Protein AF-0000000084989554 (afdb_homodimer)

Radius of gyration: 25.88 Å; Cα contacts (8 Å, |Δi|>4): 1536; chains: 2; bounding box: 47×82×56 Å

InterPro domains:
  IPR004838 Aminotransferases, class-I, pyridoxal-phosphate-binding site [PS00105] (189-202)
  IPR004839 Aminotransferase, class I/classII, large domain [PF00155] (19-317)
  IPR015421 Pyridoxal phosphate-dependent transferase, major domain [G3DSA:3.40.640.10] (8-332)
  IPR015424 Pyridoxal phosphate-dependent transferase [SSF53383] (3-330)
  IPR051926 Alanine Aminotransferase [PTHR43488] (17-331)

Secondary structure (DSSP, 8-state):
--HHHHHHHHHHH--SEE-SS----SPPPTHHHHGGGG--------TT--HHHHHHHHHHHTS-GGGEEEESSHHHHHHHHHHHTTTT-EEEEES--HHHHHHHHHHT--EEEEE--GGGTTPPP--S-EEEEEESS-TTT-----HHHHHHHHHHEEEEEEE-TTTTSBSS----GGGT-SSEEEEEEHHHHTT-GGG--EEEE--HHHHHHHHHHHHHHTSSS-HHHHHHHHTTGGGHHHHHHHHHHHHHHHHHHHHHH--SB-PPP-BTTEE--B-TT-HHHHHHHHHHTTEE-EEGGGGT-TTBEEEE--S-HHHHHHHHHHHHTSS--/--HHHHHHHHHHH--SEE-SS----SPPPTHHHHGGGG--------TT--HHHHHHHHHHHTS-GGGEEEESSHHHHHHHHHHHTTTT-EEEEES--HHHHHHHHHHT--EEEEE--GGGTTPPP--S-EEEEEESS-TTT-----HHHHHHHHHHEEEEEEE-TTTTSBSS----GGGT-SSEEEEEEHHHHTT-GGG--EEEE--HHHHHHHHHHHHHHTSSS-HHHHHHHHTTGGGHHHHHHHHHHHHHHHHHHHHHH--SB-PPP-BTTEE--B-TT-HHHHHHHHHHTTEE-EEGGGGT-TTBEEEE--S-HHHHHHHHHHHHTSS--

Nearest PDB structures (foldseek):
  1o4s-assembly1_A  TM=8.813E-01  e=7.293E-28  Thermotoga maritima
  3hdo-assembly1_B  TM=8.246E-01  e=2.021E-20  Geobacter metallireducens GS-15
  3ffh-assembly1_B  TM=7.839E-01  e=1.421E-20  Listeria innocua
  1uu1-assembly1_A  TM=7.927E-01  e=1.994E-19  Thermotoga maritima
  3get-assembly1_B  TM=7.590E-01  e=1.749E-18  Campylobacter jejuni subsp. jejuni NCTC 11168 = ATCC 700819

Foldseek 3Di:
DDPVVQVVVCVVLVFPAEQADQFAQPAFDPLLCVLVVPDDDFDDDALQADQLLLVLVCVVLVHDSLLKGKFQALLLVLLLLCVVCQVFEEEEEPLAQLSNVVSCVVSVRHHHYFYADQVVLSQGQDDAEGEYEYEPVGPFALDAHDPVSLVRCLVRYPAYEYEYQFVLQFQDDHDDNVVPDLRYKYKYGCCPLRSPVVQRIIMIRHPNVSSVSSSVSSCVPVSHRRRSSSVSVSVCSVCSNVSSVVNNVQLLVLLVLCVVQAPFAGRRRGGRFKTKGFDDVWQVQLQVQLSVLRHHWAASVSSVDGGIIMGGSRDHSVVSNVSSNSSCPRRPD/DDPVVQVVVCVVLVFPAEQADLFAQPAFDPLLCVLVVPDDDFDDDALQADQLLLVLVCVVLVHDSLLKRKFQALLLVLLLLCVVCQVFEEEEEPLAQLSNVVSCVVSVRHHHYFYADQVVLSQGQDDAEGEYEYEPVGPFALDADDPVSLVRNLVRYPAYEYEDQFVLQFQDDHDDNVVPDLRYKYKYGCCPLRSPVVQRIIMIRHPNVSSVSSSVSSCVPVSHRRRSSSVSVSVCSVCSNVSSVVNNVQLLVLLVLCVVQAPFAGRRRGGRFKTKGFDDVWQVQLQVQLSVLRHHWAGSVSSVDGGIIMGGSRDHNVVSNVSSNSSCPGRPD

Sequence (666 aa):
MELVDILSEIRRVNPPHRLDVGEPDVKPPPQVFEYLKGLEYAPYGPSEGEPELRERVAELFKVDKNEVVVVSGGRHGLAALMWIFRKRGLITPKPYYSGYIEIASNFEIPLSFIETSRETGWIPSFSERGVYLVNYPNNPTGAVLPRHKVRELVDVAEFIISDEVYRDIVFEPFTSPLEFTSNVAVVYSFSKIFSVPGFRVGVVIAPRDIARAVVKFNRATINSAPPILQKAVAQLVPQIPKLGSLLSEIYRRRAELAERVLKLDFARPRGAFYLFPRVKCGSIEFFRGALKVGVSVLPGESFGDQGHVRIALVEPEDRLADAFDKLNGVCPTMELVDILSEIRRVNPPHRLDVGEPDVKPPPQVFEYLKGLEYAPYGPSEGEPELRERVAELFKVDKNEVVVVSGGRHGLAALMWIFRKRGLITPKPYYSGYIEIASNFEIPLSFIETSRETGWIPSFSERGVYLVNYPNNPTGAVLPRHKVRELVDVAEFIISDEVYRDIVFEPFTSPLEFTSNVAVVYSFSKIFSVPGFRVGVVIAPRDIARAVVKFNRATINSAPPILQKAVAQLVPQIPKLGSLLSEIYRRRAELAERVLKLDFARPRGAFYLFPRVKCGSIEFFRGALKVGVSVLPGESFGDQGHVRIALVEPEDRLADAFDKLNGVCPT

Solvent-accessible surface area (backbone atoms only — not comparable to full-atom values): 32832 Å² total; per-residue (Å²): 134,54,65,69,58,53,53,49,51,46,64,73,64,57,45,87,36,67,20,51,54,93,52,65,60,62,78,33,60,69,68,49,42,56,56,46,54,72,53,76,74,30,59,74,46,48,33,47,33,52,65,66,35,28,44,50,50,14,60,74,69,72,50,56,43,75,18,34,26,36,24,34,14,38,53,25,33,48,34,38,52,51,58,75,46,38,90,74,42,37,37,29,52,39,58,31,51,46,61,58,53,45,25,23,62,74,71,70,37,63,75,46,75,42,74,43,40,65,92,59,52,54,55,68,82,71,82,64,74,39,35,34,45,44,52,43,24,17,52,43,44,0,30,55,57,50,59,71,56,37,50,43,40,61,72,39,36,72,30,34,40,37,39,32,52,28,57,55,26,39,69,50,85,76,60,60,60,64,82,77,39,70,60,32,33,38,26,29,32,44,28,62,78,44,26,28,45,12,56,25,43,15,32,32,40,25,45,54,71,58,25,52,52,41,28,50,45,27,51,20,29,44,35,28,37,37,31,66,52,44,57,22,48,35,75,47,54,86,47,44,69,62,47,22,54,53,48,15,50,56,38,45,50,45,50,52,47,40,69,71,59,32,76,61,54,53,50,79,51,34,14,37,51,30,36,39,27,50,41,92,68,27,13,64,56,40,32,55,45,26,42,75,67,31,30,38,46,32,37,14,58,56,26,74,34,53,47,19,32,30,39,28,65,36,58,58,65,70,58,43,51,54,49,29,52,48,45,52,64,38,68,66,131,135,55,64,68,57,53,53,50,52,48,62,74,66,58,45,87,36,69,19,50,54,92,53,65,60,62,77,34,61,69,67,49,43,58,57,47,54,72,54,75,74,29,59,72,46,49,32,47,34,52,64,66,36,28,45,49,50,14,61,75,69,71,49,59,43,74,19,33,26,36,25,34,14,38,52,26,34,50,36,37,51,50,57,75,45,37,90,75,41,37,37,28,52,38,58,30,52,47,63,58,54,44,26,24,61,73,69,70,35,63,73,45,77,41,75,41,38,66,89,61,53,53,54,66,81,71,83,65,73,40,34,35,46,45,51,43,25,16,53,43,43,0,30,53,54,51,59,71,55,38,50,44,40,61,72,39,35,73,29,36,40,38,39,31,53,27,56,54,25,40,70,49,84,78,60,62,62,64,80,79,39,69,60,32,33,39,24,30,31,44,28,63,76,43,24,28,46,12,57,24,44,15,33,32,39,24,45,54,71,58,24,52,52,42,29,50,44,26,51,20,29,44,34,30,36,36,32,66,54,44,56,23,50,35,74,47,52,86,46,43,70,63,47,22,54,52,47,14,50,53,36,46,51,47,52,51,47,40,70,71,59,32,76,61,54,52,50,82,50,33,14,37,50,30,35,38,27,50,40,89,70,27,13,64,55,41,33,54,44,25,43,75,64,30,29,38,44,33,37,14,57,54,24,75,34,53,46,19,32,31,39,28,66,37,56,58,65,70,57,41,52,53,48,30,55,49,45,51,64,38,67,67,132

Structure (mmCIF, N/CA/C/O backbone):
data_AF-0000000084989554-model_v1
#
loop_
_entity.id
_entity.type
_entity.pdbx_description
1 polymer Aminotransferase
#
loop_
_atom_site.group_PDB
_atom_site.id
_atom_site.type_symbol
_atom_site.label_atom_id
_atom_site.label_alt_id
_atom_site.label_comp_id
_atom_site.label_asym_id
_atom_site.label_entity_id
_atom_site.label_seq_id
_atom_site.pdbx_PDB_ins_code
_atom_site.Cartn_x
_atom_site.Cartn_y
_atom_site.Cartn_z
_atom_site.occupancy
_atom_site.B_iso_or_equiv
_atom_site.auth_seq_id
_atom_site.auth_comp_id
_atom_site.auth_asym_id
_atom_site.auth_atom_id
_atom_site.pdbx_PDB_model_num
ATOM 1 N N . MET A 1 1 ? -18.906 -13.852 -13.875 1 77.19 1 MET A N 1
ATOM 2 C CA . MET A 1 1 ? -18.906 -13.523 -12.453 1 77.19 1 MET A CA 1
ATOM 3 C C . MET A 1 1 ? -17.609 -12.82 -12.055 1 77.19 1 MET A C 1
ATOM 5 O O . MET A 1 1 ? -16.516 -13.273 -12.414 1 77.19 1 MET A O 1
ATOM 9 N N . GLU A 1 2 ? -17.734 -11.727 -11.43 1 84.25 2 GLU A N 1
ATOM 10 C CA . GLU A 1 2 ? -16.562 -10.961 -11.023 1 84.25 2 GLU A CA 1
ATOM 11 C C . GLU A 1 2 ? -15.891 -11.57 -9.797 1 84.25 2 GLU A C 1
ATOM 13 O O . GLU A 1 2 ? -16.562 -12.219 -8.984 1 84.25 2 GLU A O 1
ATOM 18 N N . LEU A 1 3 ? -14.617 -11.438 -9.789 1 87.56 3 LEU A N 1
ATOM 19 C CA . LEU A 1 3 ? -13.836 -11.984 -8.688 1 87.56 3 LEU A CA 1
ATOM 20 C C . LEU A 1 3 ? -14.406 -11.547 -7.344 1 87.56 3 LEU A C 1
ATOM 22 O O . LEU A 1 3 ? -14.477 -12.336 -6.402 1 87.56 3 LEU A O 1
ATOM 26 N N . VAL A 1 4 ? -14.875 -10.391 -7.238 1 84.25 4 VAL A N 1
ATOM 27 C CA . VAL A 1 4 ? -15.398 -9.852 -5.988 1 84.25 4 VAL A CA 1
ATOM 28 C C . VAL A 1 4 ? -16.641 -10.633 -5.566 1 84.25 4 VAL A C 1
ATOM 30 O O . VAL A 1 4 ? -16.844 -10.898 -4.379 1 84.25 4 VAL A O 1
ATOM 33 N N . ASP A 1 5 ? -17.516 -11.031 -6.512 1 88.94 5 ASP A N 1
ATOM 34 C CA . ASP A 1 5 ? -18.703 -11.836 -6.238 1 88.94 5 ASP A CA 1
ATOM 35 C C . ASP A 1 5 ? -18.312 -13.242 -5.77 1 88.94 5 ASP A C 1
ATOM 37 O O . ASP A 1 5 ? -18.953 -13.789 -4.863 1 88.94 5 ASP A O 1
ATOM 41 N N . ILE A 1 6 ? -17.297 -13.742 -6.426 1 93.38 6 ILE A N 1
ATOM 42 C CA . ILE A 1 6 ? -16.812 -15.07 -6.078 1 93.38 6 ILE A CA 1
ATOM 43 C C . ILE A 1 6 ? -16.312 -15.078 -4.641 1 93.38 6 ILE A C 1
ATOM 45 O O . ILE A 1 6 ? -16.688 -15.945 -3.846 1 93.38 6 ILE A O 1
ATOM 49 N N . LEU A 1 7 ? -15.484 -14.141 -4.305 1 91.69 7 LEU A N 1
ATOM 50 C CA . LEU A 1 7 ? -14.914 -14.055 -2.965 1 91.69 7 LEU A CA 1
ATOM 51 C C . LEU A 1 7 ? -16 -13.828 -1.922 1 91.69 7 LEU A C 1
ATOM 53 O O . LEU A 1 7 ? -15.93 -14.367 -0.813 1 91.69 7 LEU A O 1
ATOM 57 N N . SER A 1 8 ? -17.031 -13.039 -2.254 1 89.94 8 SER A N 1
ATOM 58 C CA . SER A 1 8 ? -18.156 -12.82 -1.355 1 89.94 8 SER A CA 1
ATOM 59 C C . SER A 1 8 ? -18.906 -14.117 -1.074 1 89.94 8 SER A C 1
ATOM 61 O O . SER A 1 8 ? -19.312 -14.375 0.063 1 89.94 8 SER A O 1
ATOM 63 N N . GLU A 1 9 ? -19.125 -14.867 -2.1 1 93.88 9 GLU A N 1
ATOM 64 C CA . GLU A 1 9 ? -19.797 -16.156 -1.942 1 93.88 9 GLU A CA 1
ATOM 65 C C . GLU A 1 9 ? -19 -17.078 -1.031 1 93.88 9 GLU A C 1
ATOM 67 O O . GLU A 1 9 ? -19.562 -17.75 -0.169 1 93.88 9 GLU A O 1
ATOM 72 N N . ILE A 1 10 ? -17.719 -17.109 -1.2 1 96.25 10 ILE A N 1
ATOM 73 C CA . ILE A 1 10 ? -16.844 -17.969 -0.386 1 96.25 10 ILE A CA 1
ATOM 74 C C . ILE A 1 10 ? -16.938 -17.531 1.077 1 96.25 10 ILE A C 1
ATOM 76 O O . ILE A 1 10 ? -17.047 -18.375 1.972 1 96.25 10 ILE A O 1
ATOM 80 N N . ARG A 1 11 ? -16.859 -16.25 1.297 1 89.88 11 ARG A N 1
ATOM 81 C CA . ARG A 1 11 ? -16.922 -15.711 2.654 1 89.88 11 ARG A CA 1
ATOM 82 C C . ARG A 1 11 ? -18.234 -16.094 3.328 1 89.88 11 ARG A C 1
ATOM 84 O O . ARG A 1 11 ? -18.266 -16.406 4.52 1 89.88 11 ARG A O 1
ATOM 91 N N . ARG A 1 12 ? -19.375 -16.094 2.602 1 90.25 12 ARG A N 1
ATOM 92 C CA . ARG A 1 12 ? -20.688 -16.438 3.119 1 90.25 12 ARG A CA 1
ATOM 93 C C . ARG A 1 12 ? -20.766 -17.906 3.523 1 90.25 12 ARG A C 1
ATOM 95 O O . ARG A 1 12 ? -21.297 -18.234 4.582 1 90.25 12 ARG A O 1
ATOM 102 N N . VAL A 1 13 ? -20.125 -18.719 2.754 1 95.19 13 VAL A N 1
ATOM 103 C CA . VAL A 1 13 ? -20.188 -20.156 2.992 1 95.19 13 VAL A CA 1
ATOM 104 C C . VAL A 1 13 ? -19.156 -20.547 4.047 1 95.19 13 VAL A C 1
ATOM 106 O O . VAL A 1 13 ? -19.422 -21.438 4.863 1 95.19 13 VAL A O 1
ATOM 109 N N . ASN A 1 14 ? -18.031 -19.906 4.051 1 94.19 14 ASN A N 1
ATOM 110 C CA . ASN A 1 14 ? -16.938 -20.141 4.98 1 94.19 14 ASN A CA 1
ATOM 111 C C . ASN A 1 14 ? -16.594 -21.625 5.059 1 94.19 14 ASN A C 1
ATOM 113 O O . ASN A 1 14 ? -16.688 -22.234 6.125 1 94.19 14 ASN A O 1
ATOM 117 N N . PRO A 1 15 ? -16.203 -22.234 3.947 1 97.81 15 PRO A N 1
ATOM 118 C CA . PRO A 1 15 ? -15.914 -23.672 3.926 1 97.81 15 PRO A CA 1
ATOM 119 C C . PRO A 1 15 ? -14.688 -24.031 4.762 1 97.81 15 PRO A C 1
ATOM 121 O O . PRO A 1 15 ? -13.812 -23.188 4.977 1 97.81 15 PRO A O 1
ATOM 124 N N . PRO A 1 16 ? -14.625 -25.25 5.266 1 97.88 16 PRO A N 1
ATOM 125 C CA . PRO A 1 16 ? -13.516 -25.703 6.105 1 97.88 16 PRO A CA 1
ATOM 126 C C . PRO A 1 16 ? -12.172 -25.688 5.371 1 97.88 16 PRO A C 1
ATOM 128 O O . PRO A 1 16 ? -11.125 -25.5 5.996 1 97.88 16 PRO A O 1
ATOM 131 N N . HIS A 1 17 ? -12.195 -25.953 4.008 1 98.44 17 HIS A N 1
ATOM 132 C CA . HIS A 1 17 ? -10.977 -25.906 3.209 1 98.44 17 HIS A CA 1
ATOM 133 C C . HIS A 1 17 ? -10.938 -24.656 2.336 1 98.44 17 HIS A C 1
ATOM 135 O O . HIS A 1 17 ? -11.758 -24.516 1.425 1 98.44 17 HIS A O 1
ATOM 141 N N . ARG A 1 18 ? -9.945 -23.797 2.643 1 98.12 18 ARG A N 1
ATOM 142 C CA . ARG A 1 18 ? -9.758 -22.578 1.861 1 98.12 18 ARG A CA 1
ATOM 143 C C . ARG A 1 18 ? -8.57 -22.703 0.92 1 98.12 18 ARG A C 1
ATOM 145 O O . ARG A 1 18 ? -7.434 -22.422 1.305 1 98.12 18 ARG A O 1
ATOM 152 N N . LEU A 1 19 ? -8.867 -23.141 -0.239 1 98.56 19 LEU A N 1
ATOM 153 C CA . LEU A 1 19 ? -7.832 -23.281 -1.252 1 98.56 19 LEU A CA 1
ATOM 154 C C . LEU A 1 19 ? -7.992 -22.25 -2.359 1 98.56 19 LEU A C 1
ATOM 156 O O . LEU A 1 19 ? -7.527 -22.453 -3.4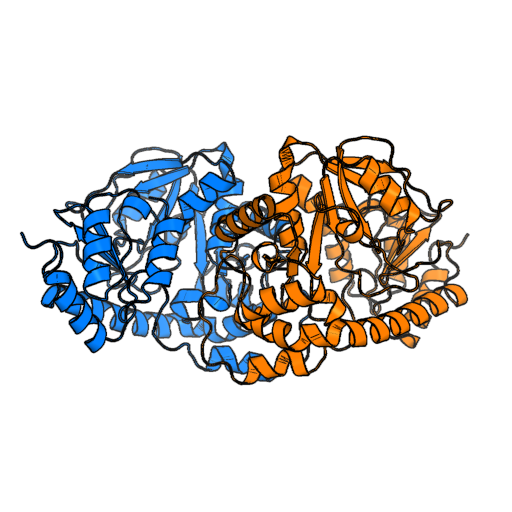82 1 98.56 19 LEU A O 1
ATOM 160 N N . ASP A 1 20 ? -8.781 -21.156 -2.057 1 97.19 20 ASP A N 1
ATOM 161 C CA . ASP A 1 20 ? -9.094 -20.125 -3.041 1 97.19 20 ASP A CA 1
ATOM 162 C C . ASP A 1 20 ? -8.062 -19 -3.012 1 97.19 20 ASP A C 1
ATOM 164 O O . ASP A 1 20 ? -7.879 -18.281 -4 1 97.19 20 ASP A O 1
ATOM 168 N N . VAL A 1 21 ? -7.309 -18.719 -1.842 1 93.75 21 VAL A N 1
ATOM 169 C CA . VAL A 1 21 ? -6.406 -17.578 -1.684 1 93.75 21 VAL A CA 1
ATOM 170 C C . VAL A 1 21 ? -4.965 -18.078 -1.607 1 93.75 21 VAL A C 1
ATOM 172 O O . VAL A 1 21 ? -4.676 -19.062 -0.924 1 93.75 21 VAL A O 1
ATOM 175 N N . GLY A 1 22 ? -4.156 -17.375 -2.42 1 95.25 22 GLY A N 1
ATOM 176 C CA . GLY A 1 22 ? -2.736 -17.688 -2.361 1 95.25 22 GLY A CA 1
ATOM 177 C C . GLY A 1 22 ? -2.055 -17.125 -1.131 1 95.25 22 GLY A C 1
ATOM 178 O O . GLY A 1 22 ? -1.096 -16.359 -1.244 1 95.25 22 GLY A O 1
ATOM 179 N N . GLU A 1 23 ? -2.447 -17.562 0.04 1 96.06 23 GLU A N 1
ATOM 180 C CA . GLU A 1 23 ? -1.852 -17.188 1.32 1 96.06 23 GLU A CA 1
ATOM 181 C C . GLU A 1 23 ? -1.14 -18.375 1.963 1 96.06 23 GLU A C 1
ATOM 183 O O . GLU A 1 23 ? -1.764 -19.406 2.244 1 96.06 23 GLU A O 1
ATOM 188 N N . PRO A 1 24 ? 0.119 -18.234 2.123 1 97.12 24 PRO A N 1
ATOM 189 C CA . PRO A 1 24 ? 0.863 -19.359 2.691 1 97.12 24 PRO A CA 1
ATOM 190 C C . PRO A 1 24 ? 0.354 -19.766 4.07 1 97.12 24 PRO A C 1
ATOM 192 O O . PRO A 1 24 ? -0.043 -18.906 4.863 1 97.12 24 PRO A O 1
ATOM 195 N N . ASP A 1 25 ? 0.4 -21.062 4.316 1 97.06 25 ASP A N 1
ATOM 196 C CA . ASP A 1 25 ? 0.023 -21.594 5.621 1 97.06 25 ASP A CA 1
ATOM 197 C C . ASP A 1 25 ? 1.256 -21.875 6.48 1 97.06 25 ASP A C 1
ATOM 199 O O . ASP A 1 25 ? 1.145 -22.062 7.691 1 97.06 25 ASP A O 1
ATOM 203 N N . VAL A 1 26 ? 2.449 -21.984 5.777 1 97.44 26 VAL A N 1
ATOM 204 C CA . VAL A 1 26 ? 3.688 -22.234 6.512 1 97.44 26 VAL A CA 1
ATOM 205 C C . VAL A 1 26 ? 3.955 -21.078 7.473 1 97.44 26 VAL A C 1
ATOM 207 O O . VAL A 1 26 ? 3.85 -19.906 7.098 1 97.44 26 VAL A O 1
ATOM 210 N N . LYS A 1 27 ? 4.301 -21.438 8.703 1 96.06 27 LYS A N 1
ATOM 211 C CA . LYS A 1 27 ? 4.512 -20.406 9.727 1 96.06 27 LYS A CA 1
ATOM 212 C C . LYS A 1 27 ? 5.668 -19.484 9.352 1 96.06 27 LYS A C 1
ATOM 214 O O . LYS A 1 27 ? 6.707 -19.953 8.867 1 96.06 27 LYS A O 1
ATOM 219 N N . PRO A 1 28 ? 5.465 -18.172 9.523 1 97.75 28 PRO A N 1
ATOM 220 C CA . PRO A 1 28 ? 6.594 -17.266 9.312 1 97.75 28 PRO A CA 1
ATOM 221 C C . PRO A 1 28 ? 7.762 -17.547 10.25 1 97.75 28 PRO A C 1
ATOM 223 O O . PRO A 1 28 ? 7.559 -18.031 11.367 1 97.75 28 PRO A O 1
ATOM 226 N N . PRO A 1 29 ? 8.992 -17.297 9.766 1 96.81 29 PRO A N 1
ATOM 227 C CA . PRO A 1 29 ? 10.094 -17.312 10.734 1 96.81 29 PRO A CA 1
ATOM 228 C C . PRO A 1 29 ? 9.859 -16.375 11.914 1 96.81 29 PRO A C 1
ATOM 230 O O . PRO A 1 29 ? 9.555 -15.203 11.719 1 96.81 29 PRO A O 1
ATOM 233 N N . PRO A 1 30 ? 9.953 -16.938 13.117 1 94.88 30 PRO A N 1
ATOM 234 C CA . PRO A 1 30 ? 9.625 -16.109 14.281 1 94.88 30 PRO A CA 1
ATOM 235 C C . PRO A 1 30 ? 10.469 -14.836 14.359 1 94.88 30 PRO A C 1
ATOM 237 O O . PRO A 1 30 ? 10.008 -13.82 14.891 1 94.88 30 PRO A O 1
ATOM 240 N N . GLN A 1 31 ? 11.688 -14.859 13.758 1 94.69 31 GLN A N 1
ATOM 241 C CA . GLN A 1 31 ? 12.625 -13.742 13.805 1 94.69 31 GLN A CA 1
ATOM 242 C C . GLN A 1 31 ? 12.023 -12.484 13.172 1 94.69 31 GLN A C 1
ATOM 244 O O . GLN A 1 31 ? 12.398 -11.367 13.531 1 94.69 31 GLN A O 1
ATOM 249 N N . VAL A 1 32 ? 11.07 -12.734 12.25 1 95.56 32 VAL A N 1
ATOM 250 C CA . VAL A 1 32 ? 10.523 -11.586 11.531 1 95.56 32 VAL A CA 1
ATOM 251 C C . VAL A 1 32 ? 9.711 -10.711 12.484 1 95.56 32 VAL A C 1
ATOM 253 O O . VAL A 1 32 ? 9.578 -9.508 12.273 1 95.56 32 VAL A O 1
ATOM 256 N N . PHE A 1 33 ? 9.195 -11.258 13.602 1 96.69 33 PHE A N 1
ATOM 257 C CA . PHE A 1 33 ? 8.367 -10.531 14.555 1 96.69 33 PHE A CA 1
ATOM 258 C C . PHE A 1 33 ? 9.203 -10 15.711 1 96.69 33 PHE A C 1
ATOM 260 O O . PHE A 1 33 ? 8.758 -9.125 16.453 1 96.69 33 PHE A O 1
ATOM 267 N N . GLU A 1 34 ? 10.461 -10.523 15.898 1 94.88 34 GLU A N 1
ATOM 268 C CA . GLU A 1 34 ? 11.32 -10.148 17.016 1 94.88 34 GLU A CA 1
ATOM 269 C C . GLU A 1 34 ? 11.625 -8.656 17 1 94.88 34 GLU A C 1
ATOM 271 O O . GLU A 1 34 ? 11.602 -8 18.047 1 94.88 34 GLU A O 1
ATOM 276 N N . TYR A 1 35 ? 11.789 -8.102 15.789 1 92 35 TYR A N 1
ATOM 277 C CA . TYR A 1 35 ? 12.086 -6.684 15.656 1 92 35 TYR A CA 1
ATOM 278 C C . TYR A 1 35 ? 10.922 -5.832 16.172 1 92 35 TYR A C 1
ATOM 280 O O . TYR A 1 35 ? 11.133 -4.762 16.734 1 92 35 TYR A O 1
ATOM 288 N N . LEU A 1 36 ? 9.766 -6.277 16.016 1 96.19 36 LEU A N 1
ATOM 289 C CA . LEU A 1 36 ? 8.57 -5.5 16.312 1 96.19 36 LEU A CA 1
ATOM 290 C C . LEU A 1 36 ? 8.359 -5.387 17.812 1 96.19 36 LEU A C 1
ATOM 292 O O . LEU A 1 36 ? 7.621 -4.512 18.281 1 96.19 36 LEU A O 1
ATOM 296 N N . LYS A 1 37 ? 8.945 -6.273 18.641 1 95.19 37 LYS A N 1
ATOM 297 C CA . LYS A 1 37 ? 8.719 -6.352 20.078 1 95.19 37 LYS A CA 1
ATOM 298 C C . LYS A 1 37 ? 9.375 -5.184 20.812 1 95.19 37 LYS A C 1
ATOM 300 O O . LYS A 1 37 ? 8.953 -4.809 21.906 1 95.19 37 LYS A O 1
ATOM 305 N N . GLY A 1 38 ? 10.367 -4.555 20.172 1 93 38 GLY A N 1
ATOM 306 C CA . GLY A 1 38 ? 11.102 -3.508 20.859 1 93 38 GLY A CA 1
ATOM 307 C C . GLY A 1 38 ? 10.82 -2.121 20.312 1 93 38 GLY A C 1
ATOM 308 O O . GLY A 1 38 ? 11.523 -1.164 20.641 1 93 38 GLY A O 1
ATOM 309 N N . LEU A 1 39 ? 9.742 -2.018 19.547 1 95.62 39 LEU A N 1
ATOM 310 C CA . LEU A 1 39 ? 9.477 -0.739 18.906 1 95.62 39 LEU A CA 1
ATOM 311 C C . LEU A 1 39 ? 8.953 0.284 19.906 1 95.62 39 LEU A C 1
ATOM 313 O O . LEU A 1 39 ? 8.156 -0.054 20.797 1 95.62 39 LEU A O 1
ATOM 317 N N . GLU A 1 40 ? 9.453 1.54 19.797 1 95.69 40 GLU A N 1
ATOM 318 C CA . GLU A 1 40 ? 8.945 2.656 20.578 1 95.69 40 GLU A CA 1
ATOM 319 C C . GLU A 1 40 ? 8.578 3.842 19.703 1 95.69 40 GLU A C 1
ATOM 321 O O . GLU A 1 40 ? 7.992 4.82 20.172 1 95.69 40 GLU A O 1
ATOM 326 N N . TYR A 1 41 ? 8.953 3.777 18.469 1 96.44 41 TYR A N 1
ATOM 327 C CA . TYR A 1 41 ? 8.703 4.828 17.484 1 96.44 41 TYR A CA 1
ATOM 328 C C . TYR A 1 41 ? 8.359 4.23 16.125 1 96.44 41 TYR A C 1
ATOM 330 O O . TYR A 1 41 ? 8.688 3.072 15.844 1 96.44 41 TYR A O 1
ATOM 338 N N . ALA A 1 42 ? 7.68 4.926 15.32 1 97.31 42 ALA A N 1
ATOM 339 C CA . ALA A 1 42 ? 7.324 4.535 13.961 1 97.31 42 ALA A CA 1
ATOM 340 C C . ALA A 1 42 ? 7.383 5.73 13.016 1 97.31 42 ALA A C 1
ATOM 342 O O . ALA A 1 42 ? 6.355 6.156 12.477 1 97.31 42 ALA A O 1
ATOM 343 N N . PRO A 1 43 ? 8.57 6.281 12.805 1 96.69 43 PRO A N 1
ATOM 344 C CA . PRO A 1 43 ? 8.727 7.473 11.969 1 96.69 43 PRO A CA 1
ATOM 345 C C . PRO A 1 43 ? 8.492 7.188 10.484 1 96.69 43 PRO A C 1
ATOM 347 O O . PRO A 1 43 ? 8.406 6.023 10.078 1 96.69 43 PRO A O 1
ATOM 350 N N . TYR A 1 44 ? 8.398 8.227 9.68 1 95.62 44 TYR A N 1
ATOM 351 C CA . TYR A 1 44 ? 8.406 8.094 8.227 1 95.62 44 TYR A CA 1
ATOM 352 C C . TYR A 1 44 ? 9.688 7.422 7.754 1 95.62 44 TYR A C 1
ATOM 354 O O . TYR A 1 44 ? 10.703 7.43 8.461 1 95.62 44 TYR A O 1
ATOM 362 N N . GLY A 1 45 ? 9.609 6.773 6.656 1 95.5 45 GLY A N 1
ATOM 363 C CA . GLY A 1 45 ? 10.773 6.281 5.93 1 95.5 45 GLY A CA 1
ATOM 364 C C . GLY A 1 45 ? 10.922 6.906 4.555 1 95.5 45 GLY A C 1
ATOM 365 O O . GLY A 1 45 ? 10.016 7.602 4.082 1 95.5 45 GLY A O 1
ATOM 366 N N . PRO A 1 46 ? 12.07 6.734 3.992 1 96.12 46 PRO A N 1
ATOM 367 C CA . PRO A 1 46 ? 12.273 7.262 2.641 1 96.12 46 PRO A CA 1
ATOM 368 C C . PRO A 1 46 ? 11.375 6.594 1.604 1 96.12 46 PRO A C 1
ATOM 370 O O . PRO A 1 46 ? 11.039 5.414 1.744 1 96.12 46 PRO A O 1
ATOM 373 N N . SER A 1 47 ? 11.023 7.352 0.559 1 97.31 47 SER A N 1
ATOM 374 C CA . SER A 1 47 ? 10.109 6.859 -0.471 1 97.31 47 SER A CA 1
ATOM 375 C C . SER A 1 47 ? 10.75 5.73 -1.276 1 97.31 47 SER A C 1
ATOM 377 O O . SER A 1 47 ? 10.047 4.898 -1.853 1 97.31 47 SER A O 1
ATOM 379 N N . GLU A 1 48 ? 12.117 5.699 -1.347 1 98.06 48 GLU A N 1
ATOM 380 C CA . GLU A 1 48 ? 12.797 4.625 -2.064 1 98.06 48 GLU A CA 1
ATOM 381 C C . GLU A 1 48 ? 12.883 3.361 -1.216 1 98.06 48 GLU A C 1
ATOM 383 O O . GLU A 1 48 ? 13.172 2.279 -1.731 1 98.06 48 GLU A O 1
ATOM 388 N N . GLY A 1 49 ? 12.641 3.482 0.103 1 98.5 49 GLY A N 1
ATOM 389 C CA . GLY A 1 49 ? 12.727 2.355 1.02 1 98.5 49 GLY A CA 1
ATOM 390 C C . GLY A 1 49 ? 13.859 2.492 2.025 1 98.5 49 GLY A C 1
ATOM 391 O O . GLY A 1 49 ? 14.781 3.283 1.826 1 98.5 49 GLY A O 1
ATOM 392 N N . GLU A 1 50 ? 13.773 1.754 3.109 1 98.5 50 GLU A N 1
ATOM 393 C CA . GLU A 1 50 ? 14.805 1.736 4.137 1 98.5 50 GLU A CA 1
ATOM 394 C C . GLU A 1 50 ? 16.141 1.274 3.564 1 98.5 50 GLU A C 1
ATOM 396 O O . GLU A 1 50 ? 16.203 0.265 2.861 1 98.5 50 GLU A O 1
ATOM 401 N N . PRO A 1 51 ? 17.234 2.01 3.879 1 98 51 PRO A N 1
ATOM 402 C CA . PRO A 1 51 ? 18.547 1.703 3.287 1 98 51 PRO A CA 1
ATOM 403 C C . PRO A 1 51 ? 18.984 0.268 3.555 1 98 51 PRO A C 1
ATOM 405 O O . PRO A 1 51 ? 19.516 -0.399 2.656 1 98 51 PRO A O 1
ATOM 408 N N . GLU A 1 52 ? 18.75 -0.223 4.754 1 98.31 52 GLU A N 1
ATOM 409 C CA . GLU A 1 52 ? 19.188 -1.568 5.105 1 98.31 52 GLU A CA 1
ATOM 410 C C . GLU A 1 52 ? 18.531 -2.617 4.219 1 98.31 52 GLU A C 1
ATOM 412 O O . GLU A 1 52 ? 19.203 -3.525 3.717 1 98.31 52 GLU A O 1
ATOM 417 N N . LEU A 1 53 ? 17.234 -2.486 4.012 1 98.75 53 LEU A N 1
ATOM 418 C CA . LEU A 1 53 ? 16.547 -3.445 3.162 1 98.75 53 LEU A CA 1
ATOM 419 C C . LEU A 1 53 ? 17.016 -3.346 1.718 1 98.75 53 LEU A C 1
ATOM 421 O O . LEU A 1 53 ? 17.266 -4.363 1.07 1 98.75 53 LEU A O 1
ATOM 425 N N . ARG A 1 54 ? 17.141 -2.139 1.172 1 98.88 54 ARG A N 1
ATOM 426 C CA . ARG A 1 54 ? 17.609 -1.937 -0.197 1 98.88 54 ARG A CA 1
ATOM 427 C C . ARG A 1 54 ? 18.984 -2.555 -0.402 1 98.88 54 ARG A C 1
ATOM 429 O O . ARG A 1 54 ? 19.25 -3.184 -1.431 1 98.88 54 ARG A O 1
ATOM 436 N N . GLU A 1 55 ? 19.859 -2.383 0.618 1 98.81 55 GLU A N 1
ATOM 437 C CA . GLU A 1 55 ? 21.203 -2.918 0.53 1 98.81 55 GLU A CA 1
ATOM 438 C C . GLU A 1 55 ? 21.203 -4.445 0.536 1 98.81 55 GLU A C 1
ATOM 440 O O . GLU A 1 55 ? 21.891 -5.078 -0.265 1 98.81 55 GLU A O 1
ATOM 445 N N . ARG A 1 56 ? 20.453 -5.047 1.458 1 98.75 56 ARG A N 1
ATOM 446 C CA . ARG A 1 56 ? 20.375 -6.504 1.552 1 98.75 56 ARG A CA 1
ATOM 447 C C . ARG A 1 56 ? 19.812 -7.109 0.27 1 98.75 56 ARG A C 1
ATOM 449 O O . ARG A 1 56 ? 20.312 -8.133 -0.205 1 98.75 56 ARG A O 1
ATOM 456 N N . VAL A 1 57 ? 18.797 -6.457 -0.298 1 98.88 57 VAL A N 1
ATOM 457 C CA . VAL A 1 57 ? 18.188 -6.938 -1.539 1 98.88 57 VAL A CA 1
ATOM 458 C C . VAL A 1 57 ? 19.188 -6.773 -2.688 1 98.88 57 VAL A C 1
ATOM 460 O O . VAL A 1 57 ? 19.328 -7.668 -3.523 1 98.88 57 VAL A O 1
ATOM 463 N N . ALA A 1 58 ? 1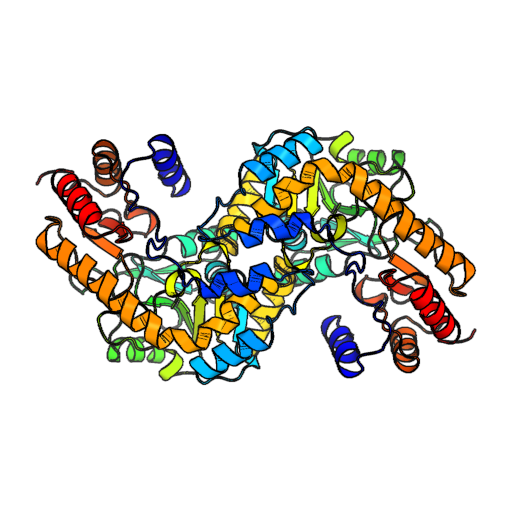9.828 -5.602 -2.721 1 98.81 58 ALA A N 1
ATOM 464 C CA . ALA A 1 58 ? 20.828 -5.352 -3.75 1 98.81 58 ALA A CA 1
ATOM 465 C C . ALA A 1 58 ? 21.906 -6.434 -3.738 1 98.81 58 ALA A C 1
ATOM 467 O O . ALA A 1 58 ? 22.328 -6.91 -4.793 1 98.81 58 ALA A O 1
ATOM 468 N N . GLU A 1 59 ? 22.359 -6.797 -2.557 1 98.62 59 GLU A N 1
ATOM 469 C CA . GLU A 1 59 ? 23.344 -7.852 -2.416 1 98.62 59 GLU A CA 1
ATOM 470 C C . GLU A 1 59 ? 22.812 -9.188 -2.914 1 98.62 59 GLU A C 1
ATOM 472 O O . GLU A 1 59 ? 23.484 -9.891 -3.676 1 98.62 59 GLU A O 1
ATOM 477 N N . LEU A 1 60 ? 21.641 -9.5 -2.525 1 98.19 60 LEU A N 1
ATOM 478 C CA . LEU A 1 60 ? 21.047 -10.781 -2.883 1 98.19 60 LEU A CA 1
ATOM 479 C C . LEU A 1 60 ? 20.891 -10.906 -4.395 1 98.19 60 LEU A C 1
ATOM 481 O O . LEU A 1 60 ? 21.125 -11.969 -4.961 1 98.19 60 LEU A O 1
ATOM 485 N N . PHE A 1 61 ? 20.5 -9.805 -5.074 1 98.25 61 PHE A N 1
ATOM 486 C CA . PHE A 1 61 ? 20.203 -9.844 -6.5 1 98.25 61 PHE A CA 1
ATOM 487 C C . PHE A 1 61 ? 21.391 -9.391 -7.324 1 98.25 61 PHE A C 1
ATOM 489 O O . PHE A 1 61 ? 21.328 -9.352 -8.555 1 98.25 61 PHE A O 1
ATOM 496 N N . LYS A 1 62 ? 22.5 -9.023 -6.637 1 97.81 62 LYS A N 1
ATOM 497 C CA . LYS A 1 62 ? 23.75 -8.586 -7.273 1 97.81 62 LYS A CA 1
ATOM 498 C C . LYS A 1 62 ? 23.5 -7.391 -8.188 1 97.81 62 LYS A C 1
ATOM 500 O O . LYS A 1 62 ? 23.906 -7.398 -9.352 1 97.81 62 LYS A O 1
ATOM 505 N N . VAL A 1 63 ? 22.797 -6.391 -7.664 1 98.5 63 VAL A N 1
ATOM 506 C CA . VAL A 1 63 ? 22.531 -5.141 -8.367 1 98.5 63 VAL A CA 1
ATOM 507 C C . VAL A 1 63 ? 22.938 -3.957 -7.496 1 98.5 63 VAL A C 1
ATOM 509 O O . VAL A 1 63 ? 23.375 -4.141 -6.352 1 98.5 63 VAL A O 1
ATOM 512 N N . ASP A 1 64 ? 22.906 -2.744 -8.102 1 98.38 64 ASP A N 1
ATOM 513 C CA . ASP A 1 64 ? 23.156 -1.522 -7.344 1 98.38 64 ASP A CA 1
ATOM 514 C C . ASP A 1 64 ? 21.969 -1.168 -6.449 1 98.38 64 ASP A C 1
ATOM 516 O O . ASP A 1 64 ? 20.812 -1.293 -6.859 1 98.38 64 ASP A O 1
ATOM 520 N N . LYS A 1 65 ? 22.297 -0.761 -5.277 1 98.19 65 LYS A N 1
ATOM 521 C CA . LYS A 1 65 ? 21.281 -0.376 -4.316 1 98.19 65 LYS A CA 1
ATOM 522 C C . LYS A 1 65 ? 20.312 0.638 -4.922 1 98.19 65 LYS A C 1
ATOM 524 O O . LYS A 1 65 ? 19.125 0.641 -4.602 1 98.19 65 LYS A O 1
ATOM 529 N N . ASN A 1 66 ? 20.734 1.577 -5.824 1 98.19 66 ASN A N 1
ATOM 530 C CA . ASN A 1 66 ? 19.906 2.609 -6.445 1 98.19 66 ASN A CA 1
ATOM 531 C C . ASN A 1 66 ? 18.953 2.018 -7.48 1 98.19 66 ASN A C 1
ATOM 533 O O . ASN A 1 66 ? 18.062 2.709 -7.973 1 98.19 66 ASN A O 1
ATOM 537 N N . GLU A 1 67 ? 19.062 0.679 -7.773 1 98.88 67 GLU A N 1
ATOM 538 C CA . GLU A 1 67 ? 18.156 -0.041 -8.664 1 98.88 67 GLU A CA 1
ATOM 539 C C . GLU A 1 67 ? 17.062 -0.752 -7.879 1 98.88 67 GLU A C 1
ATOM 541 O O . GLU A 1 67 ? 16.188 -1.395 -8.469 1 98.88 67 GLU A O 1
ATOM 546 N N . VAL A 1 68 ? 17.156 -0.624 -6.543 1 98.94 68 VAL A N 1
ATOM 547 C CA . VAL A 1 68 ? 16.203 -1.304 -5.664 1 98.94 68 VAL A CA 1
ATOM 548 C C . VAL A 1 68 ? 15.281 -0.281 -5.02 1 98.94 68 VAL A C 1
ATOM 550 O O . VAL A 1 68 ? 15.734 0.654 -4.359 1 98.94 68 VAL A O 1
ATOM 553 N N . VAL A 1 69 ? 13.938 -0.424 -5.227 1 98.94 69 VAL A N 1
ATOM 554 C CA . VAL A 1 69 ? 12.922 0.416 -4.602 1 98.94 69 VAL A CA 1
ATOM 555 C C . VAL A 1 69 ? 11.953 -0.452 -3.805 1 98.94 69 VAL A C 1
ATOM 557 O O . VAL A 1 69 ? 11.453 -1.458 -4.312 1 98.94 69 VAL A O 1
ATOM 560 N N . VAL A 1 70 ? 11.766 -0.087 -2.535 1 98.94 70 VAL A N 1
ATOM 561 C CA . VAL A 1 70 ? 10.812 -0.818 -1.707 1 98.94 70 VAL A CA 1
ATOM 562 C C . VAL A 1 70 ? 9.398 -0.307 -1.974 1 98.94 70 VAL A C 1
ATOM 564 O O . VAL A 1 70 ? 9.18 0.901 -2.076 1 98.94 70 VAL A O 1
ATOM 567 N N . VAL A 1 71 ? 8.445 -1.174 -2.156 1 98.88 71 VAL A N 1
ATOM 568 C CA . VAL A 1 71 ? 7.047 -0.878 -2.447 1 98.88 71 VAL A CA 1
ATOM 569 C C . VAL A 1 71 ? 6.148 -1.585 -1.435 1 98.88 71 VAL A C 1
ATOM 571 O O . VAL A 1 71 ? 6.621 -2.396 -0.636 1 98.88 71 VAL A O 1
ATOM 574 N N . SER A 1 72 ? 4.883 -1.255 -1.381 1 98.62 72 SER A N 1
ATOM 575 C CA . SER A 1 72 ? 3.924 -1.822 -0.44 1 98.62 72 SER A CA 1
ATOM 576 C C . SER A 1 72 ? 3.359 -3.143 -0.956 1 98.62 72 SER A C 1
ATOM 578 O O . SER A 1 72 ? 2.162 -3.244 -1.236 1 98.62 72 SER A O 1
ATOM 580 N N . GLY A 1 73 ? 4.188 -4.113 -1 1 98.31 73 GLY A N 1
ATOM 581 C CA . GLY A 1 73 ? 3.852 -5.406 -1.572 1 98.31 73 GLY A CA 1
ATOM 582 C C . GLY A 1 73 ? 4.086 -5.477 -3.07 1 98.31 73 GLY A C 1
ATOM 583 O O . GLY A 1 73 ? 4.242 -4.445 -3.727 1 98.31 73 GLY A O 1
ATOM 584 N N . GLY A 1 74 ? 4.09 -6.691 -3.58 1 98.44 74 GLY A N 1
ATOM 585 C CA . GLY A 1 74 ? 4.309 -6.879 -5.004 1 98.44 74 GLY A CA 1
ATOM 586 C C . GLY A 1 74 ? 3.258 -6.199 -5.863 1 98.44 74 GLY A C 1
ATOM 587 O O . GLY A 1 74 ? 3.559 -5.715 -6.957 1 98.44 74 GLY A O 1
ATOM 588 N N . ARG A 1 75 ? 2.021 -6.215 -5.418 1 98 75 ARG A N 1
ATOM 589 C CA . ARG A 1 75 ? 0.912 -5.602 -6.141 1 98 75 ARG A CA 1
ATOM 590 C C . ARG A 1 75 ? 1.187 -4.129 -6.418 1 98 75 ARG A C 1
ATOM 592 O O . ARG A 1 75 ? 0.927 -3.639 -7.52 1 98 75 ARG A O 1
ATOM 599 N N . HIS A 1 76 ? 1.719 -3.436 -5.422 1 98.88 76 HIS A N 1
ATOM 600 C CA . HIS A 1 76 ? 2.023 -2.02 -5.574 1 98.88 76 HIS A CA 1
ATOM 601 C C . HIS A 1 76 ? 3.113 -1.802 -6.621 1 98.88 76 HIS A C 1
ATOM 603 O O . HIS A 1 76 ? 3.045 -0.856 -7.41 1 98.88 76 HIS A O 1
ATOM 609 N N . GLY A 1 77 ? 4.137 -2.619 -6.617 1 98.94 77 GLY A N 1
ATOM 610 C CA . GLY A 1 77 ? 5.164 -2.57 -7.645 1 98.94 77 GLY A CA 1
ATOM 611 C C . GLY A 1 77 ? 4.625 -2.791 -9.047 1 98.94 77 GLY A C 1
ATOM 612 O O . GLY A 1 77 ? 5.023 -2.1 -9.984 1 98.94 77 GLY A O 1
ATOM 613 N N . LEU A 1 78 ? 3.75 -3.77 -9.156 1 98.94 78 LEU A N 1
ATOM 614 C CA . LEU A 1 78 ? 3.107 -4.039 -10.438 1 98.94 78 LEU A CA 1
ATOM 615 C C . LEU A 1 78 ? 2.295 -2.838 -10.898 1 98.94 78 LEU A C 1
ATOM 617 O O . LEU A 1 78 ? 2.354 -2.459 -12.07 1 98.94 78 LEU A O 1
ATOM 621 N N . ALA A 1 79 ? 1.492 -2.281 -9.992 1 98.94 79 ALA A N 1
ATOM 622 C CA . ALA A 1 79 ? 0.707 -1.098 -10.328 1 98.94 79 ALA A CA 1
ATOM 623 C C . ALA A 1 79 ? 1.604 0.029 -10.836 1 98.94 79 ALA A C 1
ATOM 625 O O . ALA A 1 79 ? 1.296 0.673 -11.836 1 98.94 79 ALA A O 1
ATOM 626 N N . ALA A 1 80 ? 2.744 0.284 -10.125 1 98.94 80 ALA A N 1
ATOM 627 C CA . ALA A 1 80 ? 3.686 1.326 -10.523 1 98.94 80 ALA A CA 1
ATOM 628 C C . ALA A 1 80 ? 4.223 1.07 -11.93 1 98.94 80 ALA A C 1
ATOM 630 O O . ALA A 1 80 ? 4.207 1.963 -12.781 1 98.94 80 ALA A O 1
ATOM 631 N N . LEU A 1 81 ? 4.672 -0.128 -12.164 1 98.94 81 LEU A N 1
ATOM 632 C CA . LEU A 1 81 ? 5.312 -0.449 -13.438 1 98.94 81 LEU A CA 1
ATOM 633 C C . LEU A 1 81 ? 4.301 -0.433 -14.578 1 98.94 81 LEU A C 1
ATOM 635 O O . LEU A 1 81 ? 4.602 0.044 -15.672 1 98.94 81 LEU A O 1
ATOM 639 N N . MET A 1 82 ? 3.104 -1.035 -14.336 1 98.94 82 MET A N 1
ATOM 640 C CA . MET A 1 82 ? 2.078 -0.984 -15.375 1 98.94 82 MET A CA 1
ATOM 641 C C . MET A 1 82 ? 1.696 0.458 -15.695 1 98.94 82 MET A C 1
ATOM 643 O O . MET A 1 82 ? 1.459 0.801 -16.859 1 98.94 82 MET A O 1
ATOM 647 N N . TRP A 1 83 ? 1.625 1.3 -14.695 1 98.81 83 TRP A N 1
ATOM 648 C CA . TRP A 1 83 ? 1.354 2.717 -14.914 1 98.81 83 TRP A CA 1
ATOM 649 C C . TRP A 1 83 ? 2.469 3.367 -15.727 1 98.81 83 TRP A C 1
ATOM 651 O O . TRP A 1 83 ? 2.201 4.105 -16.672 1 98.81 83 TRP A O 1
ATOM 661 N N . ILE A 1 84 ? 3.723 3.146 -15.375 1 98.62 84 ILE A N 1
ATOM 662 C CA . ILE A 1 84 ? 4.883 3.74 -16.031 1 98.62 84 ILE A CA 1
ATOM 663 C C . ILE A 1 84 ? 4.891 3.365 -17.516 1 98.62 84 ILE A C 1
ATOM 665 O O . ILE A 1 84 ? 5.207 4.191 -18.359 1 98.62 84 ILE A O 1
ATOM 669 N N . PHE A 1 85 ? 4.461 2.154 -17.844 1 98.5 85 PHE A N 1
ATOM 670 C CA . PHE A 1 85 ? 4.547 1.663 -19.219 1 98.5 85 PHE A CA 1
ATOM 671 C C . PHE A 1 85 ? 3.182 1.701 -19.891 1 98.5 85 PHE A C 1
ATOM 673 O O . PHE A 1 85 ? 2.992 1.112 -20.953 1 98.5 85 PHE A O 1
ATOM 680 N N . ARG A 1 86 ? 2.184 2.361 -19.312 1 97.5 86 ARG A N 1
ATOM 681 C CA . ARG A 1 86 ? 0.777 2.295 -19.688 1 97.5 86 ARG A CA 1
ATOM 682 C C . ARG A 1 86 ? 0.584 2.713 -21.141 1 97.5 86 ARG A C 1
ATOM 684 O O . ARG A 1 86 ? -0.354 2.262 -21.812 1 97.5 86 ARG A O 1
ATOM 691 N N . LYS A 1 87 ? 1.39 3.582 -21.781 1 96.06 87 LYS A N 1
ATOM 692 C CA . LYS A 1 87 ? 1.201 4.117 -23.141 1 96.06 87 LYS A CA 1
ATOM 693 C C . LYS A 1 87 ? 1.815 3.193 -24.188 1 96.06 87 LYS A C 1
ATOM 695 O O . LYS A 1 87 ? 1.603 3.379 -25.375 1 96.06 87 LYS A O 1
ATOM 700 N N . ARG A 1 88 ? 2.656 2.203 -23.781 1 93.62 88 ARG A N 1
ATOM 701 C CA . ARG A 1 88 ? 3.334 1.299 -24.703 1 93.62 88 ARG A CA 1
ATOM 702 C C . ARG A 1 88 ? 2.477 0.073 -25 1 93.62 88 ARG A C 1
ATOM 704 O O . ARG A 1 88 ? 2.689 -0.615 -26 1 93.62 88 ARG A O 1
ATOM 711 N N . GLY A 1 89 ? 1.382 -0.173 -24.172 1 88.31 89 GLY A N 1
ATOM 712 C CA . GLY A 1 89 ? 0.663 -1.433 -24.297 1 88.31 89 GLY A CA 1
ATOM 713 C C . GLY A 1 89 ? 1.416 -2.604 -23.688 1 88.31 89 GLY A C 1
ATOM 714 O O . GLY A 1 89 ? 2.615 -2.762 -23.922 1 88.31 89 GLY A O 1
ATOM 715 N N . LEU A 1 90 ? 0.857 -3.432 -22.875 1 97.88 90 LEU A N 1
ATOM 716 C CA . LEU A 1 90 ? 1.482 -4.539 -22.156 1 97.88 90 LEU A CA 1
ATOM 717 C C . LEU A 1 90 ? 0.995 -5.879 -22.703 1 97.88 90 LEU A C 1
ATOM 719 O O . LEU A 1 90 ? -0.192 -6.043 -23 1 97.88 90 LEU A O 1
ATOM 723 N N . ILE A 1 91 ? 1.869 -6.77 -22.938 1 98.5 91 ILE A N 1
ATOM 724 C CA . ILE A 1 91 ? 1.582 -8.125 -23.391 1 98.5 91 ILE A CA 1
ATOM 725 C C . ILE A 1 91 ? 1.781 -9.109 -22.25 1 98.5 91 ILE A C 1
ATOM 727 O O . ILE A 1 91 ? 2.826 -9.109 -21.594 1 98.5 91 ILE A O 1
ATOM 731 N N . THR A 1 92 ? 0.832 -9.922 -21.922 1 98.44 92 THR A N 1
ATOM 732 C CA . THR A 1 92 ? 0.917 -10.891 -20.828 1 98.44 92 THR A CA 1
ATOM 733 C C . THR A 1 92 ? 0.355 -12.242 -21.266 1 98.44 92 THR A C 1
ATOM 735 O O . THR A 1 92 ? -0.632 -12.297 -22 1 98.44 92 THR A O 1
ATOM 738 N N . PRO A 1 93 ? 0.876 -13.312 -20.891 1 97.81 93 PRO A N 1
ATOM 739 C CA . PRO A 1 93 ? 0.321 -14.633 -21.203 1 97.81 93 PRO A CA 1
ATOM 740 C C . PRO A 1 93 ? -0.985 -14.914 -20.469 1 97.81 93 PRO A C 1
ATOM 742 O O . PRO A 1 93 ? -1.229 -14.344 -19.391 1 97.81 93 PRO A O 1
ATOM 745 N N . LYS A 1 94 ? -1.786 -15.773 -21.031 1 97.19 94 LYS A N 1
ATOM 746 C CA . LYS A 1 94 ? -2.945 -16.406 -20.391 1 97.19 94 LYS A CA 1
ATOM 747 C C . LYS A 1 94 ? -2.67 -17.859 -20.062 1 97.19 94 LYS A C 1
ATOM 749 O O . LYS A 1 94 ? -2.08 -18.594 -20.875 1 97.19 94 LYS A O 1
ATOM 754 N N . PRO A 1 95 ? -3.094 -18.266 -18.984 1 97.56 95 PRO A N 1
ATOM 755 C CA . PRO A 1 95 ? -3.781 -17.578 -17.906 1 97.56 95 PRO A CA 1
ATOM 756 C C . PRO A 1 95 ? -2.875 -16.594 -17.172 1 97.56 95 PRO A C 1
ATOM 758 O O . PRO A 1 95 ? -1.649 -16.672 -17.266 1 97.56 95 PRO A O 1
ATOM 761 N N . TYR A 1 96 ? -3.363 -15.594 -16.656 1 97.75 96 TYR A N 1
ATOM 762 C CA . TYR A 1 96 ? -2.658 -14.508 -15.984 1 97.75 96 TYR A CA 1
ATOM 763 C C . TYR A 1 96 ? -3.1 -14.375 -14.531 1 97.75 96 TYR A C 1
ATOM 765 O O . TYR A 1 96 ? -4.086 -14.984 -14.117 1 97.75 96 TYR A O 1
ATOM 773 N N . TYR A 1 97 ? -2.342 -13.75 -13.758 1 97.75 97 TYR A N 1
ATOM 774 C CA . TYR A 1 97 ? -2.73 -13.344 -12.406 1 97.75 97 TYR A CA 1
ATOM 775 C C . TYR A 1 97 ? -3.857 -12.32 -12.453 1 97.75 97 TYR A C 1
ATOM 777 O O . TYR A 1 97 ? -3.746 -11.297 -13.133 1 97.75 97 TYR A O 1
ATOM 785 N N . SER A 1 98 ? -4.922 -12.547 -11.719 1 96.62 98 SER A N 1
ATOM 786 C CA . SER A 1 98 ? -6.133 -11.734 -11.781 1 96.62 98 SER A CA 1
ATOM 787 C C . SER A 1 98 ? -5.859 -10.297 -11.359 1 96.62 98 SER A C 1
ATOM 789 O O . SER A 1 98 ? -6.57 -9.375 -11.781 1 96.62 98 SER A O 1
ATOM 791 N N . GLY A 1 99 ? -4.82 -10.109 -10.508 1 97 99 GLY A N 1
ATOM 792 C CA . GLY A 1 99 ? -4.469 -8.766 -10.07 1 97 99 GLY A CA 1
ATOM 793 C C . GLY A 1 99 ? -4.105 -7.844 -11.219 1 97 99 GLY A C 1
ATOM 794 O O . GLY A 1 99 ? -4.305 -6.629 -11.133 1 97 99 GLY A O 1
ATOM 795 N N . TYR A 1 100 ? -3.525 -8.367 -12.383 1 98.38 100 TYR A N 1
ATOM 796 C CA . TYR A 1 100 ? -3.199 -7.551 -13.547 1 98.38 100 TYR A CA 1
ATOM 797 C C . TYR A 1 100 ? -4.445 -6.871 -14.109 1 98.38 100 TYR A C 1
ATOM 799 O O . TYR A 1 100 ? -4.395 -5.703 -14.5 1 98.38 100 TYR A O 1
ATOM 807 N N . ILE A 1 101 ? -5.555 -7.645 -14.078 1 96.94 101 ILE A N 1
ATOM 808 C CA . ILE A 1 101 ? -6.801 -7.137 -14.641 1 96.94 101 ILE A CA 1
ATOM 809 C C . ILE A 1 101 ? -7.379 -6.062 -13.719 1 96.94 101 ILE A C 1
ATOM 811 O O . ILE A 1 101 ? -7.922 -5.059 -14.195 1 96.94 101 ILE A O 1
ATOM 815 N N . GLU A 1 102 ? -7.258 -6.32 -12.453 1 96.44 102 GLU A N 1
ATOM 816 C CA . GLU A 1 102 ? -7.719 -5.316 -11.492 1 96.44 102 GLU A CA 1
ATOM 817 C C . GLU A 1 102 ? -6.973 -3.996 -11.68 1 96.44 102 GLU A C 1
ATOM 819 O O . GLU A 1 102 ? -7.59 -2.928 -11.688 1 96.44 102 GLU A O 1
ATOM 824 N N . ILE A 1 103 ? -5.621 -4.059 -11.805 1 98.5 103 ILE A N 1
ATOM 825 C CA . ILE A 1 103 ? -4.797 -2.873 -12 1 98.5 103 ILE A CA 1
ATOM 826 C C . ILE A 1 103 ? -5.152 -2.209 -13.328 1 98.5 103 ILE A C 1
ATOM 828 O O . ILE A 1 103 ? -5.402 -1.002 -13.375 1 98.5 103 ILE A O 1
ATOM 832 N N . ALA A 1 104 ? -5.203 -3.02 -14.414 1 98.25 104 ALA A N 1
ATOM 833 C CA . ALA A 1 104 ? -5.473 -2.516 -15.758 1 98.25 104 ALA A CA 1
ATOM 834 C C . ALA A 1 104 ? -6.836 -1.831 -15.82 1 98.25 104 ALA A C 1
ATOM 836 O O . ALA A 1 104 ? -6.977 -0.767 -16.438 1 98.25 104 ALA A O 1
ATOM 837 N N . SER A 1 105 ? -7.828 -2.504 -15.203 1 97.12 105 SER A N 1
ATOM 838 C CA . SER A 1 105 ? -9.18 -1.962 -15.211 1 97.12 105 SER A CA 1
ATOM 839 C C . SER A 1 105 ? -9.25 -0.636 -14.461 1 97.12 105 SER A C 1
ATOM 841 O O . SER A 1 105 ? -9.844 0.329 -14.953 1 97.12 105 SER A O 1
ATOM 843 N N . ASN A 1 106 ? -8.617 -0.575 -13.32 1 98.12 106 ASN A N 1
ATOM 844 C CA . ASN A 1 106 ? -8.664 0.642 -12.523 1 98.12 106 ASN A CA 1
ATOM 845 C C . ASN A 1 106 ? -7.977 1.807 -13.227 1 98.12 106 ASN A C 1
ATOM 847 O O . ASN A 1 106 ? -8.477 2.932 -13.211 1 98.12 106 ASN A O 1
ATOM 851 N N . PHE A 1 107 ? -6.805 1.587 -13.844 1 98.25 107 PHE A N 1
ATOM 852 C CA . PHE A 1 107 ? -5.988 2.646 -14.422 1 98.25 107 PHE A CA 1
ATOM 853 C C . PHE A 1 107 ? -6.215 2.746 -15.93 1 98.25 107 PHE A C 1
ATOM 855 O O . PHE A 1 107 ? -5.523 3.496 -16.625 1 98.25 107 PHE A O 1
ATOM 862 N N . GLU A 1 108 ? -7.211 1.925 -16.438 1 97.25 108 GLU A N 1
ATOM 863 C CA . GLU A 1 108 ? -7.602 1.966 -17.844 1 97.25 108 GLU A CA 1
ATOM 864 C C . GLU A 1 108 ? -6.41 1.677 -18.75 1 97.25 108 GLU A C 1
ATOM 866 O O . GLU A 1 108 ? -6.172 2.4 -19.719 1 97.25 108 GLU A O 1
ATOM 871 N N . ILE A 1 109 ? -5.617 0.699 -18.391 1 98.06 109 ILE A N 1
ATOM 872 C CA . ILE A 1 109 ? -4.441 0.282 -19.141 1 98.06 109 ILE A CA 1
ATOM 873 C C . ILE A 1 109 ? -4.805 -0.873 -20.078 1 98.06 109 ILE A C 1
ATOM 875 O O . ILE A 1 109 ? -5.324 -1.897 -19.625 1 98.06 109 ILE A O 1
ATOM 879 N N . PRO A 1 110 ? -4.578 -0.794 -21.375 1 96.5 110 PRO A N 1
ATOM 880 C CA . PRO A 1 110 ? -4.859 -1.905 -22.281 1 96.5 110 PRO A CA 1
ATOM 881 C C . PRO A 1 110 ? -3.871 -3.061 -22.125 1 96.5 110 PRO A C 1
ATOM 883 O O . PRO A 1 110 ? -2.676 -2.832 -21.922 1 96.5 110 PRO A O 1
ATOM 886 N N . LEU A 1 111 ? -4.352 -4.254 -22.141 1 97.38 111 LEU A N 1
ATOM 887 C CA . LEU A 1 111 ? -3.541 -5.465 -22.094 1 97.38 111 LEU A CA 1
ATOM 888 C C . LEU A 1 111 ? -3.771 -6.324 -23.328 1 97.38 111 LEU A C 1
ATOM 890 O O . LEU A 1 111 ? -4.906 -6.461 -23.797 1 97.38 111 LEU A O 1
ATOM 894 N N . SER A 1 112 ? -2.756 -6.805 -23.953 1 97.56 112 SER A N 1
ATOM 895 C CA . SER A 1 112 ? -2.787 -7.844 -24.969 1 97.56 112 SER A CA 1
ATOM 896 C C . SER A 1 112 ? -2.338 -9.188 -24.406 1 97.56 112 SER A C 1
ATOM 898 O O . SER A 1 112 ? -1.587 -9.242 -23.438 1 97.56 112 SER A O 1
ATOM 900 N N . PHE A 1 113 ? -2.848 -10.258 -25 1 97.25 113 PHE A N 1
ATOM 901 C CA . PHE A 1 113 ? -2.631 -11.57 -24.391 1 97.25 113 PHE A CA 1
ATOM 902 C C . PHE A 1 113 ? -1.991 -12.531 -25.391 1 97.25 113 PHE A C 1
ATOM 904 O O . PHE A 1 113 ? -2.271 -12.469 -26.594 1 97.25 113 PHE A O 1
ATOM 911 N N . ILE A 1 114 ? -1.155 -13.375 -24.875 1 96.81 114 ILE A N 1
ATOM 912 C CA . ILE A 1 114 ? -0.63 -14.547 -25.562 1 96.81 114 ILE A CA 1
ATOM 913 C C . ILE A 1 114 ? -1.249 -15.812 -24.984 1 96.81 114 ILE A C 1
ATOM 915 O O . ILE A 1 114 ? -1.173 -16.047 -23.781 1 96.81 114 ILE A O 1
ATOM 919 N N . GLU A 1 115 ? -1.793 -16.516 -25.797 1 96.12 115 GLU A N 1
ATOM 920 C CA . GLU A 1 115 ? -2.459 -17.734 -25.344 1 96.12 115 GLU A CA 1
ATOM 921 C C . GLU A 1 115 ? -1.451 -18.844 -25.062 1 96.12 115 GLU A C 1
ATOM 923 O O . GLU A 1 115 ? -0.48 -19 -25.812 1 96.12 115 GLU A O 1
ATOM 928 N N . THR A 1 116 ? -1.691 -19.562 -24.047 1 96.62 116 THR A N 1
ATOM 929 C CA . THR A 1 116 ? -0.997 -20.812 -23.75 1 96.62 116 THR A CA 1
ATOM 930 C C . THR A 1 116 ? -1.992 -21.938 -23.531 1 96.62 116 THR A C 1
ATOM 932 O O . THR A 1 116 ? -3.203 -21.75 -23.656 1 96.62 116 THR A O 1
ATOM 935 N N . SER A 1 117 ? -1.471 -23.125 -23.312 1 94.56 117 SER A N 1
ATOM 936 C CA . SER A 1 117 ? -2.34 -24.266 -23.109 1 94.56 117 SER A CA 1
ATOM 937 C C . SER A 1 117 ? -1.717 -25.266 -22.141 1 94.56 117 SER A C 1
ATOM 939 O O . SER A 1 117 ? -0.505 -25.25 -21.906 1 94.56 117 SER A O 1
ATOM 941 N N . ARG A 1 118 ? -2.553 -25.984 -21.641 1 92.94 118 ARG A N 1
ATOM 942 C CA . ARG A 1 118 ? -2.115 -27.062 -20.766 1 92.94 118 ARG A CA 1
ATOM 943 C C . ARG A 1 118 ? -1.182 -28.016 -21.516 1 92.94 118 ARG A C 1
ATOM 945 O O . ARG A 1 118 ? -0.199 -28.5 -20.938 1 92.94 118 ARG A O 1
ATOM 952 N N . GLU A 1 119 ? -1.516 -28.234 -22.719 1 91.88 119 GLU A N 1
ATOM 953 C CA . GLU A 1 119 ? -0.773 -29.203 -23.531 1 91.88 119 GLU A CA 1
ATOM 954 C C . GLU A 1 119 ? 0.676 -28.766 -23.719 1 91.88 119 GLU A C 1
ATOM 956 O O . GLU A 1 119 ? 1.57 -29.594 -23.859 1 91.88 119 GLU A O 1
ATOM 961 N N . THR A 1 120 ? 0.95 -27.594 -23.594 1 91.31 120 THR A N 1
ATOM 962 C CA . THR A 1 120 ? 2.305 -27.078 -23.734 1 91.31 120 THR A CA 1
ATOM 963 C C . THR A 1 120 ? 2.914 -26.766 -22.375 1 91.31 120 THR A C 1
ATOM 965 O O . THR A 1 120 ? 3.939 -26.094 -22.281 1 91.31 120 THR A O 1
ATOM 968 N N . GLY A 1 121 ? 2.172 -27.172 -21.328 1 94.38 121 GLY A N 1
ATOM 969 C CA . GLY A 1 121 ? 2.633 -26.859 -19.984 1 94.38 121 GLY A CA 1
ATOM 970 C C . GLY A 1 121 ? 2.496 -25.391 -19.625 1 94.38 121 GLY A C 1
ATOM 971 O O . GLY A 1 121 ? 3.258 -24.875 -18.797 1 94.38 121 GLY A O 1
ATOM 972 N N . TRP A 1 122 ? 1.735 -24.672 -20.359 1 97 122 TRP A N 1
ATOM 973 C CA . TRP A 1 122 ? 1.428 -23.266 -20.156 1 97 122 TRP A CA 1
ATOM 974 C C . TRP A 1 122 ? 2.625 -22.391 -20.531 1 97 122 TRP A C 1
ATOM 976 O O . TRP A 1 122 ? 2.779 -21.281 -20 1 97 122 TRP A O 1
ATOM 986 N N . ILE A 1 123 ? 3.559 -22.922 -21.391 1 96.94 123 ILE A N 1
ATOM 987 C CA . ILE A 1 123 ? 4.73 -22.188 -21.844 1 96.94 123 ILE A CA 1
ATOM 988 C C . ILE A 1 123 ? 4.379 -21.391 -23.109 1 96.94 123 ILE A C 1
ATOM 990 O O . ILE A 1 123 ? 3.984 -21.969 -24.125 1 96.94 123 ILE A O 1
ATOM 994 N N . PRO A 1 124 ? 4.562 -20.109 -23.031 1 96.81 124 PRO A N 1
ATOM 995 C CA . PRO A 1 124 ? 4.191 -19.297 -24.188 1 96.81 124 PRO A CA 1
ATOM 996 C C . PRO A 1 124 ? 5.262 -19.281 -25.281 1 96.81 124 PRO A C 1
ATOM 998 O O . PRO A 1 124 ? 6.41 -19.656 -25.016 1 96.81 124 PRO A O 1
ATOM 1001 N N . SER A 1 125 ? 4.816 -19.047 -26.531 1 95.06 125 SER A N 1
ATOM 1002 C CA . SER A 1 125 ? 5.719 -18.625 -27.594 1 95.06 125 SER A CA 1
ATOM 1003 C C . SER A 1 125 ? 5.789 -17.094 -27.688 1 95.06 125 SER A C 1
ATOM 1005 O O . SER A 1 125 ? 4.77 -16.438 -27.891 1 95.06 125 SER A O 1
ATOM 1007 N N . PHE A 1 126 ? 6.965 -16.641 -27.438 1 95.88 126 PHE A N 1
ATOM 1008 C CA . PHE A 1 126 ? 7.164 -15.195 -27.516 1 95.88 126 PHE A CA 1
ATOM 1009 C C . PHE A 1 126 ? 7.574 -14.773 -28.922 1 95.88 126 PHE A C 1
ATOM 1011 O O . PHE A 1 126 ? 8.672 -15.102 -29.375 1 95.88 126 PHE A O 1
ATOM 1018 N N . SER A 1 127 ? 6.66 -14.094 -29.734 1 93 127 SER A N 1
ATOM 1019 C CA . SER A 1 127 ? 6.973 -13.797 -31.125 1 93 127 SER A CA 1
ATOM 1020 C C . SER A 1 127 ? 6.828 -12.305 -31.422 1 93 127 SER A C 1
ATOM 1022 O O . SER A 1 127 ? 7.363 -11.812 -32.406 1 93 127 SER A O 1
ATOM 1024 N N . GLU A 1 128 ? 6.258 -11.586 -30.594 1 93.5 128 GLU A N 1
ATOM 1025 C CA . GLU A 1 128 ? 5.984 -10.18 -30.859 1 93.5 128 GLU A CA 1
ATOM 1026 C C . GLU A 1 128 ? 6.898 -9.273 -30.047 1 93.5 128 GLU A C 1
ATOM 1028 O O . GLU A 1 128 ? 7.164 -9.547 -28.875 1 93.5 128 GLU A O 1
ATOM 1033 N N . ARG A 1 129 ? 7.34 -8.258 -30.734 1 95.69 129 ARG A N 1
ATOM 1034 C CA . ARG A 1 129 ? 8.109 -7.246 -30.016 1 95.69 129 ARG A CA 1
ATOM 1035 C C . ARG A 1 129 ? 7.203 -6.355 -29.172 1 95.69 129 ARG A C 1
ATOM 1037 O O . ARG A 1 129 ? 6.133 -5.949 -29.641 1 95.69 129 ARG A O 1
ATOM 1044 N N . GLY A 1 130 ? 7.52 -6.102 -27.906 1 97.06 130 GLY A N 1
ATOM 1045 C CA . GLY A 1 130 ? 6.734 -5.238 -27.031 1 97.06 130 GLY A CA 1
ATOM 1046 C C . GLY A 1 130 ? 7.164 -5.301 -25.578 1 97.06 130 GLY A C 1
ATOM 1047 O O . GLY A 1 130 ? 8.242 -5.816 -25.266 1 97.06 130 GLY A O 1
ATOM 1048 N N . VAL A 1 131 ? 6.477 -4.602 -24.688 1 98.62 131 VAL A N 1
ATOM 1049 C CA . VAL A 1 131 ? 6.68 -4.664 -23.25 1 98.62 131 VAL A CA 1
ATOM 1050 C C . VAL A 1 131 ? 5.91 -5.852 -22.672 1 98.62 131 VAL A C 1
ATOM 1052 O O . VAL A 1 131 ? 4.691 -5.938 -22.812 1 98.62 131 VAL A O 1
ATOM 1055 N N . TYR A 1 132 ? 6.594 -6.777 -22.094 1 98.81 132 TYR A N 1
ATOM 1056 C CA . TYR A 1 132 ? 5.996 -8 -21.562 1 98.81 132 TYR A CA 1
ATOM 1057 C C . TYR A 1 132 ? 5.809 -7.918 -20.062 1 98.81 132 TYR A C 1
ATOM 1059 O O . TYR A 1 132 ? 6.684 -7.414 -19.344 1 98.81 132 TYR A O 1
ATOM 1067 N N . LEU A 1 133 ? 4.707 -8.219 -19.562 1 98.88 133 LEU A N 1
ATOM 1068 C CA . LEU A 1 133 ? 4.379 -8.492 -18.172 1 98.88 133 LEU A CA 1
ATOM 1069 C C . LEU A 1 133 ? 4.207 -9.984 -17.938 1 98.88 133 LEU A C 1
ATOM 1071 O O . LEU A 1 133 ? 3.209 -10.57 -18.344 1 98.88 133 LEU A O 1
ATOM 1075 N N . VAL A 1 134 ? 5.145 -10.609 -17.266 1 98.81 134 VAL A N 1
ATOM 1076 C CA . VAL A 1 134 ? 5.125 -12.062 -17.109 1 98.81 134 VAL A CA 1
ATOM 1077 C C . VAL A 1 134 ? 5.238 -12.43 -15.633 1 98.81 134 VAL A C 1
ATOM 1079 O O . VAL A 1 134 ? 5.762 -11.656 -14.828 1 98.81 134 VAL A O 1
ATOM 1082 N N . ASN A 1 135 ? 4.715 -13.492 -15.297 1 98.75 135 ASN A N 1
ATOM 1083 C CA . ASN A 1 135 ? 4.742 -14.031 -13.938 1 98.75 135 ASN A CA 1
ATOM 1084 C C . ASN A 1 135 ? 5.199 -15.492 -13.93 1 98.75 135 ASN A C 1
ATOM 1086 O O . ASN A 1 135 ? 4.449 -16.375 -14.336 1 98.75 135 ASN A O 1
ATOM 1090 N N . TYR A 1 136 ? 6.398 -15.773 -13.484 1 98.62 136 TYR A N 1
ATOM 1091 C CA . TYR A 1 136 ? 6.938 -17.125 -13.312 1 98.62 136 TYR A CA 1
ATOM 1092 C C . TYR A 1 136 ? 7.762 -17.219 -12.031 1 98.62 136 TYR A C 1
ATOM 1094 O O . TYR A 1 136 ? 8.609 -16.359 -11.766 1 98.62 136 TYR A O 1
ATOM 1102 N N . PRO A 1 137 ? 7.668 -18.203 -11.25 1 98.62 137 PRO A N 1
ATOM 1103 C CA . PRO A 1 137 ? 6.625 -19.219 -11.359 1 98.62 137 PRO A CA 1
ATOM 1104 C C . PRO A 1 137 ? 5.223 -18.625 -11.453 1 98.62 137 PRO A C 1
ATOM 1106 O O . PRO A 1 137 ? 4.941 -17.594 -10.82 1 98.62 137 PRO A O 1
ATOM 1109 N N . ASN A 1 138 ? 4.391 -19.297 -12.219 1 98.56 138 ASN A N 1
ATOM 1110 C CA . ASN A 1 138 ? 3.172 -18.656 -12.711 1 98.56 138 ASN A CA 1
ATOM 1111 C C . ASN A 1 138 ? 1.989 -18.922 -11.781 1 98.56 138 ASN A C 1
ATOM 1113 O O . ASN A 1 138 ? 1.797 -20.047 -11.32 1 98.56 138 ASN A O 1
ATOM 1117 N N . ASN A 1 139 ? 1.312 -18.016 -11.32 1 98.56 139 ASN A N 1
ATOM 1118 C CA . ASN A 1 139 ? -0.066 -18.047 -10.844 1 98.56 139 ASN A CA 1
ATOM 1119 C C . ASN A 1 139 ? -1.058 -17.812 -11.977 1 98.56 139 ASN A C 1
ATOM 1121 O O . ASN A 1 139 ? -1.124 -16.719 -12.539 1 98.56 139 ASN A O 1
ATOM 1125 N N . PRO A 1 140 ? -1.744 -18.828 -12.383 1 98.38 140 PRO A N 1
ATOM 1126 C CA . PRO A 1 140 ? -2.287 -19.891 -11.531 1 98.38 140 PRO A CA 1
ATOM 1127 C C . PRO A 1 140 ? -1.716 -21.266 -11.867 1 98.38 140 PRO A C 1
ATOM 1129 O O . PRO A 1 140 ? -2.119 -22.266 -11.266 1 98.38 140 PRO A O 1
ATOM 1132 N N . THR A 1 141 ? -0.725 -21.422 -12.789 1 98.44 141 THR A N 1
ATOM 1133 C CA . THR A 1 141 ? -0.472 -22.719 -13.406 1 98.44 141 THR A CA 1
ATOM 1134 C C . THR A 1 141 ? 0.689 -23.422 -12.711 1 98.44 141 THR A C 1
ATOM 1136 O O . THR A 1 141 ? 0.881 -24.625 -12.891 1 98.44 141 THR A O 1
ATOM 1139 N N . GLY A 1 142 ? 1.484 -22.609 -12.062 1 98.31 142 GLY A N 1
ATOM 1140 C CA . GLY A 1 142 ? 2.689 -23.188 -11.492 1 98.31 142 GLY A CA 1
ATOM 1141 C C . GLY A 1 142 ? 3.801 -23.391 -12.508 1 98.31 142 GLY A C 1
ATOM 1142 O O . GLY A 1 142 ? 4.863 -23.922 -12.18 1 98.31 142 GLY A O 1
ATOM 1143 N N . ALA A 1 143 ? 3.633 -22.938 -13.68 1 98.12 143 ALA A N 1
ATOM 1144 C CA . ALA A 1 143 ? 4.645 -23.078 -14.719 1 98.12 143 ALA A CA 1
ATOM 1145 C C . ALA A 1 143 ? 5.887 -22.25 -14.391 1 98.12 143 ALA A C 1
ATOM 1147 O O . ALA A 1 143 ? 5.793 -21.203 -13.758 1 98.12 143 ALA A O 1
ATOM 1148 N N . VAL A 1 144 ? 7.043 -22.766 -14.711 1 98.19 144 VAL A N 1
ATOM 1149 C CA . VAL A 1 144 ? 8.336 -22.078 -14.672 1 98.19 144 VAL A CA 1
ATOM 1150 C C . VAL A 1 144 ? 8.945 -22.047 -16.078 1 98.19 144 VAL A C 1
ATOM 1152 O O . VAL A 1 144 ? 8.977 -23.062 -16.766 1 98.19 144 VAL A O 1
ATOM 1155 N N . LEU A 1 145 ? 9.312 -20.922 -16.531 1 97.69 145 LEU A N 1
ATOM 1156 C CA . LEU A 1 145 ? 9.906 -20.812 -17.859 1 97.69 145 LEU A CA 1
ATOM 1157 C C . LEU A 1 145 ? 11.281 -21.484 -17.906 1 97.69 145 LEU A C 1
ATOM 1159 O O . LEU A 1 145 ? 12.141 -21.188 -17.078 1 97.69 145 LEU A O 1
ATOM 1163 N N . PRO A 1 146 ? 11.484 -22.391 -18.766 1 97 146 PRO A N 1
ATOM 1164 C CA . PRO A 1 146 ? 12.859 -22.875 -18.969 1 97 146 PRO A CA 1
ATOM 1165 C C . PRO A 1 146 ? 13.805 -21.781 -19.453 1 97 146 PRO A C 1
ATOM 1167 O O . PRO A 1 146 ? 13.367 -20.797 -20.062 1 97 146 PRO A O 1
ATOM 1170 N N . ARG A 1 147 ? 15 -21.922 -19.234 1 97.31 147 ARG A N 1
ATOM 1171 C CA . ARG A 1 147 ? 16.016 -20.906 -19.5 1 97.31 147 ARG A CA 1
ATOM 1172 C C . ARG A 1 147 ? 15.977 -20.453 -20.953 1 97.31 147 ARG A C 1
ATOM 1174 O O . ARG A 1 147 ? 16.094 -19.25 -21.234 1 97.31 147 ARG A O 1
ATOM 1181 N N . HIS A 1 148 ? 15.852 -21.484 -21.906 1 97.56 148 HIS A N 1
ATOM 1182 C CA . HIS A 1 148 ? 15.844 -21.109 -23.312 1 97.56 148 HIS A CA 1
ATOM 1183 C C . HIS A 1 148 ? 14.633 -20.25 -23.656 1 97.56 148 HIS A C 1
ATOM 1185 O O . HIS A 1 148 ? 14.695 -19.422 -24.562 1 97.56 148 HIS A O 1
ATOM 1191 N N . LYS A 1 149 ? 13.477 -20.406 -23 1 97.75 149 LYS A N 1
ATOM 1192 C CA . LYS A 1 149 ? 12.289 -19.594 -23.219 1 97.75 149 LYS A CA 1
ATOM 1193 C C . LYS A 1 149 ? 12.445 -18.203 -22.609 1 97.75 149 LYS A C 1
ATOM 1195 O O . LYS A 1 149 ? 11.906 -17.219 -23.125 1 97.75 149 LYS A O 1
ATOM 1200 N N . VAL A 1 150 ? 13.195 -18.125 -21.453 1 98.5 150 VAL A N 1
ATOM 1201 C CA . VAL A 1 150 ? 13.539 -16.812 -20.906 1 98.5 150 VAL A CA 1
ATOM 1202 C C . VAL A 1 150 ? 14.383 -16.031 -21.922 1 98.5 150 VAL A C 1
ATOM 1204 O O . VAL A 1 150 ? 14.156 -14.844 -22.141 1 98.5 150 VAL A O 1
ATOM 1207 N N . ARG A 1 151 ? 15.328 -16.75 -22.578 1 97.94 151 ARG A N 1
ATOM 1208 C CA . ARG A 1 151 ? 16.141 -16.109 -23.625 1 97.94 151 ARG A CA 1
ATOM 1209 C C . ARG A 1 151 ? 15.266 -15.656 -24.781 1 97.94 151 ARG A C 1
ATOM 1211 O O . ARG A 1 151 ? 15.453 -14.555 -25.297 1 97.94 151 ARG A O 1
ATOM 1218 N N . GLU A 1 152 ? 14.352 -16.484 -25.188 1 98.25 152 GLU A N 1
ATOM 1219 C CA . GLU A 1 152 ? 13.414 -16.125 -26.25 1 98.25 152 GLU A CA 1
ATOM 1220 C C . GLU A 1 152 ? 12.656 -14.852 -25.891 1 98.25 152 GLU A C 1
ATOM 1222 O O . GLU A 1 152 ? 12.523 -13.945 -26.719 1 98.25 152 GLU A O 1
ATOM 1227 N N . LEU A 1 153 ? 12.164 -14.773 -24.688 1 98.5 153 LEU A N 1
ATOM 1228 C CA . LEU A 1 153 ? 11.461 -13.594 -24.188 1 98.5 153 LEU A CA 1
ATOM 1229 C C . LEU A 1 153 ? 12.352 -12.359 -24.25 1 98.5 153 LEU A C 1
ATOM 1231 O O . LEU A 1 153 ? 11.945 -11.32 -24.766 1 98.5 153 LEU A O 1
ATOM 1235 N N . VAL A 1 154 ? 13.594 -12.477 -23.734 1 98.44 154 VAL A N 1
ATOM 1236 C CA . VAL A 1 154 ? 14.539 -11.367 -23.672 1 98.44 154 VAL A CA 1
ATOM 1237 C C . VAL A 1 154 ? 14.859 -10.875 -25.078 1 98.44 154 VAL A C 1
ATOM 1239 O O . VAL A 1 154 ? 15.008 -9.672 -25.312 1 98.44 154 VAL A O 1
ATOM 1242 N N . ASP A 1 155 ? 14.891 -11.82 -26.062 1 97.75 155 ASP A N 1
ATOM 1243 C CA . ASP A 1 155 ? 15.297 -11.5 -27.422 1 97.75 155 ASP A CA 1
ATOM 1244 C C . ASP A 1 155 ? 14.227 -10.664 -28.125 1 97.75 155 ASP A C 1
ATOM 1246 O O . ASP A 1 155 ? 14.547 -9.844 -28.984 1 97.75 155 ASP A O 1
ATOM 1250 N N . VAL A 1 156 ? 13.016 -10.781 -27.766 1 97.5 156 VAL A N 1
ATOM 1251 C CA . VAL A 1 156 ? 11.961 -10.117 -28.531 1 97.5 156 VAL A CA 1
ATOM 1252 C C . VAL A 1 156 ? 11.43 -8.914 -27.75 1 97.5 156 VAL A C 1
ATOM 1254 O O . VAL A 1 156 ? 10.812 -8.016 -28.312 1 97.5 156 VAL A O 1
ATOM 1257 N N . ALA A 1 157 ? 11.609 -8.852 -26.484 1 98.19 157 ALA A N 1
ATOM 1258 C CA . ALA A 1 157 ? 10.984 -7.852 -25.625 1 98.19 157 ALA A CA 1
ATOM 1259 C C . ALA A 1 157 ? 11.688 -6.504 -25.75 1 98.19 157 ALA A C 1
ATOM 1261 O O . ALA A 1 157 ? 12.914 -6.441 -25.844 1 98.19 157 ALA A O 1
ATOM 1262 N N . GLU A 1 158 ? 10.922 -5.434 -25.844 1 98 158 GLU A N 1
ATOM 1263 C CA . GLU A 1 158 ? 11.469 -4.094 -25.656 1 98 158 GLU A CA 1
ATOM 1264 C C . GLU A 1 158 ? 11.82 -3.84 -24.188 1 98 158 GLU A C 1
ATOM 1266 O O . GLU A 1 158 ? 12.812 -3.176 -23.891 1 98 158 GLU A O 1
ATOM 1271 N N . PHE A 1 159 ? 11.07 -4.309 -23.297 1 98.75 159 PHE A N 1
ATOM 1272 C CA . PHE A 1 159 ? 11.219 -4.258 -21.844 1 98.75 159 PHE A CA 1
ATOM 1273 C C . PHE A 1 159 ? 10.43 -5.375 -21.188 1 98.75 159 PHE A C 1
ATOM 1275 O O . PHE A 1 159 ? 9.414 -5.832 -21.719 1 98.75 159 PHE A O 1
ATOM 1282 N N . ILE A 1 160 ? 10.82 -5.895 -20.125 1 98.88 160 ILE A N 1
ATOM 1283 C CA . ILE A 1 160 ? 10.141 -6.98 -19.422 1 98.88 160 ILE A CA 1
ATOM 1284 C C . ILE A 1 160 ? 9.805 -6.551 -18 1 98.88 160 ILE A C 1
ATOM 1286 O O . ILE A 1 160 ? 10.68 -6.066 -17.266 1 98.88 160 ILE A O 1
ATOM 1290 N N . ILE A 1 161 ? 8.664 -6.551 -17.625 1 98.94 161 ILE A N 1
ATOM 1291 C CA . ILE A 1 161 ? 8.234 -6.57 -16.219 1 98.94 161 ILE A CA 1
ATOM 1292 C C . ILE A 1 161 ? 8.094 -8.016 -15.75 1 98.94 161 ILE A C 1
ATOM 1294 O O . ILE A 1 161 ? 7.176 -8.727 -16.172 1 98.94 161 ILE A O 1
ATOM 1298 N N . SER A 1 162 ? 8.906 -8.445 -14.953 1 98.94 162 SER A N 1
ATOM 1299 C CA . SER A 1 162 ? 8.938 -9.82 -14.469 1 98.94 162 SER A CA 1
ATOM 1300 C C . SER A 1 162 ? 8.422 -9.914 -13.039 1 98.94 162 SER A C 1
ATOM 1302 O O . SER A 1 162 ? 9.125 -9.555 -12.094 1 98.94 162 SER A O 1
ATOM 1304 N N . ASP A 1 163 ? 7.207 -10.336 -12.891 1 98.88 163 ASP A N 1
ATOM 1305 C CA . ASP A 1 163 ? 6.605 -10.617 -11.594 1 98.88 163 ASP A CA 1
ATOM 1306 C C . ASP A 1 163 ? 7.141 -11.93 -11.016 1 98.88 163 ASP A C 1
ATOM 1308 O O . ASP A 1 163 ? 6.719 -13.008 -11.422 1 98.88 163 ASP A O 1
ATOM 1312 N N . GLU A 1 164 ? 8.031 -11.789 -9.992 1 98.88 164 GLU A N 1
ATOM 1313 C CA . GLU A 1 164 ? 8.75 -12.961 -9.5 1 98.88 164 GLU A CA 1
ATOM 1314 C C . GLU A 1 164 ? 8.461 -13.203 -8.023 1 98.88 164 GLU A C 1
ATOM 1316 O O . GLU A 1 164 ? 9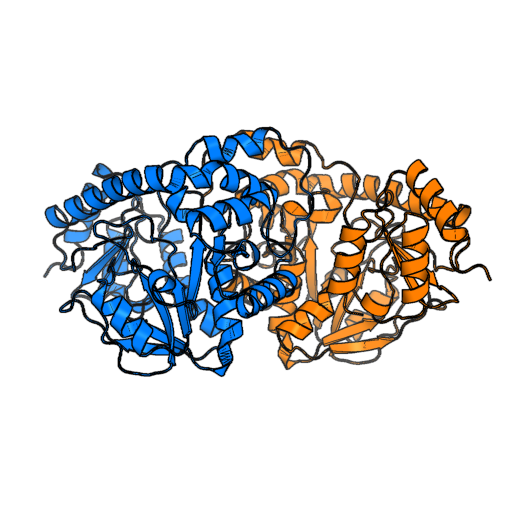.359 -13.57 -7.262 1 98.88 164 GLU A O 1
ATOM 1321 N N . VAL A 1 165 ? 7.234 -12.977 -7.617 1 98.44 165 VAL A N 1
ATOM 1322 C CA . VAL A 1 165 ? 6.848 -13.086 -6.215 1 98.44 165 VAL A CA 1
ATOM 1323 C C . VAL A 1 165 ? 7.027 -14.531 -5.742 1 98.44 165 VAL A C 1
ATOM 1325 O O . VAL A 1 165 ? 7.258 -14.773 -4.559 1 98.44 165 VAL A O 1
ATOM 1328 N N . TYR A 1 166 ? 7.023 -15.523 -6.672 1 98.56 166 TYR A N 1
ATOM 1329 C CA . TYR A 1 166 ? 7.129 -16.938 -6.316 1 98.56 166 TYR A CA 1
ATOM 1330 C C . TYR A 1 166 ? 8.508 -17.484 -6.672 1 98.56 166 TYR A C 1
ATOM 1332 O O . TYR A 1 166 ? 8.719 -18.703 -6.656 1 98.56 166 TYR A O 1
ATOM 1340 N N . ARG A 1 167 ? 9.477 -16.625 -6.949 1 98.44 167 ARG A N 1
ATOM 1341 C CA . ARG A 1 167 ? 10.75 -17.062 -7.531 1 98.44 167 ARG A CA 1
ATOM 1342 C C . ARG A 1 167 ? 11.484 -18 -6.59 1 98.44 167 ARG A C 1
ATOM 1344 O O . ARG A 1 167 ? 12.336 -18.781 -7.023 1 98.44 167 ARG A O 1
ATOM 1351 N N . ASP A 1 168 ? 11.18 -17.922 -5.285 1 98.38 168 ASP A N 1
ATOM 1352 C CA . ASP A 1 168 ? 11.93 -18.703 -4.305 1 98.38 168 ASP A CA 1
ATOM 1353 C C . ASP A 1 168 ? 11.227 -20.031 -3.994 1 98.38 168 ASP A C 1
ATOM 1355 O O . ASP A 1 168 ? 11.711 -20.828 -3.188 1 98.38 168 ASP A O 1
ATOM 1359 N N . ILE A 1 169 ? 10.07 -20.266 -4.566 1 98.56 169 ILE A N 1
ATOM 1360 C CA . ILE A 1 169 ? 9.344 -21.516 -4.473 1 98.56 169 ILE A CA 1
ATOM 1361 C C . ILE A 1 169 ? 9.359 -22.234 -5.824 1 98.56 169 ILE A C 1
ATOM 1363 O O . ILE A 1 169 ? 8.469 -22.031 -6.652 1 98.56 169 ILE A O 1
ATOM 1367 N N . VAL A 1 170 ? 10.359 -23.047 -6.031 1 98.44 170 VAL A N 1
ATOM 1368 C CA . VAL A 1 170 ? 10.562 -23.672 -7.336 1 98.44 170 VAL A CA 1
ATOM 1369 C C . VAL A 1 170 ? 10.977 -25.125 -7.16 1 98.44 170 VAL A C 1
ATOM 1371 O O . VAL A 1 170 ? 11.703 -25.453 -6.215 1 98.44 170 VAL A O 1
ATOM 1374 N N . PHE A 1 171 ? 10.516 -25.922 -8.109 1 97.5 171 PHE A N 1
ATOM 1375 C CA . PHE A 1 171 ? 10.836 -27.344 -8.094 1 97.5 171 PHE A CA 1
ATOM 1376 C C . PHE A 1 171 ? 11.883 -27.672 -9.156 1 97.5 171 PHE A C 1
ATOM 1378 O O . PHE A 1 171 ? 12.422 -28.781 -9.18 1 97.5 171 PHE A O 1
ATOM 1385 N N . GLU A 1 172 ? 12.062 -26.781 -9.992 1 96.25 172 GLU A N 1
ATOM 1386 C CA . GLU A 1 172 ? 13.102 -26.797 -11.016 1 96.25 172 GLU A CA 1
ATOM 1387 C C . GLU A 1 172 ? 13.852 -25.469 -11.062 1 96.25 172 GLU A C 1
ATOM 1389 O O . GLU A 1 172 ? 13.43 -24.5 -10.438 1 96.25 172 GLU A O 1
ATOM 1394 N N . PRO A 1 173 ? 14.898 -25.438 -11.828 1 95.12 173 PRO A N 1
ATOM 1395 C CA . PRO A 1 173 ? 15.672 -24.203 -11.852 1 95.12 173 PRO A CA 1
ATOM 1396 C C . PRO A 1 173 ? 14.883 -23.031 -12.43 1 95.12 173 PRO A C 1
ATOM 1398 O O . PRO A 1 173 ? 14.18 -23.188 -13.438 1 95.12 173 PRO A O 1
ATOM 1401 N N . PHE A 1 174 ? 14.961 -21.969 -11.727 1 97.25 174 PHE A N 1
ATOM 1402 C CA . PHE A 1 174 ? 14.352 -20.719 -12.148 1 97.25 174 PHE A CA 1
ATOM 1403 C C . PHE A 1 174 ? 15.406 -19.766 -12.68 1 97.25 174 PHE A C 1
ATOM 1405 O O . PHE A 1 174 ? 16.469 -19.609 -12.086 1 97.25 174 PHE A O 1
ATOM 1412 N N . THR A 1 175 ? 15.109 -19.219 -13.891 1 98.38 175 THR A N 1
ATOM 1413 C CA . THR A 1 175 ? 15.961 -18.188 -14.492 1 98.38 175 THR A CA 1
ATOM 1414 C C . THR A 1 175 ? 15.211 -16.875 -14.625 1 98.38 175 THR A C 1
ATOM 1416 O O . THR A 1 175 ? 14.156 -16.812 -15.273 1 98.38 175 THR A O 1
ATOM 1419 N N . SER A 1 176 ? 15.758 -15.82 -13.938 1 98.69 176 SER A N 1
ATOM 1420 C CA . SER A 1 176 ? 15.18 -14.492 -14.094 1 98.69 176 SER A CA 1
ATOM 1421 C C . SER A 1 176 ? 15.68 -13.82 -15.367 1 98.69 176 SER A C 1
ATOM 1423 O O . SER A 1 176 ? 16.844 -13.938 -15.727 1 98.69 176 SER A O 1
ATOM 1425 N N . PRO A 1 177 ? 14.758 -13.109 -16.109 1 98.81 177 PRO A N 1
ATOM 1426 C CA . PRO A 1 177 ? 15.242 -12.32 -17.25 1 98.81 177 PRO A CA 1
ATOM 1427 C C . PRO A 1 177 ? 16.375 -11.367 -16.859 1 98.81 177 PRO A C 1
ATOM 1429 O O . PRO A 1 177 ? 17.188 -10.992 -17.703 1 98.81 177 PRO A O 1
ATOM 1432 N N . LEU A 1 178 ? 16.469 -11.047 -15.594 1 98.69 178 LEU A N 1
ATOM 1433 C CA . LEU A 1 178 ? 17.484 -10.141 -15.094 1 98.69 178 LEU A CA 1
ATOM 1434 C C . LEU A 1 178 ? 18.891 -10.711 -15.336 1 98.69 178 LEU A C 1
ATOM 1436 O O . LEU A 1 178 ? 19.859 -9.969 -15.422 1 98.69 178 LEU A O 1
ATOM 1440 N N . GLU A 1 179 ? 19.031 -12.031 -15.469 1 98 179 GLU A N 1
ATOM 1441 C CA . GLU A 1 179 ? 20.312 -12.68 -15.719 1 98 179 GLU A CA 1
ATOM 1442 C C . GLU A 1 179 ? 20.812 -12.391 -17.141 1 98 179 GLU A C 1
ATOM 1444 O O . GLU A 1 179 ? 22 -12.547 -17.438 1 98 179 GLU A O 1
ATOM 1449 N N . PHE A 1 180 ? 19.938 -11.93 -18.016 1 98.25 180 PHE A N 1
ATOM 1450 C CA . PHE A 1 180 ? 20.297 -11.828 -19.422 1 98.25 180 PHE A CA 1
ATOM 1451 C C . PHE A 1 180 ? 20.328 -10.367 -19.875 1 98.25 180 PHE A C 1
ATOM 1453 O O . PHE A 1 180 ? 20.953 -10.031 -20.875 1 98.25 180 PHE A O 1
ATOM 1460 N N . THR A 1 181 ? 19.547 -9.555 -19.234 1 98 181 THR A N 1
ATOM 1461 C CA . THR A 1 181 ? 19.422 -8.188 -19.719 1 98 181 THR A CA 1
ATOM 1462 C C . THR A 1 181 ? 19.156 -7.23 -18.562 1 98 181 THR A C 1
ATOM 1464 O O . THR A 1 181 ? 18.609 -7.637 -17.531 1 98 181 THR A O 1
ATOM 1467 N N . SER A 1 182 ? 19.516 -5.926 -18.672 1 96.75 182 SER A N 1
ATOM 1468 C CA . SER A 1 182 ? 19.172 -4.883 -17.703 1 96.75 182 SER A CA 1
ATOM 1469 C C . SER A 1 182 ? 17.844 -4.219 -18.062 1 96.75 182 SER A C 1
ATOM 1471 O O . SER A 1 182 ? 17.281 -3.471 -17.25 1 96.75 182 SER A O 1
ATOM 1473 N N . ASN A 1 183 ? 17.25 -4.578 -19.266 1 98.25 183 ASN A N 1
ATOM 1474 C CA . ASN A 1 183 ? 15.961 -4.023 -19.688 1 98.25 183 ASN A CA 1
ATOM 1475 C C . ASN A 1 183 ? 14.797 -4.801 -19.078 1 98.25 183 ASN A C 1
ATOM 1477 O O . ASN A 1 183 ? 13.891 -5.234 -19.797 1 98.25 183 ASN A O 1
ATOM 1481 N N . VAL A 1 184 ? 14.844 -4.957 -17.812 1 98.88 184 VAL A N 1
ATOM 1482 C CA . VAL A 1 184 ? 13.859 -5.727 -17.062 1 98.88 184 VAL A CA 1
ATOM 1483 C C . VAL A 1 184 ? 13.617 -5.078 -15.711 1 98.88 184 VAL A C 1
ATOM 1485 O O . VAL A 1 184 ? 14.539 -4.535 -15.102 1 98.88 184 VAL A O 1
ATOM 1488 N N . ALA A 1 185 ? 12.477 -4.992 -15.258 1 98.94 185 ALA A N 1
ATOM 1489 C CA . ALA A 1 185 ? 12.094 -4.711 -13.875 1 98.94 185 ALA A CA 1
ATOM 1490 C C . ALA A 1 185 ? 11.562 -5.965 -13.188 1 98.94 185 ALA A C 1
ATOM 1492 O O . ALA A 1 185 ? 10.617 -6.594 -13.672 1 98.94 185 ALA A O 1
ATOM 1493 N N . VAL A 1 186 ? 12.109 -6.34 -12.141 1 98.94 186 VAL A N 1
ATOM 1494 C CA . VAL A 1 186 ? 11.688 -7.492 -11.352 1 98.94 186 VAL A CA 1
ATOM 1495 C C . VAL A 1 186 ? 10.82 -7.035 -10.188 1 98.94 186 VAL A C 1
ATOM 1497 O O . VAL A 1 186 ? 11.18 -6.105 -9.461 1 98.94 186 VAL A O 1
ATOM 1500 N N . VAL A 1 187 ? 9.703 -7.574 -10.055 1 98.94 187 VAL A N 1
ATOM 1501 C CA . VAL A 1 187 ? 8.852 -7.371 -8.891 1 98.94 187 VAL A CA 1
ATOM 1502 C C . VAL A 1 187 ? 8.992 -8.547 -7.93 1 98.94 187 VAL A C 1
ATOM 1504 O O . VAL A 1 187 ? 8.742 -9.695 -8.305 1 98.94 187 VAL A O 1
ATOM 1507 N N . TYR A 1 188 ? 9.414 -8.258 -6.793 1 98.81 188 TYR A N 1
ATOM 1508 C CA . TYR A 1 188 ? 9.625 -9.234 -5.73 1 98.81 188 TYR A CA 1
ATOM 1509 C C . TYR A 1 188 ? 8.836 -8.859 -4.484 1 98.81 188 TYR A C 1
ATOM 1511 O O . TYR A 1 188 ? 8.438 -7.707 -4.312 1 98.81 188 TYR A O 1
ATOM 1519 N N . SER A 1 189 ? 8.492 -9.812 -3.641 1 98.38 189 SER A N 1
ATOM 1520 C CA . SER A 1 189 ? 7.758 -9.586 -2.402 1 98.38 189 SER A CA 1
ATOM 1521 C C . SER A 1 189 ? 8.18 -10.57 -1.316 1 98.38 189 SER A C 1
ATOM 1523 O O . SER A 1 189 ? 8.578 -11.695 -1.615 1 98.38 189 SER A O 1
ATOM 1525 N N . PHE A 1 190 ? 8.023 -10.172 -0.082 1 98.56 190 PHE A N 1
ATOM 1526 C CA . PHE A 1 190 ? 8.398 -11.008 1.047 1 98.56 190 PHE A CA 1
ATOM 1527 C C . PHE A 1 190 ? 7.188 -11.75 1.601 1 98.56 190 PHE A C 1
ATOM 1529 O O . PHE A 1 190 ? 7.301 -12.5 2.572 1 98.56 190 PHE A O 1
ATOM 1536 N N . SER A 1 191 ? 6.027 -11.531 1.004 1 97.94 191 SER A N 1
ATOM 1537 C CA . SER A 1 191 ? 4.758 -12.109 1.43 1 97.94 191 SER A CA 1
ATOM 1538 C C . SER A 1 191 ? 4.832 -13.633 1.471 1 97.94 191 SER A C 1
ATOM 1540 O O . SER A 1 191 ? 4.301 -14.266 2.387 1 97.94 191 SER A O 1
ATOM 1542 N N . LYS A 1 192 ? 5.445 -14.211 0.4 1 98.38 192 LYS A N 1
ATOM 1543 C CA . LYS A 1 192 ? 5.43 -15.664 0.26 1 98.38 192 LYS A CA 1
ATOM 1544 C C . LYS A 1 192 ? 6.645 -16.297 0.928 1 98.38 192 LYS A C 1
ATOM 1546 O O . LYS A 1 192 ? 6.512 -17.25 1.699 1 98.38 192 LYS A O 1
ATOM 1551 N N . ILE A 1 193 ? 7.816 -15.672 0.731 1 98.31 193 ILE A N 1
ATOM 1552 C CA . ILE A 1 193 ? 9.062 -16.281 1.187 1 98.31 193 ILE A CA 1
ATOM 1553 C C . ILE A 1 193 ? 9.125 -16.25 2.713 1 98.31 193 ILE A C 1
ATOM 1555 O O . ILE A 1 193 ? 9.648 -17.172 3.336 1 98.31 193 ILE A O 1
ATOM 1559 N N . PHE A 1 194 ? 8.539 -15.25 3.324 1 98.44 194 PHE A N 1
ATOM 1560 C CA . PHE A 1 194 ? 8.578 -15.156 4.781 1 98.44 194 PHE A CA 1
ATOM 1561 C C . PHE A 1 194 ? 7.203 -15.438 5.379 1 98.44 194 PHE A C 1
ATOM 1563 O O . PHE A 1 194 ? 7.027 -15.383 6.598 1 98.44 194 PHE A O 1
ATOM 1570 N N . SER A 1 195 ? 6.191 -15.727 4.547 1 98.06 195 SER A N 1
ATOM 1571 C CA . SER A 1 195 ? 4.82 -16 4.969 1 98.06 195 SER A CA 1
ATOM 1572 C C . SER A 1 195 ? 4.254 -14.852 5.793 1 98.06 195 SER A C 1
ATOM 1574 O O . SER A 1 195 ? 3.648 -15.07 6.844 1 98.06 195 SER A O 1
ATOM 1576 N N . VAL A 1 196 ? 4.473 -13.656 5.328 1 98.12 196 VAL A N 1
ATOM 1577 C CA . VAL A 1 196 ? 3.967 -12.469 6.012 1 98.12 196 VAL A CA 1
ATOM 1578 C C . VAL A 1 196 ? 3.273 -11.555 5.008 1 98.12 196 VAL A C 1
ATOM 1580 O O . VAL A 1 196 ? 3.602 -10.367 4.91 1 98.12 196 VAL A O 1
ATOM 1583 N N . PRO A 1 197 ? 2.229 -12.102 4.289 1 98 197 PRO A N 1
ATOM 1584 C CA . PRO A 1 197 ? 1.578 -11.266 3.279 1 98 197 PRO A CA 1
ATOM 1585 C C . PRO A 1 197 ? 0.976 -9.984 3.867 1 98 197 PRO A C 1
ATOM 1587 O O . PRO A 1 197 ? 0.855 -8.977 3.168 1 98 197 PRO A O 1
ATOM 1590 N N . GLY A 1 198 ? 0.667 -9.938 5.133 1 98.06 198 GLY A N 1
ATOM 1591 C CA . GLY A 1 198 ? 0.062 -8.781 5.781 1 98.06 198 GLY A CA 1
ATOM 1592 C C . GLY A 1 198 ? 1.048 -7.664 6.047 1 98.06 198 GLY A C 1
ATOM 1593 O O . GLY A 1 198 ? 0.65 -6.547 6.387 1 98.06 198 GLY A O 1
ATOM 1594 N N . PHE A 1 199 ? 2.391 -7.938 5.91 1 98.5 199 PHE A N 1
ATOM 1595 C CA . PHE A 1 199 ? 3.391 -6.891 6.098 1 98.5 199 PHE A CA 1
ATOM 1596 C C . PHE A 1 199 ? 3.34 -5.883 4.953 1 98.5 199 PHE A C 1
ATOM 1598 O O . PHE A 1 199 ? 3.746 -4.73 5.117 1 98.5 199 PHE A O 1
ATOM 1605 N N . ARG A 1 200 ? 2.873 -6.355 3.793 1 98.31 200 ARG A N 1
ATOM 1606 C CA . ARG A 1 200 ? 2.779 -5.504 2.609 1 98.31 200 ARG A CA 1
ATOM 1607 C C . ARG A 1 200 ? 4.129 -4.879 2.277 1 98.31 200 ARG A C 1
ATOM 1609 O O . ARG A 1 200 ? 4.219 -3.67 2.045 1 98.31 200 ARG A O 1
ATOM 1616 N N . VAL A 1 201 ? 5.152 -5.676 2.209 1 98.81 201 VAL A N 1
ATOM 1617 C CA . VAL A 1 201 ? 6.488 -5.211 1.847 1 98.81 201 VAL A CA 1
ATOM 1618 C C . VAL A 1 201 ? 6.996 -5.992 0.637 1 98.81 201 VAL A C 1
ATOM 1620 O O . VAL A 1 201 ? 7.023 -7.223 0.652 1 98.81 201 VAL A O 1
ATOM 1623 N N . GLY A 1 202 ? 7.305 -5.332 -0.435 1 98.81 202 GLY A N 1
ATOM 1624 C CA . GLY A 1 202 ? 7.93 -5.855 -1.639 1 98.81 202 GLY A CA 1
ATOM 1625 C C . GLY A 1 202 ? 8.992 -4.934 -2.209 1 98.81 202 GLY A C 1
ATOM 1626 O O . GLY A 1 202 ? 9.32 -3.914 -1.604 1 98.81 202 GLY A O 1
ATOM 1627 N N . VAL A 1 203 ? 9.609 -5.336 -3.332 1 98.94 203 VAL A N 1
ATOM 1628 C CA . VAL A 1 203 ? 10.633 -4.504 -3.961 1 98.94 203 VAL A CA 1
ATOM 1629 C C . VAL A 1 203 ? 10.492 -4.578 -5.48 1 98.94 203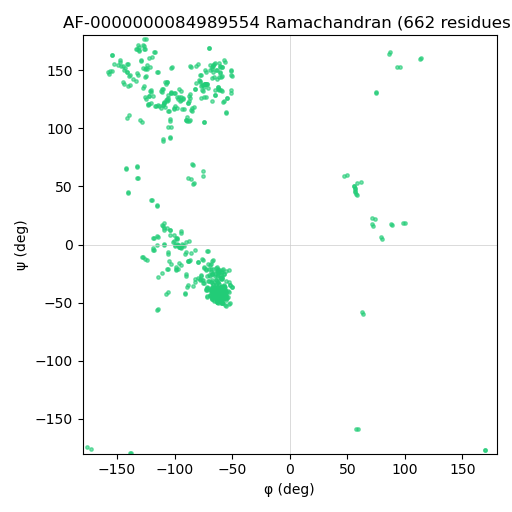 VAL A C 1
ATOM 1631 O O . VAL A 1 203 ? 9.984 -5.566 -6.016 1 98.94 203 VAL A O 1
ATOM 1634 N N . VAL A 1 204 ? 10.836 -3.516 -6.102 1 98.94 204 VAL A N 1
ATOM 1635 C CA . VAL A 1 204 ? 11.078 -3.461 -7.539 1 98.94 204 VAL A CA 1
ATOM 1636 C C . VAL A 1 204 ? 12.57 -3.264 -7.805 1 98.94 204 VAL A C 1
ATOM 1638 O O . VAL A 1 204 ? 13.195 -2.375 -7.223 1 98.94 204 VAL A O 1
ATOM 1641 N N . ILE A 1 205 ? 13.141 -4.172 -8.484 1 98.94 205 ILE A N 1
ATOM 1642 C CA . ILE A 1 205 ? 14.508 -4.043 -8.992 1 98.94 205 ILE A CA 1
ATOM 1643 C C . ILE A 1 205 ? 14.469 -3.662 -10.477 1 98.94 205 ILE A C 1
ATOM 1645 O O . ILE A 1 205 ? 13.953 -4.418 -11.305 1 98.94 205 ILE A O 1
ATOM 1649 N N . ALA A 1 206 ? 14.977 -2.533 -10.867 1 98.94 206 ALA A N 1
ATOM 1650 C CA . ALA A 1 206 ? 14.867 -2.031 -12.234 1 98.94 206 ALA A CA 1
ATOM 1651 C C . ALA A 1 206 ? 16.016 -1.074 -12.562 1 98.94 206 ALA A C 1
ATOM 1653 O O . ALA A 1 206 ? 16.719 -0.606 -11.664 1 98.94 206 ALA A O 1
ATOM 1654 N N . PRO A 1 207 ? 16.234 -0.812 -13.914 1 98.81 207 PRO A N 1
ATOM 1655 C CA . PRO A 1 207 ? 17.172 0.25 -14.266 1 98.81 207 PRO A CA 1
ATOM 1656 C C . PRO A 1 207 ? 16.891 1.562 -13.539 1 98.81 207 PRO A C 1
ATOM 1658 O O . PRO A 1 207 ? 15.734 1.838 -13.188 1 98.81 207 PRO A O 1
ATOM 1661 N N . ARG A 1 208 ? 17.953 2.334 -13.289 1 98.44 208 ARG A N 1
ATOM 1662 C CA . ARG A 1 208 ? 17.906 3.492 -12.406 1 98.44 208 ARG A CA 1
ATOM 1663 C C . ARG A 1 208 ? 16.781 4.445 -12.812 1 98.44 208 ARG A C 1
ATOM 1665 O O . ARG A 1 208 ? 16.109 5.023 -11.961 1 98.44 208 ARG A O 1
ATOM 1672 N N . ASP A 1 209 ? 16.562 4.684 -14.102 1 98.44 209 ASP A N 1
ATOM 1673 C CA . ASP A 1 209 ? 15.539 5.613 -14.555 1 98.44 209 ASP A CA 1
ATOM 1674 C C . ASP A 1 209 ? 14.141 5.102 -14.219 1 98.44 209 ASP A C 1
ATOM 1676 O O . ASP A 1 209 ? 13.273 5.867 -13.797 1 98.44 209 ASP A O 1
ATOM 1680 N N . ILE A 1 210 ? 13.891 3.742 -14.422 1 98.81 210 ILE A N 1
ATOM 1681 C CA . ILE A 1 210 ? 12.609 3.137 -14.078 1 98.81 210 ILE A CA 1
ATOM 1682 C C . ILE A 1 210 ? 12.445 3.107 -12.555 1 98.81 210 ILE A C 1
ATOM 1684 O O . ILE A 1 210 ? 11.359 3.373 -12.039 1 98.81 210 ILE A O 1
ATOM 1688 N N . ALA A 1 211 ? 13.57 2.807 -11.844 1 98.88 211 ALA A N 1
ATOM 1689 C CA . ALA A 1 211 ? 13.547 2.834 -10.383 1 98.88 211 ALA A CA 1
ATOM 1690 C C . ALA A 1 211 ? 13.117 4.207 -9.875 1 98.88 211 ALA A C 1
ATOM 1692 O O . ALA A 1 211 ? 12.281 4.301 -8.969 1 98.88 211 ALA A O 1
ATOM 1693 N N . ARG A 1 212 ? 13.641 5.324 -10.414 1 98.31 212 ARG A N 1
ATOM 1694 C CA . ARG A 1 212 ? 13.273 6.684 -10.023 1 98.31 212 ARG A CA 1
ATOM 1695 C C . ARG A 1 212 ? 11.797 6.945 -10.273 1 98.31 212 ARG A C 1
ATOM 1697 O O . ARG A 1 212 ? 11.133 7.625 -9.484 1 98.31 212 ARG A O 1
ATOM 1704 N N . ALA A 1 213 ? 11.25 6.383 -11.406 1 98.69 213 ALA A N 1
ATOM 1705 C CA . ALA A 1 213 ? 9.828 6.535 -11.711 1 98.69 213 ALA A CA 1
ATOM 1706 C C . ALA A 1 213 ? 8.969 5.785 -10.703 1 98.69 213 ALA A C 1
ATOM 1708 O O . ALA A 1 213 ? 7.879 6.246 -10.344 1 98.69 213 ALA A O 1
ATOM 1709 N N . VAL A 1 214 ? 9.469 4.59 -10.258 1 98.94 214 VAL A N 1
ATOM 1710 C CA . VAL A 1 214 ? 8.758 3.844 -9.227 1 98.94 214 VAL A CA 1
ATOM 1711 C C . VAL A 1 214 ? 8.734 4.645 -7.926 1 98.94 214 VAL A C 1
ATOM 1713 O O . VAL A 1 214 ? 7.711 4.699 -7.242 1 98.94 214 VAL A O 1
ATOM 1716 N N . VAL A 1 215 ? 9.859 5.277 -7.574 1 98.62 215 VAL A N 1
ATOM 1717 C CA . VAL A 1 215 ? 9.93 6.109 -6.379 1 98.62 215 VAL A CA 1
ATOM 1718 C C . VAL A 1 215 ? 8.914 7.242 -6.48 1 98.62 215 VAL A C 1
ATOM 1720 O O . VAL A 1 215 ? 8.234 7.566 -5.5 1 98.62 215 VAL A O 1
ATOM 1723 N N . LYS A 1 216 ? 8.797 7.887 -7.648 1 98.06 216 LYS A N 1
ATOM 1724 C CA . LYS A 1 216 ? 7.812 8.945 -7.863 1 98.06 216 LYS A CA 1
ATOM 1725 C C . LYS A 1 216 ? 6.395 8.43 -7.633 1 98.06 216 LYS A C 1
ATOM 1727 O O . LYS A 1 216 ? 5.566 9.125 -7.047 1 98.06 216 LYS A O 1
ATOM 1732 N N . PHE A 1 217 ? 6.109 7.184 -8.117 1 98.81 217 PHE A N 1
ATOM 1733 C CA . PHE A 1 217 ? 4.816 6.551 -7.887 1 98.81 217 PHE A CA 1
ATOM 1734 C C . PHE A 1 217 ? 4.578 6.328 -6.398 1 98.81 217 PHE A C 1
ATOM 1736 O O . PHE A 1 217 ? 3.477 6.57 -5.898 1 98.81 217 PHE A O 1
ATOM 1743 N N . ASN A 1 218 ? 5.641 5.863 -5.672 1 98.69 218 ASN A N 1
ATOM 1744 C CA . ASN A 1 218 ? 5.559 5.746 -4.219 1 98.69 218 ASN A CA 1
ATOM 1745 C C . ASN A 1 218 ? 5.18 7.074 -3.568 1 98.69 218 ASN A C 1
ATOM 1747 O O . ASN A 1 218 ? 4.219 7.141 -2.803 1 98.69 218 ASN A O 1
ATOM 1751 N N . ARG A 1 219 ? 5.926 8.109 -3.9 1 97.25 219 ARG A N 1
ATOM 1752 C CA . ARG A 1 219 ? 5.715 9.43 -3.316 1 97.25 219 ARG A CA 1
ATOM 1753 C C . ARG A 1 219 ? 4.285 9.914 -3.557 1 97.25 219 ARG A C 1
ATOM 1755 O O . ARG A 1 219 ? 3.68 10.531 -2.682 1 97.25 219 ARG A O 1
ATOM 1762 N N . ALA A 1 220 ? 3.744 9.594 -4.699 1 98.12 220 ALA A N 1
ATOM 1763 C CA . ALA A 1 220 ? 2.414 10.055 -5.086 1 98.12 220 ALA A CA 1
ATOM 1764 C C . ALA A 1 220 ? 1.327 9.25 -4.379 1 98.12 220 ALA A C 1
ATOM 1766 O O . ALA A 1 220 ? 0.237 9.766 -4.117 1 98.12 220 ALA A O 1
ATOM 1767 N N . THR A 1 221 ? 1.619 8.008 -4.012 1 98.69 221 THR A N 1
ATOM 1768 C CA . THR A 1 221 ? 0.531 7.141 -3.566 1 98.69 221 THR A CA 1
ATOM 1769 C C . THR A 1 221 ? 0.693 6.785 -2.092 1 98.69 221 THR A C 1
ATOM 1771 O O . THR A 1 221 ? -0.107 7.207 -1.255 1 98.69 221 THR A O 1
ATOM 1774 N N . ILE A 1 222 ? 1.82 6.23 -1.716 1 98.12 222 ILE A N 1
ATOM 1775 C CA . ILE A 1 222 ? 1.918 5.691 -0.365 1 98.12 222 ILE A CA 1
ATOM 1776 C C . ILE A 1 222 ? 3.016 6.422 0.407 1 98.12 222 ILE A C 1
ATOM 1778 O O . ILE A 1 222 ? 3.158 6.238 1.618 1 98.12 222 ILE A O 1
ATOM 1782 N N . ASN A 1 223 ? 3.74 7.297 -0.242 1 96.38 223 ASN A N 1
ATOM 1783 C CA . ASN A 1 223 ? 4.934 7.941 0.297 1 96.38 223 ASN A CA 1
ATOM 1784 C C . ASN A 1 223 ? 6.039 6.926 0.571 1 96.38 223 ASN A C 1
ATOM 1786 O O . ASN A 1 223 ? 7.117 7.004 -0.021 1 96.38 223 ASN A O 1
ATOM 1790 N N . SER A 1 224 ? 5.773 5.988 1.406 1 97.06 224 SER A N 1
ATOM 1791 C CA . SER A 1 224 ? 6.703 4.891 1.66 1 97.06 224 SER A CA 1
ATOM 1792 C C . SER A 1 224 ? 5.969 3.648 2.154 1 97.06 224 SER A C 1
ATOM 1794 O O . SER A 1 224 ? 4.91 3.752 2.775 1 97.06 224 SER A O 1
ATOM 1796 N N . ALA A 1 225 ? 6.535 2.438 1.808 1 98.19 225 ALA A N 1
ATOM 1797 C CA . ALA A 1 225 ? 6.098 1.238 2.52 1 98.19 225 ALA A CA 1
ATOM 1798 C C . ALA A 1 225 ? 6.395 1.349 4.012 1 98.19 225 ALA A C 1
ATOM 1800 O O . ALA A 1 225 ? 7.266 2.121 4.422 1 98.19 225 ALA A O 1
ATOM 1801 N N . PRO A 1 226 ? 5.637 0.674 4.871 1 98.31 226 PRO A N 1
ATOM 1802 C CA . PRO A 1 226 ? 5.84 0.836 6.312 1 98.31 226 PRO A CA 1
ATOM 1803 C C . PRO A 1 226 ? 7.281 0.55 6.738 1 98.31 226 PRO A C 1
ATOM 1805 O O . PRO A 1 226 ? 7.727 -0.598 6.68 1 98.31 226 PRO A O 1
ATOM 1808 N N . PRO A 1 227 ? 8 1.556 7.203 1 98.31 227 PRO A N 1
ATOM 1809 C CA . PRO A 1 227 ? 9.43 1.403 7.484 1 98.31 227 PRO A CA 1
ATOM 1810 C C . PRO A 1 227 ? 9.711 0.351 8.555 1 98.31 227 PRO A C 1
ATOM 1812 O O . PRO A 1 227 ? 10.68 -0.402 8.445 1 98.31 227 PRO A O 1
ATOM 1815 N N . ILE A 1 228 ? 8.859 0.249 9.609 1 98 228 ILE A N 1
ATOM 1816 C CA . ILE A 1 228 ? 9.117 -0.668 10.711 1 98 228 ILE A CA 1
ATOM 1817 C C . ILE A 1 228 ? 9.023 -2.109 10.219 1 98 228 ILE A C 1
ATOM 1819 O O . ILE A 1 228 ? 9.773 -2.979 10.68 1 98 228 ILE A O 1
ATOM 1823 N N . LEU A 1 229 ? 8.125 -2.35 9.25 1 98.62 229 LEU A N 1
ATOM 1824 C CA . LEU A 1 229 ? 7.992 -3.699 8.711 1 98.62 229 LEU A CA 1
ATOM 1825 C C . LEU A 1 229 ? 9.117 -4.004 7.719 1 98.62 229 LEU A C 1
ATOM 1827 O O . LEU A 1 229 ? 9.539 -5.152 7.594 1 98.62 229 LEU A O 1
ATOM 1831 N N . GLN A 1 230 ? 9.648 -2.975 6.992 1 98.69 230 GLN A N 1
ATOM 1832 C CA . GLN A 1 230 ? 10.828 -3.141 6.152 1 98.69 230 GLN A CA 1
ATOM 1833 C C . GLN A 1 230 ? 12.031 -3.602 6.973 1 98.69 230 GLN A C 1
ATOM 1835 O O . GLN A 1 230 ? 12.773 -4.492 6.551 1 98.69 230 GLN A O 1
ATOM 1840 N N . LYS A 1 231 ? 12.211 -2.932 8.109 1 97.62 231 LYS A N 1
ATOM 1841 C CA . LYS A 1 231 ? 13.344 -3.27 8.969 1 97.62 231 LYS A CA 1
ATOM 1842 C C . LYS A 1 231 ? 13.234 -4.699 9.484 1 97.62 231 LYS A C 1
ATOM 1844 O O . LYS A 1 231 ? 14.242 -5.406 9.594 1 97.62 231 LYS A O 1
ATOM 1849 N N . ALA A 1 232 ? 11.992 -5.113 9.836 1 97.56 232 ALA A N 1
ATOM 1850 C CA . ALA A 1 232 ? 11.766 -6.488 10.266 1 97.56 232 ALA A CA 1
ATOM 1851 C C . ALA A 1 232 ? 12.172 -7.48 9.18 1 97.56 232 ALA A C 1
ATOM 1853 O O . ALA A 1 232 ? 12.891 -8.445 9.445 1 97.56 232 ALA A O 1
ATOM 1854 N N . VAL A 1 233 ? 11.812 -7.188 7.934 1 98 233 VAL A N 1
ATOM 1855 C CA . VAL A 1 233 ? 12.07 -8.055 6.789 1 98 233 VAL A CA 1
ATOM 1856 C C . VAL A 1 233 ? 13.562 -8.031 6.457 1 98 233 VAL A C 1
ATOM 1858 O O . VAL A 1 233 ? 14.141 -9.062 6.094 1 98 233 VAL A O 1
ATOM 1861 N N . ALA A 1 234 ? 14.219 -6.922 6.578 1 98.25 234 ALA A N 1
ATOM 1862 C CA . ALA A 1 234 ? 15.617 -6.742 6.195 1 98.25 234 ALA A CA 1
ATOM 1863 C C . ALA A 1 234 ? 16.516 -7.738 6.914 1 98.25 234 ALA A C 1
ATOM 1865 O O . ALA A 1 234 ? 17.453 -8.281 6.32 1 98.25 234 ALA A O 1
ATOM 1866 N N . GLN A 1 235 ? 16.172 -8.008 8.141 1 95.94 235 GLN A N 1
ATOM 1867 C CA . GLN A 1 235 ? 17 -8.875 8.969 1 95.94 235 GLN A CA 1
ATOM 1868 C C . GLN A 1 235 ? 17 -10.305 8.445 1 95.94 235 GLN A C 1
ATOM 1870 O O . GLN A 1 235 ? 17.922 -11.07 8.719 1 95.94 235 GLN A O 1
ATOM 1875 N N . LEU A 1 236 ? 16.047 -10.695 7.68 1 97.69 236 LEU A N 1
ATOM 1876 C CA . LEU A 1 236 ? 15.852 -12.094 7.289 1 97.69 236 LEU A CA 1
ATOM 1877 C C . LEU A 1 236 ? 16.281 -12.312 5.84 1 97.69 236 LEU A C 1
ATOM 1879 O O . LEU A 1 236 ? 16.359 -13.453 5.383 1 97.69 236 LEU A O 1
ATOM 1883 N N . VAL A 1 237 ? 16.594 -11.211 5.109 1 98.38 237 VAL A N 1
ATOM 1884 C CA . VAL A 1 237 ? 16.875 -11.297 3.682 1 98.38 237 VAL A CA 1
ATOM 1885 C C . VAL A 1 237 ? 18.016 -12.281 3.443 1 98.38 237 VAL A C 1
ATOM 1887 O O . VAL A 1 237 ? 17.953 -13.109 2.527 1 98.38 237 VAL A O 1
ATOM 1890 N N . PRO A 1 238 ? 19.078 -12.352 4.344 1 97.56 238 PRO A N 1
ATOM 1891 C CA . PRO A 1 238 ? 20.172 -13.289 4.102 1 97.56 238 PRO A CA 1
ATOM 1892 C C . PRO A 1 238 ? 19.75 -14.75 4.23 1 97.56 238 PRO A C 1
ATOM 1894 O O . PRO A 1 238 ? 20.453 -15.648 3.766 1 97.56 238 PRO A O 1
ATOM 1897 N N . GLN A 1 239 ? 18.609 -15.031 4.793 1 97.56 239 GLN A N 1
ATOM 1898 C CA . GLN A 1 239 ? 18.141 -16.391 5.023 1 97.56 239 GLN A CA 1
ATOM 1899 C C . GLN A 1 239 ? 17.281 -16.891 3.861 1 97.56 239 GLN A C 1
ATOM 1901 O O . GLN A 1 239 ? 16.875 -18.047 3.84 1 97.56 239 GLN A O 1
ATOM 1906 N N . ILE A 1 240 ? 17.078 -16.078 2.883 1 98.38 240 ILE A N 1
ATOM 1907 C CA . ILE A 1 240 ? 16.125 -16.359 1.818 1 98.38 240 ILE A CA 1
ATOM 1908 C C . ILE A 1 240 ? 16.547 -17.625 1.067 1 98.38 240 ILE A C 1
ATOM 1910 O O . ILE A 1 240 ? 15.719 -18.5 0.805 1 98.38 240 ILE A O 1
ATOM 1914 N N . PRO A 1 241 ? 17.859 -17.828 0.762 1 97.69 241 PRO A N 1
ATOM 1915 C CA . PRO A 1 241 ? 18.203 -19.047 0.045 1 97.69 241 PRO A CA 1
ATOM 1916 C C . PRO A 1 241 ? 17.844 -20.312 0.83 1 97.69 241 PRO A C 1
ATOM 1918 O O . PRO A 1 241 ? 17.281 -21.25 0.271 1 97.69 241 PRO A O 1
ATOM 1921 N N . LYS A 1 242 ? 18.109 -20.281 2.105 1 97.56 242 LYS A N 1
ATOM 1922 C CA . LYS A 1 242 ? 17.797 -21.422 2.947 1 97.56 242 LYS A CA 1
ATOM 1923 C C . LYS A 1 242 ? 16.281 -21.625 3.074 1 97.56 242 LYS A C 1
ATOM 1925 O O . LYS A 1 242 ? 15.781 -22.734 2.936 1 97.56 242 LYS A O 1
ATOM 1930 N N . LEU A 1 243 ? 15.594 -20.578 3.328 1 98 243 LEU A N 1
ATOM 1931 C CA . LEU A 1 243 ? 14.148 -20.641 3.479 1 98 243 LEU A CA 1
ATOM 1932 C C . LEU A 1 243 ? 13.484 -21.078 2.174 1 98 243 LEU A C 1
ATOM 1934 O O . LEU A 1 243 ? 12.508 -21.828 2.189 1 98 243 LEU A O 1
ATOM 1938 N N . GLY A 1 244 ? 13.992 -20.547 1.027 1 98.38 244 GLY A N 1
ATOM 1939 C CA . GLY A 1 244 ? 13.484 -20.953 -0.274 1 98.38 244 GLY A CA 1
ATOM 1940 C C . GLY A 1 244 ? 13.57 -22.438 -0.517 1 98.38 244 GLY A C 1
ATOM 1941 O O . GLY A 1 244 ? 12.625 -23.062 -1.001 1 98.38 244 GLY A O 1
ATOM 1942 N N . SER A 1 245 ? 14.703 -23.016 -0.16 1 98 245 SER A N 1
ATOM 1943 C CA . SER A 1 245 ? 14.891 -24.453 -0.33 1 98 245 SER A CA 1
ATOM 1944 C C . SER A 1 245 ? 13.883 -25.234 0.501 1 98 245 SER A C 1
ATOM 1946 O O . SER A 1 245 ? 13.297 -26.203 0.019 1 98 245 SER A O 1
ATOM 1948 N N . LEU A 1 246 ? 13.672 -24.75 1.731 1 97.69 246 LEU A N 1
ATOM 1949 C CA . LEU A 1 246 ? 12.719 -25.406 2.623 1 97.69 246 LEU A CA 1
ATOM 1950 C C . LEU A 1 246 ? 11.297 -25.328 2.068 1 97.69 246 LEU A C 1
ATOM 1952 O O . LEU A 1 246 ? 10.594 -26.328 2.004 1 97.69 246 LEU A O 1
ATOM 1956 N N . LEU A 1 247 ? 10.906 -24.156 1.622 1 98.31 247 LEU A N 1
ATOM 1957 C CA . LEU A 1 247 ? 9.562 -23.953 1.089 1 98.31 247 LEU A CA 1
ATOM 1958 C C . LEU A 1 247 ? 9.359 -24.75 -0.195 1 98.31 247 LEU A C 1
ATOM 1960 O O . LEU A 1 247 ? 8.297 -25.344 -0.408 1 98.31 247 LEU A O 1
ATOM 1964 N N . SER A 1 248 ? 10.391 -24.734 -1.036 1 98.75 248 SER A N 1
ATOM 1965 C CA . SER A 1 248 ? 10.312 -25.5 -2.273 1 98.75 248 SER A CA 1
ATOM 1966 C C . SER A 1 248 ? 10.031 -26.984 -1.992 1 98.75 248 SER A C 1
ATOM 1968 O O . SER A 1 248 ? 9.211 -27.594 -2.67 1 98.75 248 SER A O 1
ATOM 1970 N N . GLU A 1 249 ? 10.68 -27.453 -1.021 1 98.38 249 GLU A N 1
ATOM 1971 C CA . GLU A 1 249 ? 10.477 -28.859 -0.675 1 98.38 249 GLU A CA 1
ATOM 1972 C C . GLU A 1 249 ? 9.062 -29.094 -0.153 1 98.38 249 GLU A C 1
ATOM 1974 O O . GLU A 1 249 ? 8.406 -30.062 -0.548 1 98.38 249 GLU A O 1
ATOM 1979 N N . ILE A 1 250 ? 8.562 -28.25 0.719 1 98.5 250 ILE A N 1
ATOM 1980 C CA . ILE A 1 250 ? 7.223 -28.375 1.291 1 98.5 250 ILE A CA 1
ATOM 1981 C C . ILE A 1 250 ? 6.18 -28.375 0.173 1 98.5 250 ILE A C 1
ATOM 1983 O O . ILE A 1 250 ? 5.344 -29.266 0.099 1 98.5 250 ILE A O 1
ATOM 1987 N N . TYR A 1 251 ? 6.273 -27.391 -0.732 1 98.62 251 TYR A N 1
ATOM 1988 C CA . TYR A 1 251 ? 5.246 -27.234 -1.759 1 98.62 251 TYR A CA 1
ATOM 1989 C C . TYR A 1 251 ? 5.41 -28.297 -2.852 1 98.62 251 TYR A C 1
ATOM 1991 O O . TYR A 1 251 ? 4.43 -28.719 -3.467 1 98.62 251 TYR A O 1
ATOM 1999 N N . ARG A 1 252 ? 6.707 -28.75 -3.107 1 98.5 252 ARG A N 1
ATOM 2000 C CA . ARG A 1 252 ? 6.914 -29.875 -4.012 1 98.5 252 ARG A CA 1
ATOM 2001 C C . ARG A 1 252 ? 6.184 -31.125 -3.516 1 98.5 252 ARG A C 1
ATOM 2003 O O . ARG A 1 252 ? 5.508 -31.797 -4.293 1 98.5 252 ARG A O 1
ATOM 2010 N N . ARG A 1 253 ? 6.273 -31.359 -2.301 1 98.38 253 ARG A N 1
ATOM 2011 C CA . ARG A 1 253 ? 5.602 -32.531 -1.713 1 98.38 253 ARG A CA 1
ATOM 2012 C C . ARG A 1 253 ? 4.086 -32.375 -1.825 1 98.38 253 ARG A C 1
ATOM 2014 O O . ARG A 1 253 ? 3.391 -33.375 -2.072 1 98.38 253 ARG A O 1
ATOM 2021 N N . ARG A 1 254 ? 3.588 -31.203 -1.582 1 98.69 254 ARG A N 1
ATOM 2022 C CA . ARG A 1 254 ? 2.15 -30.984 -1.691 1 98.69 254 ARG A CA 1
ATOM 2023 C C . ARG A 1 254 ? 1.675 -31.172 -3.129 1 98.69 254 ARG A C 1
ATOM 2025 O O . ARG A 1 254 ? 0.594 -31.703 -3.363 1 98.69 254 ARG A O 1
ATOM 2032 N N . ALA A 1 255 ? 2.479 -30.719 -4.082 1 98.56 255 ALA A N 1
ATOM 2033 C CA . ALA A 1 255 ? 2.17 -30.969 -5.488 1 98.56 255 ALA A CA 1
ATOM 2034 C C . ALA A 1 255 ? 2.176 -32.469 -5.801 1 98.56 255 ALA A C 1
ATOM 2036 O O . ALA A 1 255 ? 1.309 -32.938 -6.527 1 98.56 255 ALA A O 1
ATOM 2037 N N . GLU A 1 256 ? 3.127 -33.156 -5.277 1 98.12 256 GLU A N 1
ATOM 2038 C CA . GLU A 1 256 ? 3.203 -34.594 -5.477 1 98.12 256 GLU A CA 1
ATOM 2039 C C . GLU A 1 256 ? 1.997 -35.281 -4.863 1 98.12 256 GLU A C 1
ATOM 2041 O O . GLU A 1 256 ? 1.482 -36.25 -5.434 1 98.12 256 GLU A O 1
ATOM 2046 N N . LEU A 1 257 ? 1.664 -34.812 -3.721 1 98.5 257 LEU A N 1
ATOM 2047 C CA . LEU A 1 257 ? 0.452 -35.344 -3.104 1 98.5 257 LEU A CA 1
ATOM 2048 C C . LEU A 1 257 ? -0.748 -35.188 -4.031 1 98.5 257 LEU A C 1
ATOM 2050 O O . LEU A 1 257 ? -1.564 -36.094 -4.168 1 98.5 257 LEU A O 1
ATOM 2054 N N . ALA A 1 258 ? -0.943 -33.969 -4.629 1 98.44 258 ALA A N 1
ATOM 2055 C CA . ALA A 1 258 ? -2.039 -33.719 -5.562 1 98.44 258 ALA A CA 1
ATOM 2056 C C . ALA A 1 258 ? -2.002 -34.688 -6.727 1 98.44 258 ALA A C 1
ATOM 2058 O O . ALA A 1 258 ? -3.043 -35.219 -7.152 1 98.44 258 ALA A O 1
ATOM 2059 N N . GLU A 1 259 ? -0.823 -35 -7.25 1 97.25 259 GLU A N 1
ATOM 2060 C CA . GLU A 1 259 ? -0.671 -35.969 -8.352 1 97.25 259 GLU A CA 1
ATOM 2061 C C . GLU A 1 259 ? -1.179 -37.344 -7.965 1 97.25 259 GLU A C 1
ATOM 2063 O O . GLU A 1 259 ? -1.668 -38.094 -8.812 1 97.25 259 GLU A O 1
ATOM 2068 N N . ARG A 1 260 ? -1.084 -37.562 -6.742 1 97.38 260 ARG A N 1
ATOM 2069 C CA . ARG A 1 260 ? -1.459 -38.875 -6.277 1 97.38 260 ARG A CA 1
ATOM 2070 C C . ARG A 1 260 ? -2.945 -38.938 -5.941 1 97.38 260 ARG A C 1
ATOM 2072 O O . ARG A 1 260 ? -3.596 -39.969 -6.172 1 97.38 260 ARG A O 1
ATOM 2079 N N . VAL A 1 261 ? -3.486 -37.906 -5.406 1 97.38 261 VAL A N 1
ATOM 2080 C CA . VAL A 1 261 ? -4.793 -37.969 -4.77 1 97.38 261 VAL A CA 1
ATOM 2081 C C . VAL A 1 261 ? -5.848 -37.312 -5.656 1 97.38 261 VAL A C 1
ATOM 2083 O O . VAL A 1 261 ? -6.969 -37.812 -5.777 1 97.38 261 VAL A O 1
ATOM 2086 N N . LEU A 1 262 ? -5.449 -36.219 -6.238 1 97.12 262 LEU A N 1
ATOM 2087 C CA . LEU A 1 262 ? -6.402 -35.438 -7.031 1 97.12 262 LEU A CA 1
ATOM 2088 C C . LEU A 1 262 ? -6.629 -36.094 -8.391 1 97.12 262 LEU A C 1
ATOM 2090 O O . LEU A 1 262 ? -5.672 -36.344 -9.125 1 97.12 262 LEU A O 1
ATOM 2094 N N . LYS A 1 263 ? -7.953 -36.375 -8.773 1 95.25 263 LYS A N 1
ATOM 2095 C CA . LYS A 1 263 ? -8.281 -37.062 -10.008 1 95.25 263 LYS A CA 1
ATOM 2096 C C . LYS A 1 263 ? -8.586 -36.094 -11.141 1 95.25 263 LYS A C 1
ATOM 2098 O O . LYS A 1 263 ? -9.039 -36.5 -12.211 1 95.25 263 LYS A O 1
ATOM 2103 N N . LEU A 1 264 ? -8.297 -34.906 -10.93 1 95.12 264 LEU A N 1
ATOM 2104 C CA . LEU A 1 264 ? -8.461 -33.875 -11.969 1 95.12 264 LEU A CA 1
ATOM 2105 C C . LEU A 1 264 ? -7.227 -33.812 -12.859 1 95.12 264 LEU A C 1
ATOM 2107 O O . LEU A 1 264 ? -6.129 -34.188 -12.43 1 95.12 264 LEU A O 1
ATOM 2111 N N . ASP A 1 265 ? -7.512 -33.375 -14.078 1 94.12 265 ASP A N 1
ATOM 2112 C CA . ASP A 1 265 ? -6.438 -33.25 -15.055 1 94.12 265 ASP A CA 1
ATOM 2113 C C . ASP A 1 265 ? -5.73 -31.906 -14.93 1 94.12 265 ASP A C 1
ATOM 2115 O O . ASP A 1 265 ? -6.352 -30.859 -15.102 1 94.12 265 ASP A O 1
ATOM 2119 N N . PHE A 1 266 ? -4.473 -31.891 -14.578 1 95.31 266 PHE A N 1
ATOM 2120 C CA . PHE A 1 266 ? -3.682 -30.672 -14.477 1 95.31 266 PHE A CA 1
ATOM 2121 C C . PHE A 1 266 ? -2.244 -30.922 -14.922 1 95.31 266 PHE A C 1
ATOM 2123 O O . PHE A 1 266 ? -1.772 -32.062 -14.906 1 95.31 266 PHE A O 1
ATOM 2130 N N . ALA A 1 267 ? -1.6 -29.844 -15.469 1 95.62 267 ALA A N 1
ATOM 2131 C CA . ALA A 1 267 ? -0.16 -29.875 -15.711 1 95.62 267 ALA A CA 1
ATOM 2132 C C . ALA A 1 267 ? 0.618 -29.812 -14.406 1 95.62 267 ALA A C 1
ATOM 2134 O O . ALA A 1 267 ? 0.291 -29 -13.523 1 95.62 267 ALA A O 1
ATOM 2135 N N . ARG A 1 268 ? 1.581 -30.625 -14.273 1 94.75 268 ARG A N 1
ATOM 2136 C CA . ARG A 1 268 ? 2.4 -30.625 -13.07 1 94.75 268 ARG A CA 1
ATOM 2137 C C . ARG A 1 268 ? 3.025 -29.25 -12.836 1 94.75 268 ARG A C 1
ATOM 2139 O O . ARG A 1 268 ? 3.691 -28.719 -13.719 1 94.75 268 ARG A O 1
ATOM 2146 N N . PRO A 1 269 ? 2.785 -28.703 -11.742 1 97.06 269 PRO A N 1
ATOM 2147 C CA . PRO A 1 269 ? 3.451 -27.422 -11.445 1 97.06 269 PRO A CA 1
ATOM 2148 C C . PRO A 1 269 ? 4.957 -27.578 -11.258 1 97.06 269 PRO A C 1
ATOM 2150 O O . PRO A 1 269 ? 5.422 -28.641 -10.812 1 97.06 269 PRO A O 1
ATOM 2153 N N . ARG A 1 270 ? 5.688 -26.547 -11.562 1 98 270 ARG A N 1
ATOM 2154 C CA . ARG A 1 270 ? 7.145 -26.562 -11.445 1 98 270 ARG A CA 1
ATOM 2155 C C . ARG A 1 270 ? 7.621 -25.516 -10.445 1 98 270 ARG A C 1
ATOM 2157 O O . ARG A 1 270 ? 8.82 -25.391 -10.195 1 98 270 ARG A O 1
ATOM 2164 N N . GLY A 1 271 ? 6.723 -24.797 -9.938 1 98.19 271 GLY A N 1
ATOM 2165 C CA . GLY A 1 271 ? 6.949 -23.797 -8.906 1 98.19 271 GLY A CA 1
ATOM 2166 C C . GLY A 1 271 ? 5.664 -23.203 -8.367 1 98.19 271 GLY A C 1
ATOM 2167 O O . GLY A 1 271 ? 4.57 -23.688 -8.656 1 98.19 271 GLY A O 1
ATOM 2168 N N . ALA A 1 272 ? 5.832 -22.203 -7.473 1 98.31 272 ALA A N 1
ATOM 2169 C CA . ALA A 1 272 ? 4.699 -21.609 -6.766 1 98.31 272 ALA A CA 1
ATOM 2170 C C . ALA A 1 272 ? 3.947 -22.656 -5.957 1 98.31 272 ALA A C 1
ATOM 2172 O O . ALA A 1 272 ? 4.551 -23.609 -5.453 1 98.31 272 ALA A O 1
ATOM 2173 N N . PHE A 1 273 ? 2.707 -22.453 -5.598 1 98.69 273 PHE A N 1
ATOM 2174 C CA . PHE A 1 273 ? 1.954 -23.422 -4.805 1 98.69 273 PHE A CA 1
ATOM 2175 C C . PHE A 1 273 ? 0.513 -23.516 -5.289 1 98.69 273 PHE A C 1
ATOM 2177 O O . PHE A 1 273 ? -0.423 -23.469 -4.488 1 98.69 273 PHE A O 1
ATOM 2184 N N . TYR A 1 274 ? 0.437 -23.562 -6.699 1 98.75 274 TYR A N 1
ATOM 2185 C CA . TYR A 1 274 ? -0.879 -23.625 -7.324 1 98.75 274 TYR A CA 1
ATOM 2186 C C . TYR A 1 274 ? -0.996 -24.844 -8.234 1 98.75 274 TYR A C 1
ATOM 2188 O O . TYR A 1 274 ? 0.004 -25.312 -8.773 1 98.75 274 TYR A O 1
ATOM 2196 N N . LEU A 1 275 ? -2.209 -25.359 -8.375 1 98.5 275 LEU A N 1
ATOM 2197 C CA . LEU A 1 275 ? -2.666 -26.234 -9.438 1 98.5 275 LEU A CA 1
ATOM 2198 C C . LEU A 1 275 ? -3.727 -25.562 -10.297 1 98.5 275 LEU A C 1
ATOM 2200 O O . LEU A 1 275 ? -4.477 -24.719 -9.805 1 98.5 275 LEU A O 1
ATOM 2204 N N . PHE A 1 276 ? -3.732 -25.922 -11.523 1 98.5 276 PHE A N 1
ATOM 2205 C CA . PHE A 1 276 ? -4.707 -25.344 -12.453 1 98.5 276 PHE A CA 1
ATOM 2206 C C . PHE A 1 276 ? -5.363 -26.453 -13.281 1 98.5 276 PHE A C 1
ATOM 2208 O O . PHE A 1 276 ? -5.191 -26.5 -14.5 1 98.5 276 PHE A O 1
ATOM 2215 N N . PRO A 1 277 ? -6.125 -27.266 -12.633 1 97.62 277 PRO A N 1
ATOM 2216 C CA . PRO A 1 277 ? -6.727 -28.422 -13.305 1 97.62 277 PRO A CA 1
ATOM 2217 C C . PRO A 1 277 ? -7.867 -28.031 -14.242 1 97.62 277 PRO A C 1
ATOM 2219 O O . PRO A 1 277 ? -8.57 -27.047 -13.984 1 97.62 277 PRO A O 1
ATOM 2222 N N . ARG A 1 278 ? -8.062 -28.766 -15.242 1 96 278 ARG A N 1
ATOM 2223 C CA . ARG A 1 278 ? -9.195 -28.688 -16.156 1 96 278 ARG A CA 1
ATOM 2224 C C . ARG A 1 278 ? -10.453 -29.281 -15.523 1 96 278 ARG A C 1
ATOM 2226 O O . ARG A 1 278 ? -10.391 -30.312 -14.852 1 96 278 ARG A O 1
ATOM 2233 N N . VAL A 1 279 ? -11.445 -28.641 -15.719 1 95.12 279 VAL A N 1
ATOM 2234 C CA . VAL A 1 279 ? -12.719 -29.141 -15.203 1 95.12 279 VAL A CA 1
ATOM 2235 C C . VAL A 1 279 ? -13.742 -29.203 -16.328 1 95.12 279 VAL A C 1
ATOM 2237 O O . VAL A 1 279 ? -13.891 -28.25 -17.094 1 95.12 279 VAL A O 1
ATOM 2240 N N . LYS A 1 280 ? -14.555 -30.266 -16.469 1 91.88 280 LYS A N 1
ATOM 2241 C CA . LYS A 1 280 ? -15.43 -30.547 -17.594 1 91.88 280 LYS A CA 1
ATOM 2242 C C . LYS A 1 280 ? -16.75 -29.797 -17.484 1 91.88 280 LYS A C 1
ATOM 2244 O O . LYS A 1 280 ? -17.375 -29.469 -18.5 1 91.88 280 LYS A O 1
ATOM 2249 N N . CYS A 1 281 ? -17.156 -29.547 -16.328 1 93.19 281 CYS A N 1
ATOM 2250 C CA . CYS A 1 281 ? -18.453 -28.922 -16.141 1 93.19 281 CYS A CA 1
ATOM 2251 C C . CYS A 1 281 ? -18.344 -27.406 -16.188 1 93.19 281 CYS A C 1
ATOM 2253 O O . CYS A 1 281 ? -19.359 -26.703 -16.078 1 93.19 281 CYS A O 1
ATOM 2255 N N . GLY A 1 282 ? -17.156 -26.906 -16.438 1 93.62 282 GLY A N 1
ATOM 2256 C CA . GLY A 1 282 ? -16.938 -25.469 -16.422 1 93.62 282 GLY A CA 1
ATOM 2257 C C . GLY A 1 282 ? -16.469 -24.953 -15.07 1 93.62 282 GLY A C 1
ATOM 2258 O O . GLY A 1 282 ? -16.797 -25.531 -14.031 1 93.62 282 GLY A O 1
ATOM 2259 N N . SER A 1 283 ? -15.773 -23.891 -15.109 1 95.56 283 SER A N 1
ATOM 2260 C CA . SER A 1 283 ? -15.07 -23.391 -13.93 1 95.56 283 SER A CA 1
ATOM 2261 C C . SER A 1 283 ? -16.047 -22.922 -12.859 1 95.56 283 SER A C 1
ATOM 2263 O O . SER A 1 283 ? -15.875 -23.203 -11.68 1 95.56 283 SER A O 1
ATOM 2265 N N . ILE A 1 284 ? -17.188 -22.219 -13.25 1 95.88 284 ILE A N 1
ATOM 2266 C CA . ILE A 1 284 ? -18.125 -21.672 -12.281 1 95.88 284 ILE A CA 1
ATOM 2267 C C . ILE A 1 284 ? -18.922 -22.812 -11.641 1 95.88 284 ILE A C 1
ATOM 2269 O O . ILE A 1 284 ? -19.125 -22.812 -10.422 1 95.88 284 ILE A O 1
ATOM 2273 N N . GLU A 1 285 ? -19.391 -23.766 -12.445 1 95.94 285 GLU A N 1
ATOM 2274 C CA . GLU A 1 285 ? -20.109 -24.922 -11.906 1 95.94 285 GLU A CA 1
ATOM 2275 C C . GLU A 1 285 ? -19.234 -25.719 -10.953 1 95.94 285 GLU A C 1
ATOM 2277 O O . GLU A 1 285 ? -19.688 -26.172 -9.906 1 95.94 285 GLU A O 1
ATOM 2282 N N . PHE A 1 286 ? -18.031 -25.906 -11.352 1 97 286 PHE A N 1
ATOM 2283 C CA . PHE A 1 286 ? -17.125 -26.609 -10.469 1 97 286 PHE A CA 1
ATOM 2284 C C . PHE A 1 286 ? -16.922 -25.844 -9.172 1 97 286 PHE A C 1
ATOM 2286 O O . PHE A 1 286 ? -16.922 -26.438 -8.086 1 97 286 PHE A O 1
ATOM 2293 N N . PHE A 1 287 ? -16.688 -24.578 -9.289 1 97.06 287 PHE A N 1
ATOM 2294 C CA . PHE A 1 287 ? -16.531 -23.719 -8.125 1 97.06 287 PHE A CA 1
ATOM 2295 C C . PHE A 1 287 ? -17.703 -23.891 -7.156 1 97.06 287 PHE A C 1
ATOM 2297 O O . PHE A 1 287 ? -17.484 -24.156 -5.969 1 97.06 287 PHE A O 1
ATOM 2304 N N . ARG A 1 288 ? -18.938 -23.812 -7.59 1 96.12 288 ARG A N 1
ATOM 2305 C CA . ARG A 1 288 ? -20.125 -23.953 -6.738 1 96.12 288 ARG A CA 1
ATOM 2306 C C . ARG A 1 288 ? -20.219 -25.359 -6.168 1 96.12 288 ARG A C 1
ATOM 2308 O O . ARG A 1 288 ? -20.578 -25.531 -5.004 1 96.12 288 ARG A O 1
ATOM 2315 N N . GLY A 1 289 ? -19.922 -26.391 -7.008 1 97 289 GLY A N 1
ATOM 2316 C CA . GLY A 1 289 ? -19.891 -27.766 -6.523 1 97 289 GLY A CA 1
ATOM 2317 C C . GLY A 1 289 ? -18.859 -27.984 -5.43 1 97 289 GLY A C 1
ATOM 2318 O O . GLY A 1 289 ? -19.125 -28.688 -4.453 1 97 289 GLY A O 1
ATOM 2319 N N . ALA A 1 290 ? -17.656 -27.453 -5.688 1 98.19 290 ALA A N 1
ATOM 2320 C CA . ALA A 1 290 ? -16.594 -27.547 -4.688 1 98.19 290 ALA A CA 1
ATOM 2321 C C . ALA A 1 290 ? -17.031 -26.922 -3.365 1 98.19 290 ALA A C 1
ATOM 2323 O O . ALA A 1 290 ? -16.781 -27.484 -2.297 1 98.19 290 ALA A O 1
ATOM 2324 N N . LEU A 1 291 ? -17.641 -25.703 -3.428 1 97.5 291 LEU A N 1
ATOM 2325 C CA . LEU A 1 291 ? -18.125 -25.047 -2.219 1 97.5 291 LEU A CA 1
ATOM 2326 C C . LEU A 1 291 ? -19.109 -25.938 -1.47 1 97.5 291 LEU A C 1
ATOM 2328 O O . LEU A 1 291 ? -19.078 -26.016 -0.239 1 97.5 291 LEU A O 1
ATOM 2332 N N . LYS A 1 292 ? -19.984 -26.688 -2.154 1 96.81 292 LYS A N 1
ATOM 2333 C CA . LYS A 1 292 ? -21 -27.547 -1.554 1 96.81 292 LYS A CA 1
ATOM 2334 C C . LYS A 1 292 ? -20.359 -28.688 -0.759 1 96.81 292 LYS A C 1
ATOM 2336 O O . LYS A 1 292 ? -20.922 -29.156 0.227 1 96.81 292 LYS A O 1
ATOM 2341 N N . VAL A 1 293 ? -19.188 -29.031 -1.185 1 97.19 293 VAL A N 1
ATOM 2342 C CA . VAL A 1 293 ? -18.547 -30.156 -0.495 1 97.19 293 VAL A CA 1
ATOM 2343 C C . VAL A 1 293 ? -17.516 -29.625 0.498 1 97.19 293 VAL A C 1
ATOM 2345 O O . VAL A 1 293 ? -16.688 -30.391 1.011 1 97.19 293 VAL A O 1
ATOM 2348 N N . GLY A 1 294 ? -17.406 -28.328 0.64 1 98.12 294 GLY A N 1
ATOM 2349 C CA . GLY A 1 294 ? -16.641 -27.734 1.728 1 98.12 294 GLY A CA 1
ATOM 2350 C C . GLY A 1 294 ? -15.258 -27.281 1.302 1 98.12 294 GLY A C 1
ATOM 2351 O O . GLY A 1 294 ? -14.367 -27.141 2.137 1 98.12 294 GLY A O 1
ATOM 2352 N N . VAL A 1 295 ? -15.008 -27.109 0.064 1 98.56 295 VAL A N 1
ATOM 2353 C CA . VAL A 1 295 ? -13.719 -26.672 -0.444 1 98.56 295 VAL A CA 1
ATOM 2354 C C . VAL A 1 295 ? -13.906 -25.422 -1.32 1 98.56 295 VAL A C 1
ATOM 2356 O O . VAL A 1 295 ? -14.75 -25.422 -2.215 1 98.56 295 VAL A O 1
ATOM 2359 N N . SER A 1 296 ? -13.188 -24.266 -1.03 1 98.5 296 SER A N 1
ATOM 2360 C CA . SER A 1 296 ? -13.195 -23.109 -1.933 1 98.5 296 SER A CA 1
ATOM 2361 C C . SER A 1 296 ? -12.008 -23.156 -2.891 1 98.5 296 SER A C 1
ATOM 2363 O O . SER A 1 296 ? -10.898 -23.531 -2.498 1 98.5 296 SER A O 1
ATOM 2365 N N . VAL A 1 297 ? -12.188 -22.969 -4.137 1 98.25 297 VAL A N 1
ATOM 2366 C CA . VAL A 1 297 ? -11.219 -22.781 -5.215 1 98.25 297 VAL A CA 1
ATOM 2367 C C . VAL A 1 297 ? -11.602 -21.562 -6.039 1 98.25 297 VAL A C 1
ATOM 2369 O O . VAL A 1 297 ? -12.672 -20.969 -5.84 1 98.25 297 VAL A O 1
ATOM 2372 N N . LEU A 1 298 ? -10.773 -21.078 -6.844 1 97.94 298 LEU A N 1
ATOM 2373 C CA . LEU A 1 298 ? -11.117 -19.953 -7.703 1 97.94 298 LEU A CA 1
ATOM 2374 C C . LEU A 1 298 ? -11.391 -20.422 -9.125 1 97.94 298 LEU A C 1
ATOM 2376 O O . LEU A 1 298 ? -10.609 -21.188 -9.695 1 97.94 298 LEU A O 1
ATOM 2380 N N . PRO A 1 299 ? -12.523 -19.984 -9.695 1 97.38 299 PRO A N 1
ATOM 2381 C CA . PRO A 1 299 ? -12.789 -20.297 -11.102 1 97.38 299 PRO A CA 1
ATOM 2382 C C . PRO A 1 299 ? -11.758 -19.688 -12.047 1 97.38 299 PRO A C 1
ATOM 2384 O O . PRO A 1 299 ? -11.266 -18.594 -11.797 1 97.38 299 PRO A O 1
ATOM 2387 N N . GLY A 1 300 ? -11.5 -20.484 -13.023 1 96.81 300 GLY A N 1
ATOM 2388 C CA . GLY A 1 300 ? -10.484 -20.078 -13.984 1 96.81 300 GLY A CA 1
ATOM 2389 C C . GLY A 1 300 ? -10.836 -18.797 -14.727 1 96.81 300 GLY A C 1
ATOM 2390 O O . GLY A 1 300 ? -9.969 -18.156 -15.305 1 96.81 300 GLY A O 1
ATOM 2391 N N . GLU A 1 301 ? -12.062 -18.406 -14.805 1 93.75 301 GLU A N 1
ATOM 2392 C CA . GLU A 1 301 ? -12.508 -17.156 -15.422 1 93.75 301 GLU A CA 1
ATOM 2393 C C . GLU A 1 301 ? -11.758 -15.953 -14.859 1 93.75 301 GLU A C 1
ATOM 2395 O O . GLU A 1 301 ? -11.484 -15 -15.578 1 93.75 301 GLU A O 1
ATOM 2400 N N . SER A 1 302 ? -11.375 -16.047 -13.539 1 94.94 302 SER A N 1
ATOM 2401 C CA . SER A 1 302 ? -10.641 -14.969 -12.875 1 94.94 302 SER A CA 1
ATOM 2402 C C . SER A 1 302 ? -9.227 -14.836 -13.43 1 94.94 302 SER A C 1
ATOM 2404 O O . SER A 1 302 ? -8.562 -13.828 -13.203 1 94.94 302 SER A O 1
ATOM 2406 N N . PHE A 1 303 ? -8.773 -15.867 -14.133 1 97.12 303 PHE A N 1
ATOM 2407 C CA . PHE A 1 303 ? -7.418 -15.922 -14.672 1 97.12 303 PHE A CA 1
ATOM 2408 C C . PHE A 1 303 ? -7.438 -15.93 -16.188 1 97.12 303 PHE A C 1
ATOM 2410 O O . PHE A 1 303 ? -6.414 -16.188 -16.828 1 97.12 303 PHE A O 1
ATOM 2417 N N . GLY A 1 304 ? -8.641 -15.734 -16.766 1 95.62 304 GLY A N 1
ATOM 2418 C CA . GLY A 1 304 ? -8.781 -15.672 -18.203 1 95.62 304 GLY A CA 1
ATOM 2419 C C . GLY A 1 304 ? -9 -17.031 -18.844 1 95.62 304 GLY A C 1
ATOM 2420 O O . GLY A 1 304 ? -8.758 -17.203 -20.047 1 95.62 304 GLY A O 1
ATOM 2421 N N . ASP A 1 305 ? -9.422 -18.109 -18.047 1 95.88 305 ASP A N 1
ATOM 2422 C CA . ASP A 1 305 ? -9.609 -19.469 -18.547 1 95.88 305 ASP A CA 1
ATOM 2423 C C . ASP A 1 305 ? -10.836 -20.125 -17.922 1 95.88 305 ASP A C 1
ATOM 2425 O O . ASP A 1 305 ? -10.805 -20.516 -16.75 1 95.88 305 ASP A O 1
ATOM 2429 N N . GLN A 1 306 ? -11.898 -20.328 -18.672 1 94.44 306 GLN A N 1
ATOM 2430 C CA . GLN A 1 306 ? -13.18 -20.812 -18.141 1 94.44 306 GLN A CA 1
ATOM 2431 C C . GLN A 1 306 ? -13.188 -22.328 -17.984 1 94.44 306 GLN A C 1
ATOM 2433 O O . GLN A 1 306 ? -14.125 -22.891 -17.438 1 94.44 306 GLN A O 1
ATOM 2438 N N . GLY A 1 307 ? -12.133 -22.984 -18.422 1 95.5 307 GLY A N 1
ATOM 2439 C CA . GLY A 1 307 ? -12.109 -24.438 -18.406 1 95.5 307 GLY A CA 1
ATOM 2440 C C . GLY A 1 307 ? -11.312 -25.016 -17.266 1 95.5 307 GLY A C 1
ATOM 2441 O O . GLY A 1 307 ? -11.195 -26.234 -17.125 1 95.5 307 GLY A O 1
ATOM 2442 N N . HIS A 1 308 ? -10.82 -24.109 -16.469 1 97.69 308 HIS A N 1
ATOM 2443 C CA . HIS A 1 308 ? -9.953 -24.562 -15.383 1 97.69 308 HIS A CA 1
ATOM 2444 C C . HIS A 1 308 ? -10.336 -23.891 -14.07 1 97.69 308 HIS A C 1
ATOM 2446 O O . HIS A 1 308 ? -11.164 -22.984 -14.047 1 97.69 308 HIS A O 1
ATOM 2452 N N . VAL A 1 309 ? -9.773 -24.406 -12.969 1 98 309 VAL A N 1
ATOM 2453 C CA . VAL A 1 309 ? -9.883 -23.781 -11.648 1 98 309 VAL A CA 1
ATOM 2454 C C . VAL A 1 309 ? -8.508 -23.734 -10.992 1 98 309 VAL A C 1
ATOM 2456 O O . VAL A 1 309 ? -7.652 -24.578 -11.25 1 98 309 VAL A O 1
ATOM 2459 N N . ARG A 1 310 ? -8.289 -22.734 -10.234 1 98.5 310 ARG A N 1
ATOM 2460 C CA . ARG A 1 310 ? -7.039 -22.656 -9.492 1 98.5 310 ARG A CA 1
ATOM 2461 C C . ARG A 1 310 ? -7.203 -23.188 -8.07 1 98.5 310 ARG A C 1
ATOM 2463 O O . ARG A 1 310 ? -8.117 -22.781 -7.352 1 98.5 310 ARG A O 1
ATOM 2470 N N . ILE A 1 311 ? -6.387 -24.078 -7.695 1 98.75 311 ILE A N 1
ATOM 2471 C CA . ILE A 1 311 ? -6.332 -24.641 -6.352 1 98.75 311 ILE A CA 1
ATOM 2472 C C . ILE A 1 311 ? -5.02 -24.25 -5.68 1 98.75 311 ILE A C 1
ATOM 2474 O O . ILE A 1 311 ? -3.938 -24.562 -6.188 1 98.75 311 ILE A O 1
ATOM 2478 N N . ALA A 1 312 ? -5.047 -23.562 -4.605 1 98.75 312 ALA A N 1
ATOM 2479 C CA . ALA A 1 312 ? -3.855 -23.188 -3.854 1 98.75 312 ALA A CA 1
ATOM 2480 C C . ALA A 1 312 ? -3.461 -24.281 -2.865 1 98.75 312 ALA A C 1
ATOM 2482 O O . ALA A 1 312 ? -4.293 -24.75 -2.092 1 98.75 312 ALA A O 1
ATOM 2483 N N . LEU A 1 313 ? -2.25 -24.688 -2.871 1 98.69 313 LEU A N 1
ATOM 2484 C CA . LEU A 1 313 ? -1.748 -25.766 -2.02 1 98.69 313 LEU A CA 1
ATOM 2485 C C . LEU A 1 313 ? -1.283 -25.219 -0.675 1 98.69 313 LEU A C 1
ATOM 2487 O O . LEU A 1 313 ? -0.161 -25.484 -0.243 1 98.69 313 LEU A O 1
ATOM 2491 N N . VAL A 1 314 ? -2.201 -24.547 0.013 1 98.56 314 VAL A N 1
ATOM 2492 C CA . VAL A 1 314 ? -1.815 -23.719 1.147 1 98.56 314 VAL A CA 1
ATOM 2493 C C . VAL A 1 314 ? -2.422 -24.281 2.432 1 98.56 314 VAL A C 1
ATOM 2495 O O . VAL A 1 314 ? -2.842 -23.531 3.311 1 98.56 314 VAL A O 1
ATOM 2498 N N . GLU A 1 315 ? -2.586 -25.594 2.586 1 98.5 315 GLU A N 1
ATOM 2499 C CA . GLU A 1 315 ? -2.918 -26.328 3.801 1 98.5 315 GLU A CA 1
ATOM 2500 C C . GLU A 1 315 ? -1.944 -27.484 4.035 1 98.5 315 GLU A C 1
ATOM 2502 O O . GLU A 1 315 ? -1.248 -27.906 3.109 1 98.5 315 GLU A O 1
ATOM 2507 N N . PRO A 1 316 ? -1.831 -27.953 5.246 1 98.06 316 PRO A N 1
ATOM 2508 C CA . PRO A 1 316 ? -0.998 -29.125 5.492 1 98.06 316 PRO A CA 1
ATOM 2509 C C . PRO A 1 316 ? -1.414 -30.328 4.648 1 98.06 316 PRO A C 1
ATOM 2511 O O . PRO A 1 316 ? -2.555 -30.391 4.184 1 98.06 316 PRO A O 1
ATOM 2514 N N . GLU A 1 317 ? -0.458 -31.25 4.457 1 98.31 317 GLU A N 1
ATOM 2515 C CA . GLU A 1 317 ? -0.627 -32.375 3.533 1 98.31 317 GLU A CA 1
ATOM 2516 C C . GLU A 1 317 ? -1.872 -33.188 3.875 1 98.31 317 GLU A C 1
ATOM 2518 O O . GLU A 1 317 ? -2.602 -33.625 2.98 1 98.31 317 GLU A O 1
ATOM 2523 N N . ASP A 1 318 ? -2.191 -33.406 5.133 1 98.06 318 ASP A N 1
ATOM 2524 C CA . ASP A 1 318 ? -3.352 -34.188 5.527 1 98.06 318 ASP A CA 1
ATOM 2525 C C . ASP A 1 318 ? -4.652 -33.469 5.16 1 98.06 318 ASP A C 1
ATOM 2527 O O . ASP A 1 318 ? -5.59 -34.094 4.66 1 98.06 318 ASP A O 1
ATOM 2531 N N . ARG A 1 319 ? -4.691 -32.188 5.395 1 98.5 319 ARG A N 1
ATOM 2532 C CA . ARG A 1 319 ? -5.863 -31.406 5.031 1 98.5 319 ARG A CA 1
ATOM 2533 C C . ARG A 1 319 ? -6.02 -31.328 3.518 1 98.5 319 ARG A C 1
ATOM 2535 O O . ARG A 1 319 ? -7.141 -31.359 3.002 1 98.5 319 ARG A O 1
ATOM 2542 N N . LEU A 1 320 ? -4.918 -31.219 2.807 1 98.69 320 LEU A N 1
ATOM 2543 C CA . LEU A 1 320 ? -4.961 -31.203 1.35 1 98.69 320 LEU A CA 1
ATOM 2544 C C . LEU A 1 320 ? -5.512 -32.5 0.803 1 98.69 320 LEU A C 1
ATOM 2546 O O . LEU A 1 320 ? -6.324 -32.5 -0.122 1 98.69 320 LEU A O 1
ATOM 2550 N N . ALA A 1 321 ? -5.047 -33.594 1.411 1 98.5 321 ALA A N 1
ATOM 2551 C CA . ALA A 1 321 ? -5.543 -34.906 0.966 1 98.5 321 ALA A CA 1
ATOM 2552 C C . ALA A 1 321 ? -7.059 -35 1.114 1 98.5 321 ALA A C 1
ATOM 2554 O O . ALA A 1 321 ? -7.754 -35.438 0.202 1 98.5 321 ALA A O 1
ATOM 2555 N N . ASP A 1 322 ? -7.531 -34.531 2.205 1 98.5 322 ASP A N 1
ATOM 2556 C CA . ASP A 1 322 ? -8.969 -34.531 2.451 1 98.5 322 ASP A CA 1
ATOM 2557 C C . ASP A 1 322 ? -9.695 -33.656 1.445 1 98.5 322 ASP A C 1
ATOM 2559 O O . ASP A 1 322 ? -10.711 -34.031 0.871 1 98.5 322 ASP A O 1
ATOM 2563 N N . ALA A 1 323 ? -9.211 -32.438 1.19 1 98.69 323 ALA A N 1
ATOM 2564 C CA . ALA A 1 323 ? -9.789 -31.5 0.222 1 98.69 323 ALA A CA 1
ATOM 2565 C C . ALA A 1 323 ? -9.797 -32.094 -1.18 1 98.69 323 ALA A C 1
ATOM 2567 O O . ALA A 1 323 ? -10.781 -31.984 -1.91 1 98.69 323 ALA A O 1
ATOM 2568 N N . PHE A 1 324 ? -8.633 -32.75 -1.58 1 98.38 324 PHE A N 1
ATOM 2569 C CA . PHE A 1 324 ? -8.523 -33.375 -2.895 1 98.38 324 PHE A CA 1
ATOM 2570 C C . PHE A 1 324 ? -9.562 -34.469 -3.066 1 98.38 324 PHE A C 1
ATOM 2572 O O . PHE A 1 324 ? -10.211 -34.562 -4.113 1 98.38 324 PHE A O 1
ATOM 2579 N N . ASP A 1 325 ? -9.789 -35.219 -1.996 1 96.94 325 ASP A N 1
ATOM 2580 C CA . ASP A 1 325 ? -10.789 -36.281 -2.047 1 96.94 325 ASP A CA 1
ATOM 2581 C C . ASP A 1 325 ? -12.188 -35.719 -2.266 1 96.94 325 ASP A C 1
ATOM 2583 O O . ASP A 1 325 ? -12.961 -36.25 -3.064 1 96.94 325 ASP A O 1
ATOM 2587 N N . LYS A 1 326 ? -12.445 -34.719 -1.657 1 97.31 326 LYS A N 1
ATOM 2588 C CA . LYS A 1 326 ? -13.742 -34.062 -1.804 1 97.31 326 LYS A CA 1
ATOM 2589 C C . LYS A 1 326 ? -13.922 -33.5 -3.211 1 97.31 326 LYS A C 1
ATOM 2591 O O . LYS A 1 326 ? -15 -33.594 -3.799 1 97.31 326 LYS A O 1
ATOM 2596 N N . LEU A 1 327 ? -12.891 -32.938 -3.74 1 97.81 327 LEU A N 1
ATOM 2597 C CA . LEU A 1 327 ? -12.953 -32.312 -5.062 1 97.81 327 LEU A CA 1
ATOM 2598 C C . LEU A 1 327 ? -13.148 -33.375 -6.145 1 97.81 327 LEU A C 1
ATOM 2600 O O . LEU A 1 327 ? -13.734 -33.094 -7.191 1 97.81 327 LEU A O 1
ATOM 2604 N N . ASN A 1 328 ? -12.625 -34.562 -5.977 1 95.75 328 ASN A N 1
ATOM 2605 C CA . ASN A 1 328 ? -12.734 -35.625 -6.957 1 95.75 328 ASN A CA 1
ATOM 2606 C C . ASN A 1 328 ? -14.195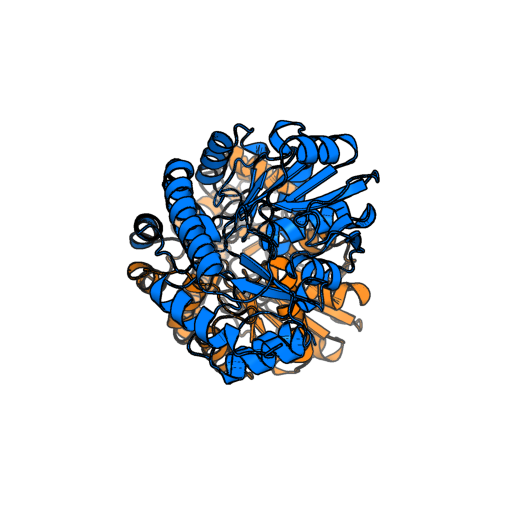 -35.969 -7.238 1 95.75 328 ASN A C 1
ATOM 2608 O O . ASN A 1 328 ? -14.523 -36.469 -8.32 1 95.75 328 ASN A O 1
ATOM 2612 N N . GLY A 1 329 ? -15.008 -35.625 -6.293 1 91.88 329 GLY A N 1
ATOM 2613 C CA . GLY A 1 329 ? -16.422 -35.938 -6.465 1 91.88 329 GLY A CA 1
ATOM 2614 C C . GLY A 1 329 ? -17.203 -34.812 -7.113 1 91.88 329 GLY A C 1
ATOM 2615 O O . GLY A 1 329 ? -18.391 -34.969 -7.41 1 91.88 329 GLY A O 1
ATOM 2616 N N . VAL A 1 330 ? -16.422 -33.719 -7.387 1 91.94 330 VAL A N 1
ATOM 2617 C CA . VAL A 1 330 ? -17.078 -32.531 -7.941 1 91.94 330 VAL A CA 1
ATOM 2618 C C . VAL A 1 330 ? -17.125 -32.656 -9.461 1 91.94 330 VAL A C 1
ATOM 2620 O O . VAL A 1 330 ? -16.109 -32.875 -10.109 1 91.94 330 VAL A O 1
ATOM 2623 N N . CYS A 1 331 ? -18.234 -32.594 -10.039 1 81.25 331 CYS A N 1
ATOM 2624 C CA . CYS A 1 331 ? -18.484 -32.656 -11.477 1 81.25 331 CYS A CA 1
ATOM 2625 C C . CYS A 1 331 ? -18.031 -34 -12.047 1 81.25 331 CYS A C 1
ATOM 2627 O O . CYS A 1 331 ? -17.047 -34.062 -12.781 1 81.25 331 CYS A O 1
ATOM 2629 N N . PRO A 1 332 ? -18.547 -35.219 -11.438 1 62.41 332 PRO A N 1
ATOM 2630 C CA . PRO A 1 332 ? -18.109 -36.531 -11.898 1 62.41 332 PRO A CA 1
ATOM 2631 C C . PRO A 1 332 ? -18.219 -36.688 -13.414 1 62.41 332 PRO A C 1
ATOM 2633 O O . PRO A 1 332 ? -19.016 -36 -14.047 1 62.41 332 PRO A O 1
ATOM 2636 N N . THR A 1 333 ? -17.141 -37.219 -14.133 1 50.5 333 THR A N 1
ATOM 2637 C CA . THR A 1 333 ? -17.141 -37.531 -15.555 1 50.5 333 THR A CA 1
ATOM 2638 C C . THR A 1 333 ? -18.344 -38.406 -15.914 1 50.5 333 THR A C 1
ATOM 2640 O O . THR A 1 333 ? -18.812 -39.188 -15.094 1 50.5 333 THR A O 1
ATOM 2643 N N . MET B 1 1 ? 13.016 25.141 -7.727 1 76.56 1 MET B N 1
ATOM 2644 C CA . MET B 1 1 ? 13.648 23.969 -7.105 1 76.56 1 MET B CA 1
ATOM 2645 C C . MET B 1 1 ? 12.609 22.938 -6.695 1 76.56 1 MET B C 1
ATOM 2647 O O . MET B 1 1 ? 11.594 23.281 -6.098 1 76.56 1 MET B O 1
ATOM 2651 N N . GLU B 1 2 ? 12.812 21.719 -7.09 1 84.19 2 GLU B N 1
ATOM 2652 C CA . GLU B 1 2 ? 11.859 20.656 -6.781 1 84.19 2 GLU B CA 1
ATOM 2653 C C . GLU B 1 2 ? 12.008 20.188 -5.34 1 84.19 2 GLU B C 1
ATOM 2655 O O . GLU B 1 2 ? 13.094 20.266 -4.762 1 84.19 2 GLU B O 1
ATOM 2660 N N . LEU B 1 3 ? 10.891 19.844 -4.797 1 87.62 3 LEU B N 1
ATOM 2661 C CA . LEU B 1 3 ? 10.859 19.391 -3.414 1 87.62 3 LEU B CA 1
ATOM 2662 C C . LEU B 1 3 ? 11.914 18.312 -3.18 1 87.62 3 LEU B C 1
ATOM 2664 O O . LEU B 1 3 ? 12.586 18.297 -2.145 1 87.62 3 LEU B O 1
ATOM 2668 N N . VAL B 1 4 ? 12.156 17.469 -4.105 1 84.12 4 VAL B N 1
ATOM 2669 C CA . VAL B 1 4 ? 13.102 16.375 -3.965 1 84.12 4 VAL B CA 1
ATOM 2670 C C . VAL B 1 4 ? 14.516 16.922 -3.809 1 84.12 4 VAL B C 1
ATOM 2672 O O . VAL B 1 4 ? 15.312 16.406 -3.031 1 84.12 4 VAL B O 1
ATOM 2675 N N . ASP B 1 5 ? 14.852 18 -4.512 1 89.12 5 ASP B N 1
ATOM 2676 C CA . ASP B 1 5 ? 16.156 18.656 -4.414 1 89.12 5 ASP B CA 1
ATOM 2677 C C . ASP B 1 5 ? 16.344 19.312 -3.047 1 89.12 5 ASP B C 1
ATOM 2679 O O . ASP B 1 5 ? 17.422 19.25 -2.463 1 89.12 5 ASP B O 1
ATOM 2683 N N . ILE B 1 6 ? 15.258 19.906 -2.604 1 93.38 6 ILE B N 1
ATOM 2684 C CA . ILE B 1 6 ? 15.266 20.562 -1.306 1 93.38 6 ILE B CA 1
ATOM 2685 C C . ILE B 1 6 ? 15.539 19.547 -0.203 1 93.38 6 ILE B C 1
ATOM 2687 O O . ILE B 1 6 ? 16.406 19.75 0.639 1 93.38 6 ILE B O 1
ATOM 2691 N N . LEU B 1 7 ? 14.82 18.453 -0.25 1 91.62 7 LEU B N 1
ATOM 2692 C CA . LEU B 1 7 ? 14.961 17.422 0.762 1 91.62 7 LEU B CA 1
ATOM 2693 C C . LEU B 1 7 ? 16.344 16.797 0.707 1 91.62 7 LEU B C 1
ATOM 2695 O O . LEU B 1 7 ? 16.922 16.453 1.744 1 91.62 7 LEU B O 1
ATOM 2699 N N . SER B 1 8 ? 16.891 16.625 -0.479 1 90.06 8 SER B N 1
ATOM 2700 C CA . SER B 1 8 ? 18.25 16.109 -0.641 1 90.06 8 SER B CA 1
ATOM 2701 C C . SER B 1 8 ? 19.266 17.031 0.001 1 90.06 8 SER B C 1
ATOM 2703 O O . SER B 1 8 ? 20.219 16.578 0.647 1 90.06 8 SER B O 1
ATOM 2705 N N . GLU B 1 9 ? 19.109 18.297 -0.221 1 93.56 9 GLU B N 1
ATOM 2706 C CA . GLU B 1 9 ? 20 19.281 0.385 1 93.56 9 GLU B CA 1
ATOM 2707 C C . GLU B 1 9 ? 19.938 19.219 1.908 1 93.56 9 GLU B C 1
ATOM 2709 O O . GLU B 1 9 ? 20.969 19.266 2.578 1 93.56 9 GLU B O 1
ATOM 2714 N N . ILE B 1 10 ? 18.766 19.094 2.42 1 96.12 10 ILE B N 1
ATOM 2715 C CA . ILE B 1 10 ? 18.594 19.016 3.865 1 96.12 10 ILE B CA 1
ATOM 2716 C C . ILE B 1 10 ? 19.281 17.766 4.414 1 96.12 10 ILE B C 1
ATOM 2718 O O . ILE B 1 10 ? 19.984 17.844 5.426 1 96.12 10 ILE B O 1
ATOM 2722 N N . ARG B 1 11 ? 19.094 16.672 3.766 1 89.88 11 ARG B N 1
ATOM 2723 C CA . ARG B 1 11 ? 19.703 15.414 4.195 1 89.88 11 ARG B CA 1
ATOM 2724 C C . ARG B 1 11 ? 21.234 15.516 4.203 1 89.88 11 ARG B C 1
ATOM 2726 O O . ARG B 1 11 ? 21.891 14.984 5.102 1 89.88 11 ARG B O 1
ATOM 2733 N N . ARG B 1 12 ? 21.812 16.203 3.244 1 91.19 12 ARG B N 1
ATOM 2734 C CA . ARG B 1 12 ? 23.266 16.375 3.131 1 91.19 12 ARG B CA 1
ATOM 2735 C C . ARG B 1 12 ? 23.797 17.203 4.289 1 91.19 12 ARG B C 1
ATOM 2737 O O . ARG B 1 12 ? 24.844 16.875 4.867 1 91.19 12 ARG B O 1
ATOM 2744 N N . VAL B 1 13 ? 23.047 18.219 4.652 1 95.19 13 VAL B N 1
ATOM 2745 C CA . VAL B 1 13 ? 23.5 19.125 5.691 1 95.19 13 VAL B CA 1
ATOM 2746 C C . VAL B 1 13 ? 23.203 18.547 7.07 1 95.19 13 VAL B C 1
ATOM 2748 O O . VAL B 1 13 ? 23.984 18.719 8 1 95.19 13 VAL B O 1
ATOM 2751 N N . ASN B 1 14 ? 22.109 17.781 7.18 1 94.5 14 ASN B N 1
ATOM 2752 C CA . ASN B 1 14 ? 21.688 17.156 8.422 1 94.5 14 ASN B CA 1
ATOM 2753 C C . ASN B 1 14 ? 21.719 18.141 9.594 1 94.5 14 ASN B C 1
ATOM 2755 O O . ASN B 1 14 ? 22.438 17.906 10.57 1 94.5 14 ASN B O 1
ATOM 2759 N N . PRO B 1 15 ? 20.969 19.266 9.531 1 97.75 15 PRO B N 1
ATOM 2760 C CA . PRO B 1 15 ? 21 20.281 10.586 1 97.75 15 PRO B CA 1
ATOM 2761 C C . PRO B 1 15 ? 20.438 19.766 11.906 1 97.75 15 PRO B C 1
ATOM 2763 O O . PRO B 1 15 ? 19.625 18.844 11.922 1 97.75 15 PRO B O 1
ATOM 2766 N N . PRO B 1 16 ? 20.828 20.344 13.008 1 97.81 16 PRO B N 1
ATOM 2767 C CA . PRO B 1 16 ? 20.375 19.922 14.336 1 97.81 16 PRO B CA 1
ATOM 2768 C C . PRO B 1 16 ? 18.875 20.109 14.531 1 97.81 16 PRO B C 1
ATOM 2770 O O . PRO B 1 16 ? 18.25 19.359 15.289 1 97.81 16 PRO B O 1
ATOM 2773 N N . HIS B 1 17 ? 18.297 21.172 13.93 1 98.44 17 HIS B N 1
ATOM 2774 C CA . HIS B 1 17 ? 16.875 21.406 14.016 1 98.44 17 HIS B CA 1
ATOM 2775 C C . HIS B 1 17 ? 16.172 21.047 12.711 1 98.44 17 HIS B C 1
ATOM 2777 O O . HIS B 1 17 ? 16.391 21.672 11.68 1 98.44 17 HIS B O 1
ATOM 2783 N N . ARG B 1 18 ? 15.328 20.047 12.797 1 98.06 18 ARG B N 1
ATOM 2784 C CA . ARG B 1 18 ? 14.555 19.625 11.633 1 98.06 18 ARG B CA 1
ATOM 2785 C C . ARG B 1 18 ? 13.109 20.094 11.734 1 98.06 18 ARG B C 1
ATOM 2787 O O . ARG B 1 18 ? 12.266 19.406 12.32 1 98.06 18 ARG B O 1
ATOM 2794 N N . LEU B 1 19 ? 12.867 21.203 11.188 1 98.56 19 LEU B N 1
ATOM 2795 C CA . LEU B 1 19 ? 11.523 21.766 11.195 1 98.56 19 LEU B CA 1
ATOM 2796 C C . LEU B 1 19 ? 10.922 21.75 9.789 1 98.56 19 LEU B C 1
ATOM 2798 O O . LEU B 1 19 ? 10.008 22.516 9.492 1 98.56 19 LEU B O 1
ATOM 2802 N N . ASP B 1 20 ? 11.539 20.922 8.898 1 97.19 20 ASP B N 1
ATOM 2803 C CA . ASP B 1 20 ? 11.133 20.859 7.496 1 97.19 20 ASP B CA 1
ATOM 2804 C C . ASP B 1 20 ? 10.055 19.797 7.281 1 97.19 20 ASP B C 1
ATOM 2806 O O . ASP B 1 20 ? 9.289 19.859 6.312 1 97.19 20 ASP B O 1
ATOM 2810 N N . VAL B 1 21 ? 9.938 18.719 8.086 1 93.75 21 VAL B N 1
ATOM 2811 C CA . VAL B 1 21 ? 9.031 17.594 7.879 1 93.75 21 VAL B CA 1
ATOM 2812 C C . VAL B 1 21 ? 7.93 17.609 8.938 1 93.75 21 VAL B C 1
ATOM 2814 O O . VAL B 1 21 ? 8.195 17.844 10.117 1 93.75 21 VAL B O 1
ATOM 2817 N N . GLY B 1 22 ? 6.695 17.469 8.469 1 95.56 22 GLY B N 1
ATOM 2818 C CA . GLY B 1 22 ? 5.566 17.375 9.375 1 95.56 22 GLY B CA 1
ATOM 2819 C C . GLY B 1 22 ? 5.465 16.016 10.062 1 95.56 22 GLY B C 1
ATOM 2820 O O . GLY B 1 22 ? 4.438 15.344 9.969 1 95.56 22 GLY B O 1
ATOM 2821 N N . GLU B 1 23 ? 6.527 15.664 10.797 1 96.19 23 GLU B N 1
ATOM 2822 C CA . GLU B 1 23 ? 6.566 14.445 11.594 1 96.19 23 GLU B CA 1
ATOM 2823 C C . GLU B 1 23 ? 6.5 14.758 13.086 1 96.19 23 GLU B C 1
ATOM 2825 O O . GLU B 1 23 ? 7.367 15.453 13.617 1 96.19 23 GLU B O 1
ATOM 2830 N N . PRO B 1 24 ? 5.449 14.266 13.742 1 97.25 24 PRO B N 1
ATOM 2831 C CA . PRO B 1 24 ? 5.316 14.586 15.172 1 97.25 24 PRO B CA 1
ATOM 2832 C C . PRO B 1 24 ? 6.504 14.102 16 1 97.25 24 PRO B C 1
ATOM 2834 O O . PRO B 1 24 ? 7.062 13.039 15.719 1 97.25 24 PRO B O 1
ATOM 2837 N N . ASP B 1 25 ? 6.828 14.906 16.984 1 97.31 25 ASP B N 1
ATOM 2838 C CA . ASP B 1 25 ? 7.887 14.531 17.922 1 97.31 25 ASP B CA 1
ATOM 2839 C C . ASP B 1 25 ? 7.309 13.922 19.188 1 97.31 25 ASP B C 1
ATOM 2841 O O . ASP B 1 25 ? 8.031 13.297 19.969 1 97.31 25 ASP B O 1
ATOM 2845 N N . VAL B 1 26 ? 6.02 14.227 19.422 1 97.5 26 VAL B N 1
ATOM 2846 C CA . VAL B 1 26 ? 5.375 13.68 20.609 1 97.5 26 VAL B CA 1
ATOM 2847 C C . VAL B 1 26 ? 5.375 12.148 20.547 1 97.5 26 VAL B C 1
ATOM 2849 O O . VAL B 1 26 ? 5.043 11.57 19.516 1 97.5 26 VAL B O 1
ATOM 2852 N N . LYS B 1 27 ? 5.758 11.508 21.656 1 96.81 27 LYS B N 1
ATOM 2853 C CA . LYS B 1 27 ? 5.871 10.055 21.688 1 96.81 27 LYS B CA 1
ATOM 2854 C C . LYS B 1 27 ? 4.516 9.391 21.438 1 96.81 27 LYS B C 1
ATOM 2856 O O . LYS B 1 27 ? 3.494 9.836 21.953 1 96.81 27 LYS B O 1
ATOM 2861 N N . PRO B 1 28 ? 4.551 8.344 20.562 1 97.56 28 PRO B N 1
ATOM 2862 C CA . PRO B 1 28 ? 3.305 7.594 20.406 1 97.56 28 PRO B CA 1
ATOM 2863 C C . PRO B 1 28 ? 2.826 6.965 21.719 1 97.56 28 PRO B C 1
ATOM 2865 O O . PRO B 1 28 ? 3.639 6.652 22.594 1 97.56 28 PRO B O 1
ATOM 2868 N N . PRO B 1 29 ? 1.474 6.855 21.875 1 96.81 29 PRO B N 1
ATOM 2869 C CA . PRO B 1 29 ? 1.018 6.023 22.984 1 96.81 29 PRO B CA 1
ATOM 2870 C C . PRO B 1 29 ? 1.601 4.613 22.953 1 96.81 29 PRO B C 1
ATOM 2872 O O . PRO B 1 29 ? 1.528 3.941 21.922 1 96.81 29 PRO B O 1
ATOM 2875 N N . PRO B 1 30 ? 2.209 4.223 24.062 1 94.94 30 PRO B N 1
ATOM 2876 C CA . PRO B 1 30 ? 2.891 2.928 24.047 1 94.94 30 PRO B CA 1
ATOM 2877 C C . PRO B 1 30 ? 1.962 1.776 23.672 1 94.94 30 PRO B C 1
ATOM 2879 O O . PRO B 1 30 ? 2.412 0.774 23.109 1 94.94 30 PRO B O 1
ATOM 2882 N N . GLN B 1 31 ? 0.663 1.944 23.922 1 94.88 31 GLN B N 1
ATOM 2883 C CA . GLN B 1 31 ? -0.335 0.908 23.672 1 94.88 31 GLN B CA 1
ATOM 2884 C C . GLN B 1 31 ? -0.373 0.514 22.203 1 94.88 31 GLN B C 1
ATOM 2886 O O . GLN B 1 31 ? -0.74 -0.614 21.859 1 94.88 31 GLN B O 1
ATOM 2891 N N . VAL B 1 32 ? -0.001 1.453 21.359 1 95.56 32 VAL B N 1
ATOM 2892 C CA . VAL B 1 32 ? -0.108 1.181 19.938 1 95.56 32 VAL B CA 1
ATOM 2893 C C . VAL B 1 32 ? 0.881 0.085 19.547 1 95.56 32 VAL B C 1
ATOM 2895 O O . VAL B 1 32 ? 0.659 -0.641 18.562 1 95.56 32 VAL B O 1
ATOM 2898 N N . PHE B 1 33 ? 1.982 -0.115 20.297 1 96.81 33 PHE B N 1
ATOM 2899 C CA . PHE B 1 33 ? 3.008 -1.104 19.984 1 96.81 33 PHE B CA 1
ATOM 2900 C C . PHE B 1 33 ? 2.742 -2.408 20.734 1 96.81 33 PHE B C 1
ATOM 2902 O O . PHE B 1 33 ? 3.309 -3.449 20.391 1 96.81 33 PHE B O 1
ATOM 2909 N N . GLU B 1 34 ? 1.899 -2.402 21.797 1 94.94 34 GLU B N 1
ATOM 2910 C CA . GLU B 1 34 ? 1.633 -3.574 22.625 1 94.94 34 GLU B CA 1
ATOM 2911 C C . GLU B 1 34 ? 1.059 -4.719 21.797 1 94.94 34 GLU B C 1
ATOM 2913 O O . GLU B 1 34 ? 1.439 -5.875 21.984 1 94.94 34 GLU B O 1
ATOM 2918 N N . TYR B 1 35 ? 0.199 -4.379 20.828 1 92 35 TYR B N 1
ATOM 2919 C CA . TYR B 1 35 ? -0.408 -5.395 19.969 1 92 35 TYR B CA 1
ATOM 2920 C C . TYR B 1 35 ? 0.651 -6.125 19.156 1 92 35 TYR B C 1
ATOM 2922 O O . TYR B 1 35 ? 0.528 -7.324 18.891 1 92 35 TYR B O 1
ATOM 2930 N N . LEU B 1 36 ? 1.69 -5.469 18.781 1 96.25 36 LEU B N 1
ATOM 2931 C CA . LEU B 1 36 ? 2.693 -6.008 17.875 1 96.25 36 LEU B CA 1
ATOM 2932 C C . LEU B 1 36 ? 3.58 -7.027 18.578 1 96.25 36 LEU B C 1
ATOM 2934 O O . LEU B 1 36 ? 4.254 -7.828 17.922 1 96.25 36 LEU B O 1
ATOM 2938 N N . LYS B 1 37 ? 3.635 -7.027 19.953 1 95.19 37 LYS B N 1
ATOM 2939 C CA . LYS B 1 37 ? 4.543 -7.863 20.734 1 95.19 37 LYS B CA 1
ATOM 2940 C C . LYS B 1 37 ? 4.105 -9.32 20.703 1 95.19 37 LYS B C 1
ATOM 2942 O O . LYS B 1 37 ? 4.926 -10.227 20.891 1 95.19 37 LYS B O 1
ATOM 2947 N N . GLY B 1 38 ? 2.873 -9.578 20.422 1 92.88 38 GLY B N 1
ATOM 2948 C CA . GLY B 1 38 ? 2.369 -10.938 20.5 1 92.88 38 GLY B CA 1
ATOM 2949 C C . GLY B 1 38 ? 2.072 -11.547 19.141 1 92.88 38 GLY B C 1
ATOM 2950 O O . GLY B 1 38 ? 1.446 -12.602 19.062 1 92.88 38 GLY B O 1
ATOM 2951 N N . LEU B 1 39 ? 2.562 -10.906 18.125 1 95.62 39 LEU B N 1
ATOM 2952 C CA . LEU B 1 39 ? 2.225 -11.367 16.781 1 95.62 39 LEU B CA 1
ATOM 2953 C C . LEU B 1 39 ? 2.961 -12.664 16.453 1 95.62 39 LEU B C 1
ATOM 2955 O O . LEU B 1 39 ? 4.133 -12.82 16.812 1 95.62 39 LEU B O 1
ATOM 2959 N N . GLU B 1 40 ? 2.244 -13.594 15.828 1 95.62 40 GLU B N 1
ATOM 2960 C CA . GLU B 1 40 ? 2.846 -14.82 15.328 1 95.62 40 GLU B CA 1
ATOM 2961 C C . GLU B 1 40 ? 2.49 -15.055 13.859 1 95.62 40 GLU B C 1
ATOM 2963 O O . GLU B 1 40 ? 3.02 -15.969 13.219 1 95.62 40 GLU B O 1
ATOM 2968 N N . TYR B 1 41 ? 1.568 -14.289 13.367 1 96.38 41 TYR B N 1
ATOM 2969 C CA . TYR B 1 41 ? 1.097 -14.375 11.992 1 96.38 41 TYR B CA 1
ATOM 2970 C C . TYR B 1 41 ? 0.848 -12.992 11.406 1 96.38 41 TYR B C 1
ATOM 2972 O O . TYR B 1 41 ? 0.671 -12.023 12.148 1 96.38 41 TYR B O 1
ATOM 2980 N N . ALA B 1 42 ? 0.896 -12.844 10.156 1 97.25 42 ALA B N 1
ATOM 2981 C CA . ALA B 1 42 ? 0.62 -11.609 9.438 1 97.25 42 ALA B CA 1
ATOM 2982 C C . ALA B 1 42 ? -0.114 -11.883 8.125 1 97.25 42 ALA B C 1
ATOM 2984 O O . ALA B 1 42 ? 0.424 -11.648 7.043 1 97.25 42 ALA B O 1
ATOM 2985 N N . PRO B 1 43 ? -1.346 -12.383 8.203 1 96.5 43 PRO B N 1
ATOM 2986 C CA . PRO B 1 43 ? -2.121 -12.742 7.016 1 96.5 43 PRO B CA 1
ATOM 2987 C C . PRO B 1 43 ? -2.576 -11.523 6.219 1 96.5 43 PRO B C 1
ATOM 2989 O O . PRO B 1 43 ? -2.459 -10.391 6.691 1 96.5 43 PRO B O 1
ATOM 2992 N N . TYR B 1 44 ? -3.088 -11.75 5.035 1 95.38 44 TYR B N 1
ATOM 2993 C CA . TYR B 1 44 ? -3.775 -10.719 4.27 1 95.38 44 TYR B CA 1
ATOM 2994 C C . TYR B 1 44 ? -4.969 -10.172 5.043 1 95.38 44 TYR B C 1
ATOM 2996 O O . TYR B 1 44 ? -5.484 -10.828 5.949 1 95.38 44 TYR B O 1
ATOM 3004 N N . GLY B 1 45 ? -5.312 -8.961 4.762 1 95.38 45 GLY B N 1
ATOM 3005 C CA . GLY B 1 45 ? -6.559 -8.359 5.215 1 95.38 45 GLY B CA 1
ATOM 3006 C C . GLY B 1 45 ? -7.477 -7.961 4.074 1 95.38 45 GLY B C 1
ATOM 3007 O O . GLY B 1 45 ? -7.078 -7.992 2.908 1 95.38 45 GLY B O 1
ATOM 3008 N N . PRO B 1 46 ? -8.688 -7.703 4.406 1 96.06 46 PRO B N 1
ATOM 3009 C CA . PRO B 1 46 ? -9.617 -7.254 3.369 1 96.06 46 PRO B CA 1
ATOM 3010 C C . PRO B 1 46 ? -9.219 -5.914 2.752 1 96.06 46 PRO B C 1
ATOM 3012 O O . PRO B 1 46 ? -8.625 -5.074 3.43 1 96.06 46 PRO B O 1
ATOM 3015 N N . SER B 1 47 ? -9.578 -5.723 1.472 1 97.25 47 SER B N 1
ATOM 3016 C CA . SER B 1 47 ? -9.203 -4.512 0.744 1 97.25 47 SER B CA 1
ATOM 3017 C C . SER B 1 47 ? -9.922 -3.287 1.306 1 97.25 47 SER B C 1
ATOM 3019 O O . SER B 1 47 ? -9.438 -2.162 1.161 1 97.25 47 SER B O 1
ATOM 3021 N N . GLU B 1 48 ? -11.102 -3.504 1.935 1 98 48 GLU B N 1
ATOM 3022 C CA . GLU B 1 48 ? -11.82 -2.385 2.535 1 98 48 GLU B CA 1
ATOM 3023 C C . GLU B 1 48 ? -11.227 -2.016 3.895 1 98 48 GLU B C 1
ATOM 3025 O O . GLU B 1 48 ? -11.523 -0.944 4.434 1 98 48 GLU B O 1
ATOM 3030 N N . GLY B 1 49 ? -10.398 -2.904 4.469 1 98.5 49 GLY B N 1
ATOM 3031 C CA . GLY B 1 49 ? -9.812 -2.684 5.777 1 98.5 49 GLY B CA 1
ATOM 3032 C C . GLY B 1 49 ? -10.312 -3.656 6.828 1 98.5 49 GLY B C 1
ATOM 3033 O O . GLY B 1 49 ? -11.352 -4.297 6.648 1 98.5 49 GLY B O 1
ATOM 3034 N N . GLU B 1 50 ? -9.547 -3.818 7.922 1 98.44 50 GLU B N 1
ATOM 3035 C CA . GLU B 1 50 ? -9.938 -4.676 9.039 1 98.44 50 GLU B CA 1
ATOM 3036 C C . GLU B 1 50 ? -11.266 -4.23 9.648 1 98.44 50 GLU B C 1
ATOM 3038 O O . GLU B 1 50 ? -11.461 -3.041 9.914 1 98.44 50 GLU B O 1
ATOM 3043 N N . PRO B 1 51 ? -12.195 -5.172 9.859 1 97.94 51 PRO B N 1
ATOM 3044 C CA . PRO B 1 51 ? -13.531 -4.824 10.336 1 97.94 51 PRO B CA 1
ATOM 3045 C C . PRO B 1 51 ? -13.508 -4.027 11.641 1 97.94 51 PRO B C 1
ATOM 3047 O O . PRO B 1 51 ? -14.25 -3.059 11.797 1 97.94 51 PRO B O 1
ATOM 3050 N N . GLU B 1 52 ? -12.617 -4.402 12.555 1 98.25 52 GLU B N 1
ATOM 3051 C CA . GLU B 1 52 ? -12.555 -3.727 13.852 1 98.25 52 GLU B CA 1
ATOM 3052 C C . GLU B 1 52 ? -12.219 -2.248 13.68 1 98.25 52 GLU B C 1
ATOM 3054 O O . GLU B 1 52 ? -12.852 -1.388 14.297 1 98.25 52 GLU B O 1
ATOM 3059 N N . LEU B 1 53 ? -11.242 -1.948 12.836 1 98.75 53 LEU B N 1
ATOM 3060 C CA . LEU B 1 53 ? -10.867 -0.556 12.617 1 98.75 53 LEU B CA 1
ATOM 3061 C C . LEU B 1 53 ? -11.992 0.21 11.93 1 98.75 53 LEU B C 1
ATOM 3063 O O . LEU B 1 53 ? -12.32 1.331 12.328 1 98.75 53 LEU B O 1
ATOM 3067 N N . ARG B 1 54 ? -12.609 -0.363 10.906 1 98.88 54 ARG B N 1
ATOM 3068 C CA . ARG B 1 54 ? -13.711 0.28 10.195 1 98.88 54 ARG B CA 1
ATOM 3069 C C . ARG B 1 54 ? -14.859 0.596 11.141 1 98.88 54 ARG B C 1
ATOM 3071 O O . ARG B 1 54 ? -15.453 1.674 11.07 1 98.88 54 ARG B O 1
ATOM 3078 N N . GLU B 1 55 ? -15.148 -0.353 12.023 1 98.81 55 GLU B N 1
ATOM 3079 C CA . GLU B 1 55 ? -16.234 -0.171 12.977 1 98.81 55 GLU B CA 1
ATOM 3080 C C . GLU B 1 55 ? -15.93 0.948 13.961 1 98.81 55 GLU B C 1
ATOM 3082 O O . GLU B 1 55 ? -16.781 1.796 14.234 1 98.81 55 GLU B O 1
ATOM 3087 N N . ARG B 1 56 ? -14.703 0.94 14.547 1 98.75 56 ARG B N 1
ATOM 3088 C CA . ARG B 1 56 ? -14.32 1.963 15.516 1 98.75 56 ARG B CA 1
ATOM 3089 C C . ARG B 1 56 ? -14.336 3.35 14.875 1 98.75 56 ARG B C 1
ATOM 3091 O O . ARG B 1 56 ? -14.789 4.316 15.5 1 98.75 56 ARG B O 1
ATOM 3098 N N . VAL B 1 57 ? -13.875 3.434 13.609 1 98.88 57 VAL B N 1
ATOM 3099 C CA . VAL B 1 57 ? -13.875 4.711 12.906 1 98.88 57 VAL B CA 1
ATOM 3100 C C . VAL B 1 57 ? -15.305 5.133 12.594 1 98.88 57 VAL B C 1
ATOM 3102 O O . VAL B 1 57 ? -15.664 6.305 12.75 1 98.88 57 VAL B O 1
ATOM 3105 N N . ALA B 1 58 ? -16.094 4.172 12.148 1 98.81 58 ALA B N 1
ATOM 3106 C CA . ALA B 1 58 ? -17.5 4.457 11.867 1 98.81 58 ALA B CA 1
ATOM 3107 C C . ALA B 1 58 ? -18.203 5.031 13.094 1 98.81 58 ALA B C 1
ATOM 3109 O O . ALA B 1 58 ? -18.984 5.98 12.984 1 98.81 58 ALA B O 1
ATOM 3110 N N . GLU B 1 59 ? -17.938 4.445 14.219 1 98.56 59 GLU B N 1
ATOM 3111 C CA . GLU B 1 59 ? -18.516 4.934 15.469 1 98.56 59 GLU B CA 1
ATOM 3112 C C . GLU B 1 59 ? -18.031 6.348 15.781 1 98.56 59 GLU B C 1
ATOM 3114 O O . GLU B 1 59 ? -18.828 7.223 16.109 1 98.56 59 GLU B O 1
ATOM 3119 N N . LEU B 1 60 ? -16.781 6.566 15.648 1 98.25 60 LEU B N 1
ATOM 3120 C CA . LEU B 1 60 ? -16.188 7.859 15.977 1 98.25 60 LEU B CA 1
ATOM 3121 C C . LEU B 1 60 ? -16.766 8.961 15.086 1 98.25 60 LEU B C 1
ATOM 3123 O O . LEU B 1 60 ? -17.031 10.07 15.562 1 98.25 60 LEU B O 1
ATOM 3127 N N . PHE B 1 61 ? -17.016 8.641 13.789 1 98.31 61 PHE B N 1
ATOM 3128 C CA . PHE B 1 61 ? -17.422 9.648 12.82 1 98.31 61 PHE B CA 1
ATOM 3129 C C . PHE B 1 61 ? -18.938 9.609 12.625 1 98.31 61 PHE B C 1
ATOM 3131 O O . PHE B 1 61 ? -19.484 10.398 11.852 1 98.31 61 PHE B O 1
ATOM 3138 N N . LYS B 1 62 ? -19.609 8.688 13.32 1 97.88 62 LYS B N 1
ATOM 3139 C CA . LYS B 1 62 ? -21.062 8.531 13.266 1 97.88 62 LYS B CA 1
ATOM 3140 C C . LYS B 1 62 ? -21.531 8.289 11.836 1 97.88 62 LYS B C 1
ATOM 3142 O O . LYS B 1 62 ? -22.438 8.961 11.352 1 97.88 62 LYS B O 1
ATOM 3147 N N . VAL B 1 63 ? -20.859 7.359 11.156 1 98.5 63 VAL B N 1
ATOM 3148 C CA . VAL B 1 63 ? -21.219 6.945 9.797 1 98.5 63 VAL B CA 1
ATOM 3149 C C . VAL B 1 63 ? -21.375 5.426 9.75 1 98.5 63 VAL B C 1
ATOM 3151 O O . VAL B 1 63 ? -21.156 4.738 10.75 1 98.5 63 VAL B O 1
ATOM 3154 N N . ASP B 1 64 ? -21.891 4.934 8.586 1 98.44 64 ASP B N 1
ATOM 3155 C CA . ASP B 1 64 ? -21.984 3.494 8.375 1 98.44 64 ASP B CA 1
ATOM 3156 C C . ASP B 1 64 ? -20.609 2.887 8.094 1 98.44 64 ASP B C 1
ATOM 3158 O O . ASP B 1 64 ? -19.797 3.471 7.367 1 98.44 64 ASP B O 1
ATOM 3162 N N . LYS B 1 65 ? -20.391 1.77 8.68 1 98.25 65 LYS B N 1
ATOM 3163 C CA . LYS B 1 65 ? -19.109 1.076 8.5 1 98.25 65 LYS B CA 1
ATOM 3164 C C . LYS B 1 65 ? -18.781 0.909 7.02 1 98.25 65 LYS B C 1
ATOM 3166 O O . LYS B 1 65 ? -17.609 0.93 6.633 1 98.25 65 LYS B O 1
ATOM 3171 N N . ASN B 1 66 ? -19.766 0.695 6.098 1 98.12 66 ASN B N 1
ATOM 3172 C CA . ASN B 1 66 ? -19.562 0.5 4.664 1 98.12 66 ASN B CA 1
ATOM 3173 C C . ASN B 1 66 ? -19.141 1.794 3.98 1 98.12 66 ASN B C 1
ATOM 3175 O O . ASN B 1 66 ? -18.75 1.782 2.811 1 98.12 66 ASN B O 1
ATOM 3179 N N . GLU B 1 67 ? -19.125 2.959 4.727 1 98.88 67 GLU B N 1
ATOM 3180 C CA . GLU B 1 67 ? -18.641 4.246 4.23 1 98.88 67 GLU B CA 1
ATOM 3181 C C . GLU B 1 67 ? -17.188 4.48 4.625 1 98.88 67 GLU B C 1
ATOM 3183 O O . GLU B 1 67 ? -16.594 5.504 4.27 1 98.88 67 GLU B O 1
ATOM 3188 N N . VAL B 1 68 ? -16.641 3.508 5.379 1 98.94 68 VAL B N 1
ATOM 3189 C CA . VAL B 1 68 ? -15.281 3.633 5.879 1 98.94 68 VAL B CA 1
ATOM 3190 C C . VAL B 1 68 ? -14.375 2.645 5.152 1 98.94 68 VAL B C 1
ATOM 3192 O O . VAL B 1 68 ? -14.617 1.438 5.168 1 98.94 68 VAL B O 1
ATOM 3195 N N . VAL B 1 69 ? -13.328 3.178 4.488 1 98.94 69 VAL B N 1
ATOM 3196 C CA . VAL B 1 69 ? -12.328 2.357 3.824 1 98.94 69 VAL B CA 1
ATOM 3197 C C . VAL B 1 69 ? -10.938 2.674 4.387 1 98.94 69 VAL B C 1
ATOM 3199 O O . VAL B 1 69 ? -10.562 3.842 4.496 1 98.94 69 VAL B O 1
ATOM 3202 N N . VAL B 1 70 ? -10.227 1.59 4.812 1 98.94 70 VAL B N 1
ATOM 3203 C CA . VAL B 1 70 ? -8.867 1.784 5.312 1 98.94 70 VAL B CA 1
ATOM 3204 C C . VAL B 1 70 ? -7.891 1.858 4.141 1 98.94 70 VAL B C 1
ATOM 3206 O O . VAL B 1 70 ? -7.988 1.076 3.191 1 98.94 70 VAL B O 1
ATOM 3209 N N . VAL B 1 71 ? -6.996 2.812 4.156 1 98.88 71 VAL B N 1
ATOM 3210 C CA . VAL B 1 71 ? -6 3.061 3.115 1 98.88 71 VAL B CA 1
ATOM 3211 C C . VAL B 1 71 ? -4.605 3.104 3.736 1 98.88 71 VAL B C 1
ATOM 3213 O O . VAL B 1 71 ? -4.465 3.092 4.961 1 98.88 71 VAL B O 1
ATOM 3216 N N . SER B 1 72 ? -3.559 3.076 2.934 1 98.62 72 SER B N 1
ATOM 3217 C CA . SER B 1 72 ? -2.174 3.074 3.393 1 98.62 72 SER B CA 1
ATOM 3218 C C . SER B 1 72 ? -1.679 4.492 3.658 1 98.62 72 SER B C 1
ATOM 3220 O O . SER B 1 72 ? -0.783 4.984 2.967 1 98.62 72 SER B O 1
ATOM 3222 N N . GLY B 1 73 ? -2.219 5.09 4.688 1 98.31 73 GLY B N 1
ATOM 3223 C CA . GLY B 1 73 ? -1.954 6.48 5.02 1 98.31 73 GLY B CA 1
ATOM 3224 C C . GLY B 1 73 ? -2.861 7.453 4.289 1 98.31 73 GLY B C 1
ATOM 3225 O O . GLY B 1 73 ? -3.504 7.086 3.301 1 98.31 73 GLY B O 1
ATOM 3226 N N . GLY B 1 74 ? -2.908 8.68 4.781 1 98.44 74 GLY B N 1
ATOM 3227 C CA . GLY B 1 74 ? -3.748 9.695 4.164 1 98.44 74 GLY B CA 1
ATOM 3228 C C . GLY B 1 74 ? -3.396 9.953 2.713 1 98.44 74 GLY B C 1
ATOM 3229 O O . GLY B 1 74 ? -4.273 10.242 1.897 1 98.44 74 GLY B O 1
ATOM 3230 N N . ARG B 1 75 ? -2.115 9.906 2.402 1 98 75 ARG B N 1
ATOM 3231 C CA . ARG B 1 75 ? -1.635 10.141 1.045 1 98 75 ARG B CA 1
ATOM 3232 C C . ARG B 1 75 ? -2.287 9.18 0.058 1 98 75 ARG B C 1
ATOM 3234 O O . ARG B 1 75 ? -2.691 9.578 -1.034 1 98 75 ARG B O 1
ATOM 3241 N N . HIS B 1 76 ? -2.383 7.926 0.437 1 98.88 76 HIS B N 1
ATOM 3242 C CA . HIS B 1 76 ? -2.996 6.926 -0.429 1 98.88 76 HIS B CA 1
ATOM 3243 C C . HIS B 1 76 ? -4.473 7.227 -0.662 1 98.88 76 HIS B C 1
ATOM 3245 O O . HIS B 1 76 ? -4.977 7.059 -1.774 1 98.88 76 HIS B O 1
ATOM 3251 N N . GLY B 1 77 ? -5.207 7.605 0.397 1 98.94 77 GLY B N 1
ATOM 3252 C CA . GLY B 1 77 ? -6.59 8.031 0.257 1 98.94 77 GLY B CA 1
ATOM 3253 C C . GLY B 1 77 ? -6.762 9.203 -0.692 1 98.94 77 GLY B C 1
ATOM 3254 O O . GLY B 1 77 ? -7.684 9.219 -1.507 1 98.94 77 GLY B O 1
ATOM 3255 N N . LEU B 1 78 ? -5.871 10.188 -0.575 1 98.94 78 LEU B N 1
ATOM 3256 C CA . LEU B 1 78 ? -5.895 11.344 -1.466 1 98.94 78 LEU B CA 1
ATOM 3257 C C . LEU B 1 78 ? -5.652 10.922 -2.91 1 98.94 78 LEU B C 1
ATOM 3259 O O . LEU B 1 78 ? -6.344 11.383 -3.82 1 98.94 78 LEU B O 1
ATOM 3263 N N . ALA B 1 79 ? -4.652 10.07 -3.104 1 98.94 79 ALA B N 1
ATOM 3264 C CA . ALA B 1 79 ? -4.375 9.57 -4.449 1 98.94 79 ALA B CA 1
ATOM 3265 C C . ALA B 1 79 ? -5.602 8.891 -5.047 1 98.94 79 ALA B C 1
ATOM 3267 O O . ALA B 1 79 ? -5.953 9.125 -6.203 1 98.94 79 ALA B O 1
ATOM 3268 N N . ALA B 1 80 ? -6.266 8.016 -4.246 1 98.94 80 ALA B N 1
ATOM 3269 C CA . ALA B 1 80 ? -7.465 7.316 -4.699 1 98.94 80 ALA B CA 1
ATOM 3270 C C . ALA B 1 80 ? -8.555 8.305 -5.105 1 98.94 80 ALA B C 1
ATOM 3272 O O . ALA B 1 80 ? -9.125 8.203 -6.191 1 98.94 80 ALA B O 1
ATOM 3273 N N . LEU B 1 81 ? -8.828 9.25 -4.25 1 98.94 81 LEU B N 1
ATOM 3274 C CA . LEU B 1 81 ? -9.93 10.18 -4.48 1 98.94 81 LEU B CA 1
ATOM 3275 C C . LEU B 1 81 ? -9.625 11.109 -5.656 1 98.94 81 LEU B C 1
ATOM 3277 O O . LEU B 1 81 ? -10.508 11.406 -6.465 1 98.94 81 LEU B O 1
ATOM 3281 N N . MET B 1 82 ? -8.359 11.633 -5.715 1 98.94 82 MET B N 1
ATOM 3282 C CA . MET B 1 82 ? -8 12.461 -6.859 1 98.94 82 MET B CA 1
ATOM 3283 C C . MET B 1 82 ? -8.109 11.68 -8.164 1 98.94 82 MET B C 1
ATOM 3285 O O . MET B 1 82 ? -8.531 12.219 -9.188 1 98.94 82 MET B O 1
ATOM 3289 N N . TRP B 1 83 ? -7.734 10.43 -8.141 1 98.81 83 TRP B N 1
ATOM 3290 C CA . TRP B 1 83 ? -7.883 9.578 -9.312 1 98.81 83 TRP B CA 1
ATOM 3291 C C . TRP B 1 83 ? -9.352 9.406 -9.68 1 98.81 83 TRP B C 1
ATOM 3293 O O . TRP B 1 83 ? -9.727 9.523 -10.844 1 98.81 83 TRP B O 1
ATOM 3303 N N . ILE B 1 84 ? -10.203 9.07 -8.719 1 98.56 84 ILE B N 1
ATOM 3304 C CA . ILE B 1 84 ? -11.625 8.828 -8.93 1 98.56 84 ILE B CA 1
ATOM 3305 C C . ILE B 1 84 ? -12.273 10.062 -9.562 1 98.56 84 ILE B C 1
ATOM 3307 O O . ILE B 1 84 ? -13.117 9.938 -10.445 1 98.56 84 ILE B O 1
ATOM 3311 N N . PHE B 1 85 ? -11.836 11.273 -9.188 1 98.5 85 PHE B N 1
ATOM 3312 C CA . PHE B 1 85 ? -12.477 12.5 -9.633 1 98.5 85 PHE B CA 1
ATOM 3313 C C . PHE B 1 85 ? -11.648 13.18 -10.719 1 98.5 85 PHE B C 1
ATOM 3315 O O . PHE B 1 85 ? -11.891 14.336 -11.062 1 98.5 85 PHE B O 1
ATOM 3322 N N . ARG B 1 86 ? -10.633 12.484 -11.297 1 97.5 86 ARG B N 1
ATOM 3323 C CA . ARG B 1 86 ? -9.609 13.055 -12.156 1 97.5 86 ARG B CA 1
ATOM 3324 C C . ARG B 1 86 ? -10.227 13.719 -13.383 1 97.5 86 ARG B C 1
ATOM 3326 O O . ARG B 1 86 ? -9.664 14.664 -13.938 1 97.5 86 ARG B O 1
ATOM 3333 N N . LYS B 1 87 ? -11.383 13.344 -13.914 1 96 87 LYS B N 1
ATOM 3334 C CA . LYS B 1 87 ? -11.977 13.852 -15.148 1 96 87 LYS B CA 1
ATOM 3335 C C . LYS B 1 87 ? -12.836 15.086 -14.875 1 96 87 LYS B C 1
ATOM 3337 O O . LYS B 1 87 ? -13.281 15.758 -15.812 1 96 87 LYS B O 1
ATOM 3342 N N . ARG B 1 88 ? -13.195 15.383 -13.602 1 93.56 88 ARG B N 1
ATOM 3343 C CA . ARG B 1 88 ? -14.047 16.516 -13.242 1 93.56 88 ARG B CA 1
ATOM 3344 C C . ARG B 1 88 ? -13.219 17.781 -13.031 1 93.56 88 ARG B C 1
ATOM 3346 O O . ARG B 1 88 ? -13.75 18.891 -13.078 1 93.56 88 ARG B O 1
ATOM 3353 N N . GLY B 1 89 ? -11.82 17.641 -12.906 1 88.38 89 GLY B N 1
ATOM 3354 C CA . GLY B 1 89 ? -11.016 18.781 -12.5 1 88.38 89 GLY B CA 1
ATOM 3355 C C . GLY B 1 89 ? -11.141 19.109 -11.023 1 88.38 89 GLY B C 1
ATOM 3356 O O . GLY B 1 89 ? -12.242 19.125 -10.477 1 88.38 89 GLY B O 1
ATOM 3357 N N . LEU B 1 90 ? -10.125 19.297 -10.281 1 97.88 90 LEU B N 1
ATOM 3358 C CA . LEU B 1 90 ? -10.094 19.547 -8.844 1 97.88 90 LEU B CA 1
ATOM 3359 C C . LEU B 1 90 ? -9.672 20.969 -8.539 1 97.88 90 LEU B C 1
ATOM 3361 O O . LEU B 1 90 ? -8.773 21.516 -9.188 1 97.88 90 LEU B O 1
ATOM 3365 N N . ILE B 1 91 ? -10.375 21.625 -7.656 1 98.44 91 ILE B N 1
ATOM 3366 C CA . ILE B 1 91 ? -10.086 22.984 -7.191 1 98.44 91 ILE B CA 1
ATOM 3367 C C . ILE B 1 91 ? -9.508 22.938 -5.777 1 98.44 91 ILE B C 1
ATOM 3369 O O . ILE B 1 91 ? -10.086 22.297 -4.891 1 98.44 91 ILE B O 1
ATOM 3373 N N . THR B 1 92 ? -8.359 23.484 -5.535 1 98.44 92 THR B N 1
ATOM 3374 C CA . THR B 1 92 ? -7.723 23.484 -4.223 1 98.44 92 THR B CA 1
ATOM 3375 C C . THR B 1 92 ? -7.191 24.875 -3.881 1 98.44 92 THR B C 1
ATOM 3377 O O . THR B 1 92 ? -6.699 25.578 -4.754 1 98.44 92 THR B O 1
ATOM 3380 N N . PRO B 1 93 ? -7.305 25.344 -2.65 1 97.75 93 PRO B N 1
ATOM 3381 C CA . PRO B 1 93 ? -6.73 26.625 -2.252 1 97.75 93 PRO B CA 1
ATOM 3382 C C . PRO B 1 93 ? -5.203 26.625 -2.27 1 97.75 93 PRO B C 1
ATOM 3384 O O . PRO B 1 93 ? -4.582 25.562 -2.123 1 97.75 93 PRO B O 1
ATOM 3387 N N . LYS B 1 94 ? -4.668 27.781 -2.441 1 97.12 94 LYS B N 1
ATOM 3388 C CA . LYS B 1 94 ? -3.252 28.078 -2.232 1 97.12 94 LYS B CA 1
ATOM 3389 C C . LYS B 1 94 ? -3.039 28.891 -0.961 1 97.12 94 LYS B C 1
ATOM 3391 O O . LYS B 1 94 ? -3.793 29.828 -0.684 1 97.12 94 LYS B O 1
ATOM 3396 N N . PRO B 1 95 ? -2.049 28.578 -0.27 1 97.62 95 PRO B N 1
ATOM 3397 C CA . PRO B 1 95 ? -1.072 27.5 -0.404 1 97.62 95 PRO B CA 1
ATOM 3398 C C . PRO B 1 95 ? -1.686 26.125 -0.172 1 97.62 95 PRO B C 1
ATOM 3400 O O . PRO B 1 95 ? -2.777 26.016 0.392 1 97.62 95 PRO B O 1
ATOM 3403 N N . TYR B 1 96 ? -1.15 25.156 -0.744 1 97.75 96 TYR B N 1
ATOM 3404 C CA . TYR B 1 96 ? -1.648 23.781 -0.715 1 97.75 96 TYR B CA 1
ATOM 3405 C C . TYR B 1 96 ? -0.598 22.828 -0.155 1 97.75 96 TYR B C 1
ATOM 3407 O O . TYR B 1 96 ? 0.568 23.203 -0.004 1 97.75 96 TYR B O 1
ATOM 3415 N N . TYR B 1 97 ? -1.035 21.703 0.277 1 97.75 97 TYR B N 1
ATOM 3416 C CA . TYR B 1 97 ? -0.13 20.609 0.619 1 97.75 97 TYR B CA 1
ATOM 3417 C C . TYR B 1 97 ? 0.613 20.109 -0.614 1 97.75 97 TYR B C 1
ATOM 3419 O O . TYR B 1 97 ? -0.007 19.781 -1.626 1 97.75 97 TYR B O 1
ATOM 3427 N N . SER B 1 98 ? 1.939 20.016 -0.528 1 96.62 98 SER B N 1
ATOM 3428 C CA . SER B 1 98 ? 2.789 19.719 -1.673 1 96.62 98 SER B CA 1
ATOM 3429 C C . SER B 1 98 ? 2.477 18.328 -2.232 1 96.62 98 SER B C 1
ATOM 3431 O O . SER B 1 98 ? 2.697 18.062 -3.418 1 96.62 98 SER B O 1
ATOM 3433 N N . GLY B 1 99 ? 1.984 17.422 -1.394 1 97.06 99 GLY B N 1
ATOM 3434 C CA . GLY B 1 99 ? 1.642 16.078 -1.842 1 97.06 99 GLY B CA 1
ATOM 3435 C C . GLY B 1 99 ? 0.599 16.062 -2.943 1 97.06 99 GLY B C 1
ATOM 3436 O O . GLY B 1 99 ? 0.577 15.156 -3.773 1 97.06 99 GLY B O 1
ATOM 3437 N N . TYR B 1 100 ? -0.355 17.094 -2.982 1 98.31 100 TYR B N 1
ATOM 3438 C CA . TYR B 1 100 ? -1.358 17.172 -4.039 1 98.31 100 TYR B CA 1
ATOM 3439 C C . TYR B 1 100 ? -0.701 17.281 -5.41 1 98.31 100 TYR B C 1
ATOM 3441 O O . TYR B 1 100 ? -1.159 16.656 -6.371 1 98.31 100 TYR B O 1
ATOM 3449 N N . ILE B 1 101 ? 0.41 18.062 -5.438 1 96.94 101 ILE B N 1
ATOM 3450 C CA . ILE B 1 101 ? 1.101 18.297 -6.699 1 96.94 101 ILE B CA 1
ATOM 3451 C C . ILE B 1 101 ? 1.832 17.031 -7.129 1 96.94 101 ILE B C 1
ATOM 3453 O O . ILE B 1 101 ? 1.87 16.688 -8.32 1 96.94 101 ILE B O 1
ATOM 3457 N N . GLU B 1 102 ? 2.404 16.359 -6.188 1 96.38 102 GLU B N 1
ATOM 3458 C CA . GLU B 1 102 ? 3.07 15.094 -6.496 1 96.38 102 GLU B CA 1
ATOM 3459 C C . GLU B 1 102 ? 2.092 14.086 -7.094 1 96.38 102 GLU B C 1
ATOM 3461 O O . GLU B 1 102 ? 2.4 13.43 -8.086 1 96.38 102 GLU B O 1
ATOM 3466 N N . ILE B 1 103 ? 0.89 13.945 -6.461 1 98.5 103 ILE B N 1
ATOM 3467 C CA . ILE B 1 103 ? -0.14 13.031 -6.941 1 98.5 103 ILE B CA 1
ATOM 3468 C C . ILE B 1 103 ? -0.608 13.461 -8.328 1 98.5 103 ILE B C 1
ATOM 3470 O O . ILE B 1 103 ? -0.654 12.656 -9.258 1 98.5 103 ILE B O 1
ATOM 3474 N N . ALA B 1 104 ? -0.948 14.781 -8.469 1 98.19 104 ALA B N 1
ATOM 3475 C CA . ALA B 1 104 ? -1.465 15.328 -9.719 1 98.19 104 ALA B CA 1
ATOM 3476 C C . ALA B 1 104 ? -0.469 15.133 -10.859 1 98.19 104 ALA B C 1
ATOM 3478 O O . ALA B 1 104 ? -0.853 14.758 -11.977 1 98.19 104 ALA B O 1
ATOM 3479 N N . SER B 1 105 ? 0.833 15.438 -10.523 1 97.06 105 SER B N 1
ATOM 3480 C CA . SER B 1 105 ? 1.875 15.305 -11.539 1 97.06 105 SER B CA 1
ATOM 3481 C C . SER B 1 105 ? 2.039 13.859 -11.984 1 97.06 105 SER B C 1
ATOM 3483 O O . SER B 1 105 ? 2.115 13.578 -13.188 1 97.06 105 SER B O 1
ATOM 3485 N N . ASN B 1 106 ? 2.041 12.938 -11.078 1 98.12 106 ASN B N 1
ATOM 3486 C CA . ASN B 1 106 ? 2.238 11.531 -11.422 1 98.12 106 ASN B CA 1
ATOM 3487 C C . ASN B 1 106 ? 1.083 10.992 -12.258 1 98.12 106 ASN B C 1
ATOM 3489 O O . ASN B 1 106 ? 1.301 10.25 -13.219 1 98.12 106 ASN B O 1
ATOM 3493 N N . PHE B 1 107 ? -0.186 11.328 -11.891 1 98.25 107 PHE B N 1
ATOM 3494 C CA . PHE B 1 107 ? -1.368 10.758 -12.523 1 98.25 107 PHE B CA 1
ATOM 3495 C C . PHE B 1 107 ? -1.923 11.695 -13.586 1 98.25 107 PHE B C 1
ATOM 3497 O O . PHE B 1 107 ? -2.998 11.453 -14.141 1 98.25 107 PHE B O 1
ATOM 3504 N N . GLU B 1 108 ? -1.152 12.82 -13.836 1 97.25 108 GLU B N 1
ATOM 3505 C CA . GLU B 1 108 ? -1.512 13.773 -14.883 1 97.25 108 GLU B CA 1
ATOM 3506 C C . GLU B 1 108 ? -2.912 14.336 -14.664 1 97.25 108 GLU B C 1
ATOM 3508 O O . GLU B 1 108 ? -3.727 14.383 -15.586 1 97.25 108 GLU B O 1
ATOM 3513 N N . ILE B 1 109 ? -3.223 14.68 -13.422 1 98.06 109 ILE B N 1
ATOM 3514 C CA . ILE B 1 109 ? -4.512 15.234 -13.023 1 98.06 109 ILE B CA 1
ATOM 3515 C C . ILE B 1 109 ? -4.426 16.766 -13.008 1 98.06 109 ILE B C 1
ATOM 3517 O O . ILE B 1 109 ? -3.564 17.328 -12.328 1 98.06 109 ILE B O 1
ATOM 3521 N N . PRO B 1 110 ? -5.254 17.484 -13.719 1 96.38 110 PRO B N 1
ATOM 3522 C CA . PRO B 1 110 ? -5.238 18.953 -13.672 1 96.38 110 PRO B CA 1
ATOM 3523 C C . PRO B 1 110 ? -5.785 19.5 -12.359 1 96.38 110 PRO B C 1
ATOM 3525 O O . PRO B 1 110 ? -6.754 18.969 -11.812 1 96.38 110 PRO B O 1
ATOM 3528 N N . LEU B 1 111 ? -5.168 20.5 -11.812 1 97.38 111 LEU B N 1
ATOM 3529 C CA . LEU B 1 111 ? -5.605 21.188 -10.609 1 97.38 111 LEU B CA 1
ATOM 3530 C C . LEU B 1 111 ? -5.84 22.672 -10.891 1 97.38 111 LEU B C 1
ATOM 3532 O O . LEU B 1 111 ? -5.074 23.297 -11.625 1 97.38 111 LEU B O 1
ATOM 3536 N N . SER B 1 112 ? -6.941 23.188 -10.469 1 97.5 112 SER B N 1
ATOM 3537 C CA . SER B 1 112 ? -7.211 24.625 -10.422 1 97.5 112 SER B CA 1
ATOM 3538 C C . SER B 1 112 ? -7.059 25.156 -9 1 97.5 112 SER B C 1
ATOM 3540 O O . SER B 1 112 ? -7.211 24.422 -8.031 1 97.5 112 SER B O 1
ATOM 3542 N N . PHE B 1 113 ? -6.707 26.469 -8.898 1 97.38 113 PHE B N 1
ATOM 3543 C CA . PHE B 1 113 ? -6.344 27 -7.586 1 97.38 113 PHE B CA 1
ATOM 3544 C C . PHE B 1 113 ? -7.188 28.219 -7.246 1 97.38 113 PHE B C 1
ATOM 3546 O O . PHE B 1 113 ? -7.547 29 -8.125 1 97.38 113 PHE B O 1
ATOM 3553 N N . ILE B 1 114 ? -7.508 28.328 -5.984 1 96.75 114 ILE B N 1
ATOM 3554 C CA . ILE B 1 114 ? -8.062 29.531 -5.387 1 96.75 114 ILE B CA 1
ATOM 3555 C C . ILE B 1 114 ? -7.004 30.219 -4.516 1 96.75 114 ILE B C 1
ATOM 3557 O O . ILE B 1 114 ? -6.445 29.594 -3.609 1 96.75 114 ILE B O 1
ATOM 3561 N N . GLU B 1 115 ? -6.781 31.391 -4.789 1 96.12 115 GLU B N 1
ATOM 3562 C CA . GLU B 1 115 ? -5.754 32.125 -4.055 1 96.12 115 GLU B CA 1
ATOM 3563 C C . GLU B 1 115 ? -6.266 32.562 -2.686 1 96.12 115 GLU B C 1
ATOM 3565 O O . GLU B 1 115 ? -7.422 32.969 -2.551 1 96.12 115 GLU B O 1
ATOM 3570 N N . THR B 1 116 ? -5.449 32.469 -1.758 1 96.56 116 THR B N 1
ATOM 3571 C CA . THR B 1 116 ? -5.66 33.062 -0.44 1 96.56 116 THR B CA 1
ATOM 3572 C C . THR B 1 116 ? -4.492 33.969 -0.061 1 96.56 116 THR B C 1
ATOM 3574 O O . THR B 1 116 ? -3.543 34.125 -0.833 1 96.56 116 THR B O 1
ATOM 3577 N N . SER B 1 117 ? -4.664 34.594 1.123 1 94.75 117 SER B N 1
ATOM 3578 C CA . SER B 1 117 ? -3.598 35.5 1.568 1 94.75 117 SER B CA 1
ATOM 3579 C C . SER B 1 117 ? -3.467 35.5 3.088 1 94.75 117 SER B C 1
ATOM 3581 O O . SER B 1 117 ? -4.398 35.094 3.793 1 94.75 117 SER B O 1
ATOM 3583 N N . ARG B 1 118 ? -2.291 35.875 3.434 1 93.5 118 ARG B N 1
ATOM 3584 C CA . ARG B 1 118 ? -2.033 36.031 4.863 1 93.5 118 ARG B CA 1
ATOM 3585 C C . ARG B 1 118 ? -3 37.031 5.488 1 93.5 118 ARG B C 1
ATOM 3587 O O . ARG B 1 118 ? -3.473 36.812 6.609 1 93.5 118 ARG B O 1
ATOM 3594 N N . GLU B 1 119 ? -3.309 38 4.812 1 92.94 119 GLU B N 1
ATOM 3595 C CA . GLU B 1 119 ? -4.152 39.094 5.305 1 92.94 119 GLU B CA 1
ATOM 3596 C C . GLU B 1 119 ? -5.566 38.594 5.598 1 92.94 119 GLU B C 1
ATOM 3598 O O . GLU B 1 119 ? -6.242 39.125 6.48 1 92.94 119 GLU B O 1
ATOM 3603 N N . THR B 1 120 ? -5.973 37.594 4.984 1 91.44 120 THR B N 1
ATOM 3604 C CA . THR B 1 120 ? -7.301 37.031 5.219 1 91.44 120 THR B CA 1
ATOM 3605 C C . THR B 1 120 ? -7.215 35.812 6.125 1 91.44 120 THR B C 1
ATOM 3607 O O . THR B 1 120 ? -8.18 35.031 6.246 1 91.44 120 THR B O 1
ATOM 3610 N N . GLY B 1 121 ? -6.012 35.594 6.664 1 94.38 121 GLY B N 1
ATOM 3611 C CA . GLY B 1 121 ? -5.805 34.406 7.48 1 94.38 121 GLY B CA 1
ATOM 3612 C C . GLY B 1 121 ? -5.789 33.125 6.676 1 94.38 121 GLY B C 1
ATOM 3613 O O . GLY B 1 121 ? -6.129 32.062 7.191 1 94.38 121 GLY B O 1
ATOM 3614 N N . TRP B 1 122 ? -5.602 33.25 5.391 1 97.38 122 TRP B N 1
ATOM 3615 C CA . TRP B 1 122 ? -5.512 32.156 4.441 1 97.38 122 TRP B CA 1
ATOM 3616 C C . TRP B 1 122 ? -6.871 31.5 4.234 1 97.38 122 TRP B C 1
ATOM 3618 O O . TRP B 1 122 ? -6.957 30.312 3.893 1 97.38 122 TRP B O 1
ATOM 3628 N N . ILE B 1 123 ? -7.965 32.219 4.52 1 97 123 ILE B N 1
ATOM 3629 C CA . ILE B 1 123 ? -9.328 31.719 4.328 1 97 123 ILE B CA 1
ATOM 3630 C C . ILE B 1 123 ? -9.789 32.031 2.904 1 97 123 ILE B C 1
ATOM 3632 O O . ILE B 1 123 ? -9.828 33.188 2.488 1 97 123 ILE B O 1
ATOM 3636 N N . PRO B 1 124 ? -10.133 31 2.215 1 96.81 124 PRO B N 1
ATOM 3637 C CA . PRO B 1 124 ? -10.531 31.219 0.821 1 96.81 124 PRO B CA 1
ATOM 3638 C C . PRO B 1 124 ? -11.969 31.719 0.687 1 96.81 124 PRO B C 1
ATOM 3640 O O . PRO B 1 124 ? -12.758 31.594 1.628 1 96.81 124 PRO B O 1
ATOM 3643 N N . SER B 1 125 ? -12.234 32.406 -0.427 1 95.12 125 SER B N 1
ATOM 3644 C CA . SER B 1 125 ? -13.602 32.594 -0.896 1 95.12 125 SER B CA 1
ATOM 3645 C C . SER B 1 125 ? -14.008 31.531 -1.9 1 95.12 125 SER B C 1
ATOM 3647 O O . SER B 1 125 ? -13.375 31.375 -2.947 1 95.12 125 SER B O 1
ATOM 3649 N N . PHE B 1 126 ? -14.977 30.781 -1.5 1 96.25 126 PHE B N 1
ATOM 3650 C CA . PHE B 1 126 ? -15.461 29.719 -2.379 1 96.25 126 PHE B CA 1
ATOM 3651 C C . PHE B 1 126 ? -16.562 30.25 -3.293 1 96.25 126 PHE B C 1
ATOM 3653 O O . PHE B 1 126 ? -17.672 30.547 -2.834 1 96.25 126 PHE B O 1
ATOM 3660 N N . SER B 1 127 ? -16.297 30.469 -4.625 1 92.94 127 SER B N 1
ATOM 3661 C CA . SER B 1 127 ? -17.281 31.094 -5.496 1 92.94 127 SER B CA 1
ATOM 3662 C C . SER B 1 127 ? -17.594 30.203 -6.707 1 92.94 127 SER B C 1
ATOM 3664 O O . SER B 1 127 ? -18.625 30.375 -7.363 1 92.94 127 SER B O 1
ATOM 3666 N N . GLU B 1 128 ? -16.844 29.25 -6.949 1 93.81 128 GLU B N 1
ATOM 3667 C CA . GLU B 1 128 ? -17.016 28.453 -8.156 1 93.81 128 GLU B CA 1
ATOM 3668 C C . GLU B 1 128 ? -17.578 27.062 -7.824 1 93.81 128 GLU B C 1
ATOM 3670 O O . GLU B 1 128 ? -17.188 26.453 -6.824 1 93.81 128 GLU B O 1
ATOM 3675 N N . ARG B 1 129 ? -18.484 26.656 -8.688 1 95.88 129 ARG B N 1
ATOM 3676 C CA . ARG B 1 129 ? -18.984 25.297 -8.547 1 95.88 129 ARG B CA 1
ATOM 3677 C C . ARG B 1 129 ? -17.984 24.281 -9.062 1 95.88 129 ARG B C 1
ATOM 3679 O O . ARG B 1 129 ? -17.359 24.484 -10.109 1 95.88 129 ARG B O 1
ATOM 3686 N N . GLY B 1 130 ? -17.703 23.219 -8.312 1 97 130 GLY B N 1
ATOM 3687 C CA . GLY B 1 130 ? -16.781 22.188 -8.742 1 97 130 GLY B CA 1
ATOM 3688 C C . GLY B 1 130 ? -16.422 21.203 -7.641 1 97 130 GLY B C 1
ATOM 3689 O O . GLY B 1 130 ? -17.094 21.172 -6.602 1 97 130 GLY B O 1
ATOM 3690 N N . VAL B 1 131 ? -15.523 20.25 -7.906 1 98.62 131 VAL B N 1
ATOM 3691 C CA . VAL B 1 131 ? -14.992 19.328 -6.91 1 98.62 131 VAL B CA 1
ATOM 3692 C C . VAL B 1 131 ? -13.828 19.969 -6.172 1 98.62 131 VAL B C 1
ATOM 3694 O O . VAL B 1 131 ? -12.836 20.359 -6.789 1 98.62 131 VAL B O 1
ATOM 3697 N N . TYR B 1 132 ? -14 20.156 -4.863 1 98.75 132 TYR B N 1
ATOM 3698 C CA . TYR B 1 132 ? -13 20.844 -4.055 1 98.75 132 TYR B CA 1
ATOM 3699 C C . TYR B 1 132 ? -12.125 19.844 -3.307 1 98.75 132 TYR B C 1
ATOM 3701 O O . TYR B 1 132 ? -12.617 18.844 -2.787 1 98.75 132 TYR B O 1
ATOM 3709 N N . LEU B 1 133 ? -10.859 19.984 -3.377 1 98.88 133 LEU B N 1
ATOM 3710 C CA . LEU B 1 133 ? -9.852 19.344 -2.535 1 98.88 133 LEU B CA 1
ATOM 3711 C C . LEU B 1 133 ? -9.297 20.328 -1.513 1 98.88 133 LEU B C 1
ATOM 3713 O O . LEU B 1 133 ? -8.531 21.219 -1.864 1 98.88 133 LEU B O 1
ATOM 3717 N N . VAL B 1 134 ? -9.695 20.172 -0.207 1 98.81 134 VAL B N 1
ATOM 3718 C CA . VAL B 1 134 ? -9.32 21.156 0.809 1 98.81 134 VAL B CA 1
ATOM 3719 C C . VAL B 1 134 ? -8.633 20.453 1.975 1 98.81 134 VAL B C 1
ATOM 3721 O O . VAL B 1 134 ? -8.836 19.25 2.195 1 98.81 134 VAL B O 1
ATOM 3724 N N . ASN B 1 135 ? -7.797 21.125 2.598 1 98.75 135 ASN B N 1
ATOM 3725 C CA . ASN B 1 135 ? -7.059 20.656 3.76 1 98.75 135 ASN B CA 1
ATOM 3726 C C . ASN B 1 135 ? -7.16 21.625 4.93 1 98.75 135 ASN B C 1
ATOM 3728 O O . ASN B 1 135 ? -6.547 22.688 4.91 1 98.75 135 ASN B O 1
ATOM 3732 N N . TYR B 1 136 ? -7.957 21.281 5.957 1 98.56 136 TYR B N 1
ATOM 3733 C CA . TYR B 1 136 ? -8.07 22.062 7.188 1 98.56 136 TYR B CA 1
ATOM 3734 C C . TYR B 1 136 ? -8.125 21.141 8.406 1 98.56 136 TYR B C 1
ATOM 3736 O O . TYR B 1 136 ? -8.883 20.172 8.422 1 98.56 136 TYR B O 1
ATOM 3744 N N . PRO B 1 137 ? -7.469 21.391 9.469 1 98.62 137 PRO B N 1
ATOM 3745 C CA . PRO B 1 137 ? -6.438 22.438 9.562 1 98.62 137 PRO B CA 1
ATOM 3746 C C . PRO B 1 137 ? -5.406 22.328 8.438 1 98.62 137 PRO B C 1
ATOM 3748 O O . PRO B 1 137 ? -5.055 21.234 8.016 1 98.62 137 PRO B O 1
ATOM 3751 N N . ASN B 1 138 ? -4.93 23.5 8.023 1 98.56 138 ASN B N 1
ATOM 3752 C CA . ASN B 1 138 ? -4.246 23.594 6.738 1 98.56 138 ASN B CA 1
ATOM 3753 C C . ASN B 1 138 ? -2.738 23.422 6.887 1 98.56 138 ASN B C 1
ATOM 3755 O O . ASN B 1 138 ? -2.131 23.984 7.797 1 98.56 138 ASN B O 1
ATOM 3759 N N . ASN B 1 139 ? -2.176 22.578 6.234 1 98.5 139 ASN B N 1
ATOM 3760 C CA . ASN B 1 139 ? -0.764 22.547 5.867 1 98.5 139 ASN B CA 1
ATOM 3761 C C . ASN B 1 139 ? -0.506 23.312 4.574 1 98.5 139 ASN B C 1
ATOM 3763 O O . ASN B 1 139 ? -0.938 22.891 3.5 1 98.5 139 ASN B O 1
ATOM 3767 N N . PRO B 1 140 ? 0.088 24.469 4.672 1 98.31 140 PRO B N 1
ATOM 3768 C CA . PRO B 1 140 ? 1.166 24.812 5.605 1 98.31 140 PRO B CA 1
ATOM 3769 C C . PRO B 1 140 ? 0.78 25.938 6.57 1 98.31 140 PRO B C 1
ATOM 3771 O O . PRO B 1 140 ? 1.602 26.359 7.383 1 98.31 140 PRO B O 1
ATOM 3774 N N . THR B 1 141 ? -0.439 26.438 6.598 1 98.5 141 THR B N 1
ATOM 3775 C CA . THR B 1 141 ? -0.696 27.734 7.191 1 98.5 141 THR B CA 1
ATOM 3776 C C . THR B 1 141 ? -1.221 27.594 8.617 1 98.5 141 THR B C 1
ATOM 3778 O O . THR B 1 141 ? -1.23 28.547 9.383 1 98.5 141 THR B O 1
ATOM 3781 N N . GLY B 1 142 ? -1.754 26.406 8.867 1 98.44 142 GLY B N 1
ATOM 3782 C CA . GLY B 1 142 ? -2.395 26.234 10.156 1 98.44 142 GLY B CA 1
ATOM 3783 C C . GLY B 1 142 ? -3.795 26.812 10.219 1 98.44 142 GLY B C 1
ATOM 3784 O O . GLY B 1 142 ? -4.441 26.781 11.266 1 98.44 142 GLY B O 1
ATOM 3785 N N . ALA B 1 143 ? -4.297 27.281 9.172 1 98.31 143 ALA B N 1
ATOM 3786 C CA . ALA B 1 143 ? -5.641 27.859 9.133 1 98.31 143 ALA B CA 1
ATOM 3787 C C . ALA B 1 143 ? -6.703 26.797 9.398 1 98.31 143 ALA B C 1
ATOM 3789 O O . ALA B 1 143 ? -6.523 25.641 9.031 1 98.31 143 ALA B O 1
ATOM 3790 N N . VAL B 1 144 ? -7.711 27.141 10.039 1 98.31 144 VAL B N 1
ATOM 3791 C CA . VAL B 1 144 ? -8.922 26.359 10.242 1 98.31 144 VAL B CA 1
ATOM 3792 C C . VAL B 1 144 ? -10.133 27.109 9.688 1 98.31 144 VAL B C 1
ATOM 3794 O O . VAL B 1 144 ? -10.297 28.312 9.953 1 98.31 144 VAL B O 1
ATOM 3797 N N . LEU B 1 145 ? -10.898 26.469 8.945 1 97.75 145 LEU B N 1
ATOM 3798 C CA . LEU B 1 145 ? -12.07 27.141 8.383 1 97.75 145 LEU B CA 1
ATOM 3799 C C . LEU B 1 145 ? -13.125 27.375 9.453 1 97.75 145 LEU B C 1
ATOM 3801 O O . LEU B 1 145 ? -13.523 26.453 10.164 1 97.75 145 LEU B O 1
ATOM 3805 N N . PRO B 1 146 ? -13.539 28.609 9.547 1 97 146 PRO B N 1
ATOM 3806 C CA . PRO B 1 146 ? -14.711 28.812 10.398 1 97 146 PRO B CA 1
ATOM 3807 C C . PRO B 1 146 ? -15.961 28.125 9.859 1 97 146 PRO B C 1
ATOM 3809 O O . PRO B 1 146 ? -16.078 27.891 8.656 1 97 146 PRO B O 1
ATOM 3812 N N . ARG B 1 147 ? -16.828 27.859 10.695 1 97.88 147 ARG B N 1
ATOM 3813 C CA . ARG B 1 147 ? -18.016 27.078 10.375 1 97.88 147 ARG B CA 1
ATOM 3814 C C . ARG B 1 147 ? -18.766 27.672 9.188 1 97.88 147 ARG B C 1
ATOM 3816 O O . ARG B 1 147 ? -19.219 26.953 8.305 1 97.88 147 ARG B O 1
ATOM 3823 N N . HIS B 1 148 ? -18.953 29.031 9.195 1 97.75 148 HIS B N 1
ATOM 3824 C CA . HIS B 1 148 ? -19.703 29.672 8.125 1 97.75 148 HIS B CA 1
ATOM 3825 C C . HIS B 1 148 ? -19 29.5 6.781 1 97.75 148 HIS B C 1
ATOM 3827 O O . HIS B 1 148 ? -19.641 29.453 5.738 1 97.75 148 HIS B O 1
ATOM 3833 N N . LYS B 1 149 ? -17.672 29.422 6.746 1 97.94 149 LYS B N 1
ATOM 3834 C CA . LYS B 1 149 ? -16.922 29.203 5.512 1 97.94 149 LYS B CA 1
ATOM 3835 C C . LYS B 1 149 ? -17.016 27.75 5.051 1 97.94 149 LYS B C 1
ATOM 3837 O O . LYS B 1 149 ? -17.016 27.469 3.852 1 97.94 149 LYS B O 1
ATOM 3842 N N . VAL B 1 150 ? -17.094 26.812 6 1 98.62 150 VAL B N 1
ATOM 3843 C CA . VAL B 1 150 ? -17.391 25.438 5.641 1 98.62 150 VAL B CA 1
ATOM 3844 C C . VAL B 1 150 ? -18.734 25.359 4.938 1 98.62 150 VAL B C 1
ATOM 3846 O O . VAL B 1 150 ? -18.875 24.672 3.924 1 98.62 150 VAL B O 1
ATOM 3849 N N . ARG B 1 151 ? -19.734 26.062 5.488 1 98.06 151 ARG B N 1
ATOM 3850 C CA . ARG B 1 151 ? -21.047 26.109 4.859 1 98.06 151 ARG B CA 1
ATOM 3851 C C . ARG B 1 151 ? -20.953 26.688 3.451 1 98.06 151 ARG B C 1
ATOM 3853 O O . ARG B 1 151 ? -21.562 26.156 2.52 1 98.06 151 ARG B O 1
ATOM 3860 N N . GLU B 1 152 ? -20.203 27.781 3.332 1 98.31 152 GLU B N 1
ATOM 3861 C CA . GLU B 1 152 ? -19.984 28.375 2.018 1 98.31 152 GLU B CA 1
ATOM 3862 C C . GLU B 1 152 ? -19.422 27.359 1.036 1 98.31 152 GLU B C 1
ATOM 3864 O O . GLU B 1 152 ? -19.891 27.25 -0.099 1 98.31 152 GLU B O 1
ATOM 3869 N N . LEU B 1 153 ? -18.438 26.609 1.433 1 98.56 153 LEU B N 1
ATOM 3870 C CA . LEU B 1 153 ? -17.812 25.562 0.629 1 98.56 153 LEU B CA 1
ATOM 3871 C C . LEU B 1 153 ? -18.844 24.516 0.219 1 98.56 153 LEU B C 1
ATOM 3873 O O . LEU B 1 153 ? -18.953 24.172 -0.96 1 98.56 153 LEU B O 1
ATOM 3877 N N . VAL B 1 154 ? -19.609 24.016 1.196 1 98.5 154 VAL B N 1
ATOM 3878 C CA . VAL B 1 154 ? -20.609 22.969 0.973 1 98.5 154 VAL B CA 1
ATOM 3879 C C . VAL B 1 154 ? -21.656 23.453 -0.031 1 98.5 154 VAL B C 1
ATOM 3881 O O . VAL B 1 154 ? -22.109 22.688 -0.879 1 98.5 154 VAL B O 1
ATOM 3884 N N . ASP B 1 155 ? -21.984 24.75 0.066 1 97.94 155 ASP B N 1
ATOM 3885 C CA . ASP B 1 155 ? -23.047 25.328 -0.757 1 97.94 155 ASP B CA 1
ATOM 3886 C C . ASP B 1 155 ? -22.641 25.359 -2.229 1 97.94 155 ASP B C 1
ATOM 3888 O O . ASP B 1 155 ? -23.484 25.25 -3.115 1 97.94 155 ASP B O 1
ATOM 3892 N N . VAL B 1 156 ? -21.406 25.484 -2.559 1 97.56 156 VAL B N 1
ATOM 3893 C CA . VAL B 1 156 ? -21 25.703 -3.945 1 97.56 156 VAL B CA 1
ATOM 3894 C C . VAL B 1 156 ? -20.406 24.422 -4.512 1 97.56 156 VAL B C 1
ATOM 3896 O O . VAL B 1 156 ? -20.328 24.25 -5.73 1 97.56 156 VAL B O 1
ATOM 3899 N N . ALA B 1 157 ? -19.953 23.516 -3.713 1 98.25 157 ALA B N 1
ATOM 3900 C CA . ALA B 1 157 ? -19.203 22.344 -4.156 1 98.25 157 ALA B CA 1
ATOM 3901 C C . ALA B 1 157 ? -20.125 21.297 -4.777 1 98.25 157 ALA B C 1
ATOM 3903 O O . ALA B 1 157 ? -21.219 21.062 -4.277 1 98.25 157 ALA B O 1
ATOM 3904 N N . GLU B 1 158 ? -19.734 20.703 -5.871 1 97.94 158 GLU B N 1
ATOM 3905 C CA . GLU B 1 158 ? -20.375 19.484 -6.367 1 97.94 158 GLU B CA 1
ATOM 3906 C C . GLU B 1 158 ? -20.016 18.281 -5.504 1 97.94 158 GLU B C 1
ATOM 3908 O O . GLU B 1 158 ? -20.844 17.391 -5.285 1 97.94 158 GLU B O 1
ATOM 3913 N N . PHE B 1 159 ? -18.812 18.25 -5.07 1 98.75 159 PHE B N 1
ATOM 3914 C CA . PHE B 1 159 ? -18.25 17.25 -4.172 1 98.75 159 PHE B CA 1
ATOM 3915 C C . PHE B 1 159 ? -17.031 17.797 -3.436 1 98.75 159 PHE B C 1
ATOM 3917 O O . PHE B 1 159 ? -16.344 18.688 -3.947 1 98.75 159 PHE B O 1
ATOM 3924 N N . ILE B 1 160 ? -16.828 17.375 -2.23 1 98.88 160 ILE B N 1
ATOM 3925 C CA . ILE B 1 160 ? -15.695 17.859 -1.443 1 98.88 160 ILE B CA 1
ATOM 3926 C C . ILE B 1 160 ? -14.805 16.703 -1.039 1 98.88 160 ILE B C 1
ATOM 3928 O O . ILE B 1 160 ? -15.281 15.695 -0.504 1 98.88 160 ILE B O 1
ATOM 3932 N N . ILE B 1 161 ? -13.586 16.734 -1.403 1 98.94 161 ILE B N 1
ATOM 3933 C CA . ILE B 1 161 ? -12.539 15.938 -0.773 1 98.94 161 ILE B CA 1
ATOM 3934 C C . ILE B 1 161 ? -11.914 16.719 0.374 1 98.94 161 ILE B C 1
ATOM 3936 O O . ILE B 1 161 ? -11.203 17.703 0.146 1 98.94 161 ILE B O 1
ATOM 3940 N N . SER B 1 162 ? -12.211 16.328 1.564 1 98.94 162 SER B N 1
ATOM 3941 C CA . SER B 1 162 ? -11.734 17.031 2.752 1 98.94 162 SER B CA 1
ATOM 3942 C C . SER B 1 162 ? -10.578 16.281 3.41 1 98.94 162 SER B C 1
ATOM 3944 O O . SER B 1 162 ? -10.789 15.273 4.078 1 98.94 162 SER B O 1
ATOM 3946 N N . ASP B 1 163 ? -9.352 16.75 3.162 1 98.88 163 ASP B N 1
ATOM 3947 C CA . ASP B 1 163 ? -8.156 16.234 3.822 1 98.88 163 ASP B CA 1
ATOM 3948 C C . ASP B 1 163 ? -8.078 16.719 5.27 1 98.88 163 ASP B C 1
ATOM 3950 O O . ASP B 1 163 ? -7.699 17.859 5.523 1 98.88 163 ASP B O 1
ATOM 3954 N N . GLU B 1 164 ? -8.383 15.789 6.215 1 98.88 164 GLU B N 1
ATOM 3955 C CA . GLU B 1 164 ? -8.531 16.188 7.613 1 98.88 164 GLU B CA 1
ATOM 3956 C C . GLU B 1 164 ? -7.523 15.469 8.5 1 98.88 164 GLU B C 1
ATOM 3958 O O . GLU B 1 164 ? -7.844 15.078 9.625 1 98.88 164 GLU B O 1
ATOM 3963 N N . VAL B 1 165 ? -6.297 15.297 7.977 1 98.44 165 VAL B N 1
ATOM 3964 C CA . VAL B 1 165 ? -5.262 14.547 8.688 1 98.44 165 VAL B CA 1
ATOM 3965 C C . VAL B 1 165 ? -4.902 15.266 9.984 1 98.44 165 VAL B C 1
ATOM 3967 O O . VAL B 1 165 ? -4.48 14.633 10.953 1 98.44 165 VAL B O 1
ATOM 3970 N N . TYR B 1 166 ? -5.195 16.578 10.109 1 98.62 166 TYR B N 1
ATOM 3971 C CA . TYR B 1 166 ? -4.84 17.375 11.281 1 98.62 166 TYR B CA 1
ATOM 3972 C C . TYR B 1 166 ? -6.078 17.734 12.094 1 98.62 166 TYR B C 1
ATOM 3974 O O . TYR B 1 166 ? -6.016 18.562 13 1 98.62 166 TYR B O 1
ATOM 3982 N N . ARG B 1 167 ? -7.215 17.109 11.828 1 98.5 167 ARG B N 1
ATOM 3983 C CA . ARG B 1 167 ? -8.492 17.547 12.375 1 98.5 167 ARG B CA 1
ATOM 3984 C C . ARG B 1 167 ? -8.484 17.484 13.898 1 98.5 167 ARG B C 1
ATOM 3986 O O . ARG B 1 167 ? -9.266 18.172 14.555 1 98.5 167 ARG B O 1
ATOM 3993 N N . ASP B 1 168 ? -7.59 16.656 14.477 1 98.44 168 ASP B N 1
ATOM 3994 C CA . ASP B 1 168 ? -7.609 16.453 15.914 1 98.44 168 ASP B CA 1
ATOM 3995 C C . ASP B 1 168 ? -6.598 17.359 16.625 1 98.44 168 ASP B C 1
ATOM 3997 O O . ASP B 1 168 ? -6.484 17.328 17.844 1 98.44 168 ASP B O 1
ATOM 4001 N N . ILE B 1 169 ? -5.867 18.109 15.875 1 98.62 169 ILE B N 1
ATOM 4002 C CA . ILE B 1 169 ? -4.953 19.125 16.406 1 98.62 169 ILE B CA 1
ATOM 4003 C C . ILE B 1 169 ? -5.484 20.516 16.078 1 98.62 169 ILE B C 1
ATOM 4005 O O . ILE B 1 169 ? -5.168 21.078 15.023 1 98.62 169 ILE B O 1
ATOM 4009 N N . VAL B 1 170 ? -6.27 21.062 16.953 1 98.5 170 VAL B N 1
ATOM 4010 C CA . VAL B 1 170 ? -6.953 22.312 16.688 1 98.5 170 VAL B CA 1
ATOM 4011 C C . VAL B 1 170 ? -6.945 23.188 17.938 1 98.5 170 VAL B C 1
ATOM 4013 O O . VAL B 1 170 ? -7.059 22.688 19.047 1 98.5 170 VAL B O 1
ATOM 4016 N N . PHE B 1 171 ? -6.844 24.5 17.688 1 97.88 171 PHE B N 1
ATOM 4017 C CA . PHE B 1 171 ? -6.836 25.484 18.766 1 97.88 171 PHE B CA 1
ATOM 4018 C C . PHE B 1 171 ? -8.18 26.188 18.875 1 97.88 171 PHE B C 1
ATOM 4020 O O . PHE B 1 171 ? -8.438 26.906 19.844 1 97.88 171 PHE B O 1
ATOM 4027 N N . GLU B 1 172 ? -8.914 26.047 17.844 1 96.38 172 GLU B N 1
ATOM 4028 C CA . GLU B 1 172 ? -10.289 26.516 17.766 1 96.38 172 GLU B CA 1
ATOM 4029 C C . GLU B 1 172 ? -11.211 25.422 17.234 1 96.38 172 GLU B C 1
ATOM 4031 O O . GLU B 1 172 ? -10.742 24.375 16.781 1 96.38 172 GLU B O 1
ATOM 4036 N N . PRO B 1 173 ? -12.477 25.672 17.312 1 95.81 173 PRO B N 1
ATOM 4037 C CA . PRO B 1 173 ? -13.391 24.609 16.859 1 95.81 173 PRO B CA 1
ATOM 4038 C C . PRO B 1 173 ? -13.219 24.281 15.383 1 95.81 173 PRO B C 1
ATOM 4040 O O . PRO B 1 173 ? -13.078 25.172 14.555 1 95.81 173 PRO B O 1
ATOM 4043 N N . PHE B 1 174 ? -13.156 23.047 15.133 1 97.88 174 PHE B N 1
ATOM 4044 C CA . PHE B 1 174 ? -13.078 22.516 13.773 1 97.88 174 PHE B CA 1
ATOM 4045 C C . PHE B 1 174 ? -14.422 21.953 13.344 1 97.88 174 PHE B C 1
ATOM 4047 O O . PHE B 1 174 ? -15.086 21.25 14.109 1 97.88 174 PHE B O 1
ATOM 4054 N N . THR B 1 175 ? -14.867 22.344 12.141 1 98.44 175 THR B N 1
ATOM 4055 C CA . THR B 1 175 ? -16.078 21.812 11.531 1 98.44 175 THR B CA 1
ATOM 4056 C C . THR B 1 175 ? -15.758 21.078 10.234 1 98.44 175 THR B C 1
ATOM 4058 O O . THR B 1 175 ? -15.18 21.656 9.312 1 98.44 175 THR B O 1
ATOM 4061 N N . SER B 1 176 ? -16.062 19.812 10.188 1 98.75 176 SER B N 1
ATOM 4062 C CA . SER B 1 176 ? -15.914 19.031 8.961 1 98.75 176 SER B CA 1
ATOM 4063 C C . SER B 1 176 ? -17.078 19.281 8.008 1 98.75 176 SER B C 1
ATOM 4065 O O . SER B 1 176 ? -18.234 19.359 8.438 1 98.75 176 SER B O 1
ATOM 4067 N N . PRO B 1 177 ? -16.828 19.359 6.688 1 98.81 177 PRO B N 1
ATOM 4068 C CA 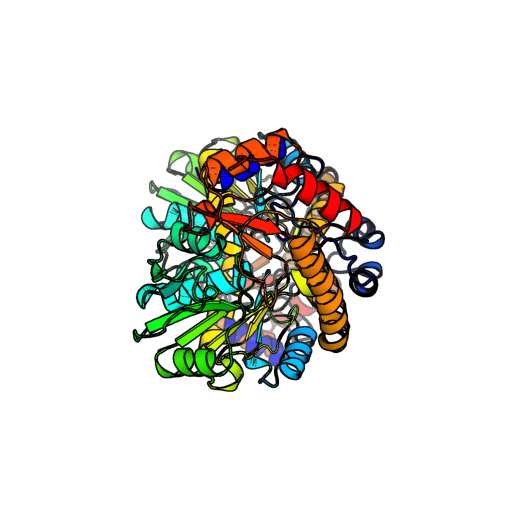. PRO B 1 177 ? -17.938 19.406 5.738 1 98.81 177 PRO B CA 1
ATOM 4069 C C . PRO B 1 177 ? -18.906 18.234 5.891 1 98.81 177 PRO B C 1
ATOM 4071 O O . PRO B 1 177 ? -20.078 18.344 5.543 1 98.81 177 PRO B O 1
ATOM 4074 N N . LEU B 1 178 ? -18.406 17.172 6.469 1 98.75 178 LEU B N 1
ATOM 4075 C CA . LEU B 1 178 ? -19.219 15.969 6.668 1 98.75 178 LEU B CA 1
ATOM 4076 C C . LEU B 1 178 ? -20.406 16.266 7.566 1 98.75 178 LEU B C 1
ATOM 4078 O O . LEU B 1 178 ? -21.438 15.578 7.5 1 98.75 178 LEU B O 1
ATOM 4082 N N . GLU B 1 179 ? -20.344 17.281 8.391 1 98.06 179 GLU B N 1
ATOM 4083 C CA . GLU B 1 179 ? -21.438 17.672 9.281 1 98.06 179 GLU B CA 1
ATOM 4084 C C . GLU B 1 179 ? -22.609 18.266 8.492 1 98.06 179 GLU B C 1
ATOM 4086 O O . GLU B 1 179 ? -23.734 18.328 8.984 1 98.06 179 GLU B O 1
ATOM 4091 N N . PHE B 1 180 ? -22.359 18.734 7.273 1 98.38 180 PHE B N 1
ATOM 4092 C CA . PHE B 1 180 ? -23.375 19.484 6.543 1 98.38 180 PHE B CA 1
ATOM 4093 C C . PHE B 1 180 ? -23.891 18.703 5.348 1 98.38 180 PHE B C 1
ATOM 4095 O O . PHE B 1 180 ? -24.969 18.969 4.836 1 98.38 180 PHE B O 1
ATOM 4102 N N . THR B 1 181 ? -23.094 17.766 4.824 1 98.06 181 THR B N 1
ATOM 4103 C CA . THR B 1 181 ? -23.484 17.094 3.592 1 98.06 181 THR B CA 1
ATOM 4104 C C . THR B 1 181 ? -22.875 15.695 3.527 1 98.06 181 THR B C 1
ATOM 4106 O O . THR B 1 181 ? -21.828 15.438 4.129 1 98.06 181 THR B O 1
ATOM 4109 N N . SER B 1 182 ? -23.469 14.781 2.787 1 96.81 182 SER B N 1
ATOM 4110 C CA . SER B 1 182 ? -22.922 13.461 2.514 1 96.81 182 SER B CA 1
ATOM 4111 C C . SER B 1 182 ? -22.078 13.469 1.239 1 96.81 182 SER B C 1
ATOM 4113 O O . SER B 1 182 ? -21.359 12.508 0.962 1 96.81 182 SER B O 1
ATOM 4115 N N . ASN B 1 183 ? -22.109 14.594 0.485 1 98.25 183 ASN B N 1
ATOM 4116 C CA . ASN B 1 183 ? -21.312 14.711 -0.736 1 98.25 183 ASN B CA 1
ATOM 4117 C C . ASN B 1 183 ? -19.891 15.133 -0.436 1 98.25 183 ASN B C 1
ATOM 4119 O O . ASN B 1 183 ? -19.375 16.094 -1.011 1 98.25 183 ASN B O 1
ATOM 4123 N N . VAL B 1 184 ? -19.312 14.391 0.431 1 98.81 184 VAL B N 1
ATOM 4124 C CA . VAL B 1 184 ? -17.953 14.68 0.895 1 98.81 184 VAL B CA 1
ATOM 4125 C C . VAL B 1 184 ? -17.219 13.367 1.163 1 98.81 184 VAL B C 1
ATOM 4127 O O . VAL B 1 184 ? -17.812 12.391 1.621 1 98.81 184 VAL B O 1
ATOM 4130 N N . ALA B 1 185 ? -15.992 13.312 0.799 1 98.94 185 ALA B N 1
ATOM 4131 C CA . ALA B 1 185 ? -15.055 12.289 1.249 1 98.94 185 ALA B CA 1
ATOM 4132 C C . ALA B 1 185 ? -14.023 12.875 2.211 1 98.94 185 ALA B C 1
ATOM 4134 O O . ALA B 1 185 ? -13.328 13.836 1.875 1 98.94 185 ALA B O 1
ATOM 4135 N N . VAL B 1 186 ? -13.969 12.305 3.393 1 98.94 186 VAL B N 1
ATOM 4136 C CA . VAL B 1 186 ? -13.008 12.734 4.402 1 98.94 186 VAL B CA 1
ATOM 4137 C C . VAL B 1 186 ? -11.789 11.812 4.375 1 98.94 186 VAL B C 1
ATOM 4139 O O . VAL B 1 186 ? -11.922 10.586 4.387 1 98.94 186 VAL B O 1
ATOM 4142 N N . VAL B 1 187 ? -10.617 12.414 4.215 1 98.94 187 VAL B N 1
ATOM 4143 C CA . VAL B 1 187 ? -9.367 11.68 4.359 1 98.94 187 VAL B CA 1
ATOM 4144 C C . VAL B 1 187 ? -8.797 11.898 5.758 1 98.94 187 VAL B C 1
ATOM 4146 O O . VAL B 1 187 ? -8.539 13.039 6.156 1 98.94 187 VAL B O 1
ATOM 4149 N N . TYR B 1 188 ? -8.695 10.828 6.477 1 98.81 188 TYR B N 1
ATOM 4150 C CA . TYR B 1 188 ? -8.172 10.82 7.836 1 98.81 188 TYR B CA 1
ATOM 4151 C C . TYR B 1 188 ? -6.965 9.898 7.953 1 98.81 188 TYR B C 1
ATOM 4153 O O . TYR B 1 188 ? -6.77 9.008 7.117 1 98.81 188 TYR B O 1
ATOM 4161 N N . SER B 1 189 ? -6.062 10.133 8.867 1 98.38 189 SER B N 1
ATOM 4162 C CA . SER B 1 189 ? -4.883 9.305 9.094 1 98.38 189 SER B CA 1
ATOM 4163 C C . SER B 1 189 ? -4.523 9.25 10.578 1 98.38 189 SER B C 1
ATOM 4165 O O . SER B 1 189 ? -4.785 10.195 11.32 1 98.38 189 SER B O 1
ATOM 4167 N N . PHE B 1 190 ? -3.875 8.195 10.977 1 98.56 190 PHE B N 1
ATOM 4168 C CA . PHE B 1 190 ? -3.492 8.016 12.375 1 98.56 190 PHE B CA 1
ATOM 4169 C C . PHE B 1 190 ? -2.045 8.438 12.594 1 98.56 190 PHE B C 1
ATOM 4171 O O . PHE B 1 190 ? -1.528 8.336 13.711 1 98.56 190 PHE B O 1
ATOM 4178 N N . SER B 1 191 ? -1.388 8.891 11.539 1 97.94 191 SER B N 1
ATOM 4179 C CA . SER B 1 191 ? 0.014 9.297 11.555 1 97.94 191 SER B CA 1
ATOM 4180 C C . SER B 1 191 ? 0.269 10.375 12.602 1 97.94 191 SER B C 1
ATOM 4182 O O . SER B 1 191 ? 1.292 10.352 13.289 1 97.94 191 SER B O 1
ATOM 4184 N N . LYS B 1 192 ? -0.663 11.383 12.648 1 98.38 192 LYS B N 1
ATOM 4185 C CA . LYS B 1 192 ? -0.433 12.547 13.5 1 98.38 192 LYS B CA 1
ATOM 4186 C C . LYS B 1 192 ? -1.024 12.344 14.891 1 98.38 192 LYS B C 1
ATOM 4188 O O . LYS B 1 192 ? -0.352 12.57 15.898 1 98.38 192 LYS B O 1
ATOM 4193 N N . ILE B 1 193 ? -2.229 11.773 14.93 1 98.44 193 ILE B N 1
ATOM 4194 C CA . ILE B 1 193 ? -2.951 11.68 16.203 1 98.44 193 ILE B CA 1
ATOM 4195 C C . ILE B 1 193 ? -2.27 10.656 17.094 1 98.44 193 ILE B C 1
ATOM 4197 O O . ILE B 1 193 ? -2.234 10.82 18.328 1 98.44 193 ILE B O 1
ATOM 4201 N N . PHE B 1 194 ? -1.669 9.633 16.531 1 98.44 194 PHE B N 1
ATOM 4202 C CA . PHE B 1 194 ? -1.021 8.617 17.344 1 98.44 194 PHE B CA 1
ATOM 4203 C C . PHE B 1 194 ? 0.496 8.703 17.219 1 98.44 194 PHE B C 1
ATOM 4205 O O . PHE B 1 194 ? 1.223 7.914 17.828 1 98.44 194 PHE B O 1
ATOM 4212 N N . SER B 1 195 ? 1.007 9.641 16.422 1 98.06 195 SER B N 1
ATOM 4213 C CA . SER B 1 195 ? 2.434 9.844 16.188 1 98.06 195 SER B CA 1
ATOM 4214 C C . SER B 1 195 ? 3.086 8.57 15.656 1 98.06 195 SER B C 1
ATOM 4216 O O . SER B 1 195 ? 4.156 8.172 16.125 1 98.06 195 SER B O 1
ATOM 4218 N N . VAL B 1 196 ? 2.465 7.969 14.719 1 98.19 196 VAL B N 1
ATOM 4219 C CA . VAL B 1 196 ? 2.994 6.754 14.117 1 98.19 196 VAL B CA 1
ATOM 4220 C C . VAL B 1 196 ? 2.926 6.863 12.594 1 98.19 196 VAL B C 1
ATOM 4222 O O . VAL B 1 196 ? 2.367 5.988 11.93 1 98.19 196 VAL B O 1
ATOM 4225 N N . PRO B 1 197 ? 3.555 7.91 12.031 1 98.06 197 PRO B N 1
ATOM 4226 C CA . PRO B 1 197 ? 3.457 8.078 10.586 1 98.06 197 PRO B CA 1
ATOM 4227 C C . PRO B 1 197 ? 4.008 6.879 9.812 1 98.06 197 PRO B C 1
ATOM 4229 O O . PRO B 1 197 ? 3.574 6.613 8.688 1 98.06 197 PRO B O 1
ATOM 4232 N N . GLY B 1 198 ? 4.883 6.094 10.367 1 98.12 198 GLY B N 1
ATOM 4233 C CA . GLY B 1 198 ? 5.484 4.945 9.703 1 98.12 198 GLY B CA 1
ATOM 4234 C C . GLY B 1 198 ? 4.551 3.756 9.609 1 98.12 198 GLY B C 1
ATOM 4235 O O . GLY B 1 198 ? 4.84 2.793 8.898 1 98.12 198 GLY B O 1
ATOM 4236 N N . PHE B 1 199 ? 3.416 3.779 10.359 1 98.5 199 PHE B N 1
ATOM 4237 C CA . PHE B 1 199 ? 2.447 2.691 10.273 1 98.5 199 PHE B CA 1
ATOM 4238 C C . PHE B 1 199 ? 1.737 2.705 8.922 1 98.5 199 PHE B C 1
ATOM 4240 O O . PHE B 1 199 ? 1.239 1.673 8.469 1 98.5 199 PHE B O 1
ATOM 4247 N N . ARG B 1 200 ? 1.654 3.885 8.32 1 98.38 200 ARG B N 1
ATOM 4248 C CA . ARG B 1 200 ? 0.996 4.051 7.027 1 98.38 200 ARG B CA 1
ATOM 4249 C C . ARG B 1 200 ? -0.44 3.537 7.074 1 98.38 200 ARG B C 1
ATOM 4251 O O . ARG B 1 200 ? -0.865 2.785 6.191 1 98.38 200 ARG B O 1
ATOM 4258 N N . VAL B 1 201 ? -1.193 3.965 8.062 1 98.81 201 VAL B N 1
ATOM 4259 C CA . VAL B 1 201 ? -2.598 3.59 8.188 1 98.81 201 VAL B CA 1
ATOM 4260 C C . VAL B 1 201 ? -3.467 4.844 8.227 1 98.81 201 VAL B C 1
ATOM 4262 O O . VAL B 1 201 ? -3.242 5.738 9.047 1 98.81 201 VAL B O 1
ATOM 4265 N N . GLY B 1 202 ? -4.371 4.996 7.305 1 98.81 202 GLY B N 1
ATOM 4266 C CA . GLY B 1 202 ? -5.383 6.039 7.234 1 98.81 202 GLY B CA 1
ATOM 4267 C C . GLY B 1 202 ? -6.746 5.52 6.812 1 98.81 202 GLY B C 1
ATOM 4268 O O . GLY B 1 202 ? -6.938 4.309 6.672 1 98.81 202 GLY B O 1
ATOM 4269 N N . VAL B 1 203 ? -7.746 6.406 6.707 1 98.94 203 VAL B N 1
ATOM 4270 C CA . VAL B 1 203 ? -9.086 6 6.289 1 98.94 203 VAL B CA 1
ATOM 4271 C C . VAL B 1 203 ? -9.688 7.062 5.375 1 98.94 203 VAL B C 1
ATOM 4273 O O . VAL B 1 203 ? -9.312 8.234 5.449 1 98.94 203 VAL B O 1
ATOM 4276 N N . VAL B 1 204 ? -10.492 6.609 4.48 1 98.94 204 VAL B N 1
ATOM 4277 C CA . VAL B 1 204 ? -11.406 7.453 3.711 1 98.94 204 VAL B CA 1
ATOM 4278 C C . VAL B 1 204 ? -12.844 7.188 4.145 1 98.94 204 VAL B C 1
ATOM 4280 O O . VAL B 1 204 ? -13.273 6.031 4.215 1 98.94 204 VAL B O 1
ATOM 4283 N N . ILE B 1 205 ? -13.477 8.18 4.609 1 98.94 205 ILE B N 1
ATOM 4284 C CA . ILE B 1 205 ? -14.914 8.141 4.879 1 98.94 205 ILE B CA 1
ATOM 4285 C C . ILE B 1 205 ? -15.672 8.82 3.742 1 98.94 205 ILE B C 1
ATOM 4287 O O . ILE B 1 205 ? -15.484 10.016 3.492 1 98.94 205 ILE B O 1
ATOM 4291 N N . ALA B 1 206 ? -16.5 8.141 3.018 1 98.94 206 ALA B N 1
ATOM 4292 C CA . ALA B 1 206 ? -17.172 8.68 1.83 1 98.94 206 ALA B CA 1
ATOM 4293 C C . ALA B 1 206 ? -18.484 7.961 1.569 1 98.94 206 ALA B C 1
ATOM 4295 O O . ALA B 1 206 ? -18.75 6.895 2.135 1 98.94 206 ALA B O 1
ATOM 4296 N N . PRO B 1 207 ? -19.375 8.602 0.714 1 98.81 207 PRO B N 1
ATOM 4297 C CA . PRO B 1 207 ? -20.562 7.855 0.278 1 98.81 207 PRO B CA 1
ATOM 4298 C C . PRO B 1 207 ? -20.219 6.477 -0.281 1 98.81 207 PRO B C 1
ATOM 4300 O O . PRO B 1 207 ? -19.125 6.277 -0.813 1 98.81 207 PRO B O 1
ATOM 4303 N N . ARG B 1 208 ? -21.156 5.527 -0.127 1 98.38 208 ARG B N 1
ATOM 4304 C CA . ARG B 1 208 ? -20.906 4.109 -0.38 1 98.38 208 ARG B CA 1
ATOM 4305 C C . ARG B 1 208 ? -20.344 3.891 -1.776 1 98.38 208 ARG B C 1
ATOM 4307 O O . ARG B 1 208 ? -19.469 3.047 -1.969 1 98.38 208 ARG B O 1
ATOM 4314 N N . ASP B 1 209 ? -20.828 4.594 -2.787 1 98.44 209 ASP B N 1
ATOM 4315 C CA . ASP B 1 209 ? -20.359 4.402 -4.152 1 98.44 209 ASP B CA 1
ATOM 4316 C C . ASP B 1 209 ? -18.906 4.84 -4.293 1 98.44 209 ASP B C 1
ATOM 4318 O O . ASP B 1 209 ? -18.109 4.168 -4.957 1 98.44 209 ASP B O 1
ATOM 4322 N N . ILE B 1 210 ? -18.516 6.008 -3.678 1 98.81 210 ILE B N 1
ATOM 4323 C CA . ILE B 1 210 ? -17.141 6.484 -3.699 1 98.81 210 ILE B CA 1
ATOM 4324 C C . ILE B 1 210 ? -16.266 5.559 -2.863 1 98.81 210 ILE B C 1
ATOM 4326 O O . ILE B 1 210 ? -15.133 5.246 -3.25 1 98.81 210 ILE B O 1
ATOM 4330 N N . ALA B 1 211 ? -16.828 5.113 -1.685 1 98.81 211 ALA B N 1
ATOM 4331 C CA . ALA B 1 211 ? -16.094 4.156 -0.853 1 98.81 211 ALA B CA 1
ATOM 4332 C C . ALA B 1 211 ? -15.75 2.896 -1.643 1 98.81 211 ALA B C 1
ATOM 4334 O O . ALA B 1 211 ? -14.625 2.408 -1.576 1 98.81 211 ALA B O 1
ATOM 4335 N N . ARG B 1 212 ? -16.703 2.338 -2.428 1 98.25 212 ARG B N 1
ATOM 4336 C CA . ARG B 1 212 ? -16.453 1.156 -3.25 1 98.25 212 ARG B CA 1
ATOM 4337 C C . ARG B 1 212 ? -15.367 1.419 -4.281 1 98.25 212 ARG B C 1
ATOM 4339 O O . ARG B 1 212 ? -14.555 0.539 -4.57 1 98.25 212 ARG B O 1
ATOM 4346 N N . ALA B 1 213 ? -15.336 2.652 -4.848 1 98.69 213 ALA B N 1
ATOM 4347 C CA . ALA B 1 213 ? -14.305 3.021 -5.816 1 98.69 213 ALA B CA 1
ATOM 4348 C C . ALA B 1 213 ? -12.938 3.092 -5.148 1 98.69 213 ALA B C 1
ATOM 4350 O O . ALA B 1 213 ? -11.922 2.736 -5.758 1 98.69 213 ALA B O 1
ATOM 4351 N N . VAL B 1 214 ? -12.898 3.59 -3.885 1 98.94 214 VAL B N 1
ATOM 4352 C CA . VAL B 1 214 ? -11.648 3.615 -3.139 1 98.94 214 VAL B CA 1
ATOM 4353 C C . VAL B 1 214 ? -11.156 2.189 -2.896 1 98.94 214 VAL B C 1
ATOM 4355 O O . VAL B 1 214 ? -9.969 1.904 -3.02 1 98.94 214 VAL B O 1
ATOM 4358 N N . VAL B 1 215 ? -12.086 1.289 -2.553 1 98.56 215 VAL B N 1
ATOM 4359 C CA . VAL B 1 215 ? -11.734 -0.113 -2.352 1 98.56 215 VAL B CA 1
ATOM 4360 C C . VAL B 1 215 ? -11.133 -0.684 -3.635 1 98.56 215 VAL B C 1
ATOM 4362 O O . VAL B 1 215 ? -10.148 -1.424 -3.594 1 98.56 215 VAL B O 1
ATOM 4365 N N . LYS B 1 216 ? -11.75 -0.374 -4.777 1 98.06 216 LYS B N 1
ATOM 4366 C CA . LYS B 1 216 ? -11.219 -0.822 -6.062 1 98.06 216 LYS B CA 1
ATOM 4367 C C . LYS B 1 216 ? -9.797 -0.313 -6.277 1 98.06 216 LYS B C 1
ATOM 4369 O O . LYS B 1 216 ? -8.938 -1.042 -6.781 1 98.06 216 LYS B O 1
ATOM 4374 N N . PHE B 1 217 ? -9.516 0.96 -5.914 1 98.81 217 PHE B N 1
ATOM 4375 C CA . PHE B 1 217 ? -8.18 1.534 -5.988 1 98.81 217 PHE B CA 1
ATOM 4376 C C . PHE B 1 217 ? -7.211 0.78 -5.082 1 98.81 217 PHE B C 1
ATOM 4378 O O . PHE B 1 217 ? -6.078 0.492 -5.477 1 98.81 217 PHE B O 1
ATOM 4385 N N . ASN B 1 218 ? -7.684 0.442 -3.828 1 98.69 218 ASN B N 1
ATOM 4386 C CA . ASN B 1 218 ? -6.887 -0.392 -2.938 1 98.69 218 ASN B CA 1
ATOM 4387 C C . ASN B 1 218 ? -6.516 -1.72 -3.594 1 98.69 218 ASN B C 1
ATOM 4389 O O . ASN B 1 218 ? -5.34 -2.082 -3.654 1 98.69 218 ASN B O 1
ATOM 4393 N N . ARG B 1 219 ? -7.52 -2.389 -4.102 1 97.31 219 ARG B N 1
ATOM 4394 C CA . ARG B 1 219 ? -7.316 -3.697 -4.715 1 97.31 219 ARG B CA 1
ATOM 4395 C C . ARG B 1 219 ? -6.309 -3.617 -5.855 1 97.31 219 ARG B C 1
ATOM 4397 O O . ARG B 1 219 ? -5.492 -4.523 -6.039 1 97.31 219 ARG B O 1
ATOM 4404 N N . ALA B 1 220 ? -6.359 -2.537 -6.57 1 98.12 220 ALA B N 1
ATOM 4405 C CA . ALA B 1 220 ? -5.5 -2.369 -7.738 1 98.12 220 ALA B CA 1
ATOM 4406 C C . ALA B 1 220 ? -4.074 -2.02 -7.324 1 98.12 220 ALA B C 1
ATOM 4408 O O . ALA B 1 220 ? -3.117 -2.35 -8.031 1 98.12 220 ALA B O 1
ATOM 4409 N N . THR B 1 221 ? -3.869 -1.42 -6.188 1 98.69 221 THR B N 1
ATOM 4410 C CA . THR B 1 221 ? -2.555 -0.859 -5.895 1 98.69 221 THR B CA 1
ATOM 4411 C C . THR B 1 221 ? -1.909 -1.581 -4.715 1 98.69 221 THR B C 1
ATOM 4413 O O . THR B 1 221 ? -0.895 -2.262 -4.879 1 98.69 221 THR B O 1
ATOM 4416 N N . ILE B 1 222 ? -2.596 -1.621 -3.564 1 98.12 222 ILE B N 1
ATOM 4417 C CA . ILE B 1 222 ? -1.922 -2.113 -2.369 1 98.12 222 ILE B CA 1
ATOM 4418 C C . ILE B 1 222 ? -2.629 -3.365 -1.854 1 98.12 222 ILE B C 1
ATOM 4420 O O . ILE B 1 222 ? -2.131 -4.043 -0.952 1 98.12 222 ILE B O 1
ATOM 4424 N N . ASN B 1 223 ? -3.748 -3.744 -2.459 1 96.25 223 ASN B N 1
ATOM 4425 C CA . ASN B 1 223 ? -4.633 -4.797 -1.976 1 96.25 223 ASN B CA 1
ATOM 4426 C C . ASN B 1 223 ? -5.238 -4.445 -0.62 1 96.25 223 ASN B C 1
ATOM 4428 O O . ASN B 1 223 ? -6.457 -4.316 -0.494 1 96.25 223 ASN B O 1
ATOM 4432 N N . SER B 1 224 ? -4.43 -4.215 0.345 1 96.94 224 SER B N 1
ATOM 4433 C CA . SER B 1 224 ? -4.875 -3.75 1.655 1 96.94 224 SER B CA 1
ATOM 4434 C C . SER B 1 224 ? -3.754 -3.025 2.393 1 96.94 224 SER B C 1
ATOM 4436 O O . SER B 1 224 ? -2.574 -3.305 2.17 1 96.94 224 SER B O 1
ATOM 4438 N N . ALA B 1 225 ? -4.145 -2.035 3.236 1 98.12 225 ALA B N 1
ATOM 4439 C CA . ALA B 1 225 ? -3.189 -1.533 4.223 1 98.12 225 ALA B CA 1
ATOM 4440 C C . ALA B 1 225 ? -2.746 -2.645 5.172 1 98.12 225 ALA B C 1
ATOM 4442 O O . ALA B 1 225 ? -3.438 -3.654 5.32 1 98.12 225 ALA B O 1
ATOM 4443 N N . PRO B 1 226 ? -1.538 -2.537 5.754 1 98.31 226 PRO B N 1
ATOM 4444 C CA . PRO B 1 226 ? -1.057 -3.631 6.602 1 98.31 226 PRO B CA 1
ATOM 4445 C C . PRO B 1 226 ? -2.029 -3.977 7.727 1 98.31 226 PRO B C 1
ATOM 4447 O O . PRO B 1 226 ? -2.221 -3.182 8.648 1 98.31 226 PRO B O 1
ATOM 4450 N N . PRO B 1 227 ? -2.611 -5.164 7.695 1 98.31 227 PRO B N 1
ATOM 4451 C CA . PRO B 1 227 ? -3.668 -5.516 8.648 1 98.31 227 PRO B CA 1
ATOM 4452 C C . PRO B 1 227 ? -3.186 -5.492 10.094 1 98.31 227 PRO B C 1
ATOM 4454 O O . PRO B 1 227 ? -3.922 -5.059 10.984 1 98.31 227 PRO B O 1
ATOM 4457 N N . ILE B 1 228 ? -1.952 -5.926 10.359 1 98 228 ILE B N 1
ATOM 4458 C CA . ILE B 1 228 ? -1.46 -6.02 11.727 1 98 228 ILE B CA 1
ATOM 4459 C C . ILE B 1 228 ? -1.333 -4.621 12.328 1 98 228 ILE B C 1
ATOM 4461 O O . ILE B 1 228 ? -1.58 -4.422 13.516 1 98 228 ILE B O 1
ATOM 4465 N N . LEU B 1 229 ? -0.979 -3.646 11.461 1 98.62 229 LEU B N 1
ATOM 4466 C CA . LEU B 1 229 ? -0.859 -2.277 11.953 1 98.62 229 LEU B CA 1
ATOM 4467 C C . LEU B 1 229 ? -2.232 -1.633 12.109 1 98.62 229 LEU B C 1
ATOM 4469 O O . LEU B 1 229 ? -2.434 -0.795 12.992 1 98.62 229 LEU B O 1
ATOM 4473 N N . GLN B 1 230 ? -3.24 -2.035 11.273 1 98.69 230 GLN B N 1
ATOM 4474 C CA . GLN B 1 230 ? -4.621 -1.6 11.453 1 98.69 230 GLN B CA 1
ATOM 4475 C C . GLN B 1 230 ? -5.16 -2.027 12.812 1 98.69 230 GLN B C 1
ATOM 4477 O O . GLN B 1 230 ? -5.82 -1.244 13.5 1 98.69 230 GLN B O 1
ATOM 4482 N N . LYS B 1 231 ? -4.883 -3.268 13.133 1 97.62 231 LYS B N 1
ATOM 4483 C CA . LYS B 1 231 ? -5.371 -3.799 14.406 1 97.62 231 LYS B CA 1
ATOM 4484 C C . LYS B 1 231 ? -4.746 -3.062 15.586 1 97.62 231 LYS B C 1
ATOM 4486 O O . LYS B 1 231 ? -5.414 -2.816 16.594 1 97.62 231 LYS B O 1
ATOM 4491 N N . ALA B 1 232 ? -3.434 -2.754 15.461 1 97.5 232 ALA B N 1
ATOM 4492 C CA . ALA B 1 232 ? -2.76 -1.972 16.484 1 97.5 232 ALA B CA 1
ATOM 4493 C C . ALA B 1 232 ? -3.441 -0.621 16.688 1 97.5 232 ALA B C 1
ATOM 4495 O O . ALA B 1 232 ? -3.732 -0.224 17.812 1 97.5 232 ALA B O 1
ATOM 4496 N N . VAL B 1 233 ? -3.797 0.041 15.594 1 98 233 VAL B N 1
ATOM 4497 C CA . VAL B 1 233 ? -4.402 1.368 15.602 1 98 233 VAL B CA 1
ATOM 4498 C C . VAL B 1 233 ? -5.84 1.275 16.109 1 98 233 VAL B C 1
ATOM 4500 O O . VAL B 1 233 ? -6.301 2.154 16.844 1 98 233 VAL B O 1
ATOM 4503 N N . ALA B 1 234 ? -6.547 0.235 15.773 1 98.25 234 ALA B N 1
ATOM 4504 C CA . ALA B 1 234 ? -7.961 0.076 16.109 1 98.25 234 ALA B CA 1
ATOM 4505 C C . ALA B 1 234 ? -8.188 0.163 17.609 1 98.25 234 ALA B C 1
ATOM 4507 O O . ALA B 1 234 ? -9.164 0.756 18.062 1 98.25 234 ALA B O 1
ATOM 4508 N N . GLN B 1 235 ? -7.246 -0.331 18.344 1 96 235 GLN B N 1
ATOM 4509 C CA . GLN B 1 235 ? -7.383 -0.394 19.797 1 96 235 GLN B CA 1
ATOM 4510 C C . GLN B 1 235 ? -7.352 1.002 20.406 1 96 235 GLN B C 1
ATOM 4512 O O . GLN B 1 235 ? -7.863 1.21 21.516 1 96 235 GLN B O 1
ATOM 4517 N N . LEU B 1 236 ? -6.824 1.953 19.719 1 97.75 236 LEU B N 1
ATOM 4518 C CA . LEU B 1 236 ? -6.582 3.27 20.312 1 97.75 236 LEU B CA 1
ATOM 4519 C C . LEU B 1 236 ? -7.598 4.285 19.797 1 97.75 236 LEU B C 1
ATOM 4521 O O . LEU B 1 236 ? -7.68 5.402 20.312 1 97.75 236 LEU B O 1
ATOM 4525 N N . VAL B 1 237 ? -8.43 3.893 18.828 1 98.44 237 VAL B N 1
ATOM 4526 C CA . VAL B 1 237 ? -9.359 4.816 18.188 1 98.44 237 VAL B CA 1
ATOM 4527 C C . VAL B 1 237 ? -10.258 5.469 19.234 1 98.44 237 VAL B C 1
ATOM 4529 O O . VAL B 1 237 ? -10.484 6.68 19.203 1 98.44 237 VAL B O 1
ATOM 4532 N N . PRO B 1 238 ? -10.734 4.707 20.297 1 97.5 238 PRO B N 1
ATOM 4533 C CA . PRO B 1 238 ? -11.602 5.336 21.281 1 97.5 238 PRO B CA 1
ATOM 4534 C C . PRO B 1 238 ? -10.891 6.406 22.109 1 97.5 238 PRO B C 1
ATOM 4536 O O . PRO B 1 238 ? -11.539 7.23 22.75 1 97.5 238 PRO B O 1
ATOM 4539 N N . GLN B 1 239 ? -9.562 6.488 22.078 1 97.62 239 GLN B N 1
ATOM 4540 C CA . GLN B 1 239 ? -8.797 7.434 22.891 1 97.62 239 GLN B CA 1
ATOM 4541 C C . GLN B 1 239 ? -8.531 8.719 22.109 1 97.62 239 GLN B C 1
ATOM 4543 O O . GLN B 1 239 ? -7.961 9.672 22.656 1 97.62 239 GLN B O 1
ATOM 4548 N N . ILE B 1 240 ? -8.992 8.805 20.906 1 98.38 240 ILE B N 1
ATOM 4549 C CA . ILE B 1 240 ? -8.633 9.891 20 1 98.38 240 ILE B CA 1
ATOM 4550 C C . ILE B 1 240 ? -9.109 11.219 20.578 1 98.38 240 ILE B C 1
ATOM 4552 O O . ILE B 1 240 ? -8.367 12.203 20.594 1 98.38 240 ILE B O 1
ATOM 4556 N N . PRO B 1 241 ? -10.344 11.305 21.156 1 97.81 241 PRO B N 1
ATOM 4557 C CA . PRO B 1 241 ? -10.742 12.602 21.703 1 97.81 241 PRO B CA 1
ATOM 4558 C C . PRO B 1 241 ? -9.812 13.094 22.812 1 97.81 241 PRO B C 1
ATOM 4560 O O . PRO B 1 241 ? -9.414 14.258 22.812 1 97.81 241 PRO B O 1
ATOM 4563 N N . LYS B 1 242 ? -9.422 12.211 23.688 1 97.81 242 LYS B N 1
ATOM 4564 C CA . LYS B 1 242 ? -8.523 12.578 24.766 1 97.81 242 LYS B CA 1
ATOM 4565 C C . LYS B 1 242 ? -7.141 12.938 24.25 1 97.81 242 LYS B C 1
ATOM 4567 O O . LYS B 1 242 ? -6.559 13.945 24.656 1 97.81 242 LYS B O 1
ATOM 4572 N N . LEU B 1 243 ? -6.641 12.133 23.375 1 98.12 243 LEU B N 1
ATOM 4573 C CA . LEU B 1 243 ? -5.32 12.367 22.812 1 98.12 243 LEU B CA 1
ATOM 4574 C C . LEU B 1 243 ? -5.301 13.664 22 1 98.12 243 LEU B C 1
ATOM 4576 O O . LEU B 1 243 ? -4.32 14.406 22.031 1 98.12 243 LEU B O 1
ATOM 4580 N N . GLY B 1 244 ? -6.391 13.906 21.234 1 98.44 244 GLY B N 1
ATOM 4581 C CA . GLY B 1 244 ? -6.512 15.148 20.484 1 98.44 244 GLY B CA 1
ATOM 4582 C C . GLY B 1 244 ? -6.418 16.391 21.359 1 98.44 244 GLY B C 1
ATOM 4583 O O . GLY B 1 244 ? -5.719 17.344 21 1 98.44 244 GLY B O 1
ATOM 4584 N N . SER B 1 245 ? -7.125 16.375 22.484 1 98.12 245 SER B N 1
ATOM 4585 C CA . SER B 1 245 ? -7.086 17.5 23.406 1 98.12 245 SER B CA 1
ATOM 4586 C C . SER B 1 245 ? -5.672 17.75 23.922 1 98.12 245 SER B C 1
ATOM 4588 O O . SER B 1 245 ? -5.215 18.891 23.984 1 98.12 245 SER B O 1
ATOM 4590 N N . LEU B 1 246 ? -4.996 16.656 24.219 1 97.94 246 LEU B N 1
ATOM 4591 C CA . LEU B 1 246 ? -3.629 16.75 24.719 1 97.94 246 LEU B CA 1
ATOM 4592 C C . LEU B 1 246 ? -2.705 17.328 23.641 1 97.94 246 LEU B C 1
ATOM 4594 O O . LEU B 1 246 ? -1.935 18.25 23.922 1 97.94 246 LEU B O 1
ATOM 4598 N N . LEU B 1 247 ? -2.777 16.812 22.469 1 98.44 247 LEU B N 1
ATOM 4599 C CA . LEU B 1 247 ? -1.932 17.281 21.375 1 98.44 247 LEU B CA 1
ATOM 4600 C C . LEU B 1 247 ? -2.23 18.734 21.047 1 98.44 247 LEU B C 1
ATOM 4602 O O . LEU B 1 247 ? -1.314 19.516 20.781 1 98.44 247 LEU B O 1
ATOM 4606 N N . SER B 1 248 ? -3.529 19.062 21.016 1 98.75 248 SER B N 1
ATOM 4607 C CA . SER B 1 248 ? -3.916 20.438 20.75 1 98.75 248 SER B CA 1
ATOM 4608 C C . SER B 1 248 ? -3.262 21.406 21.734 1 98.75 248 SER B C 1
ATOM 4610 O O . SER B 1 248 ? -2.771 22.469 21.344 1 98.75 248 SER B O 1
ATOM 4612 N N . GLU B 1 249 ? -3.234 21.031 22.938 1 98.5 249 GLU B N 1
ATOM 4613 C CA . GLU B 1 249 ? -2.623 21.891 23.953 1 98.5 249 GLU B CA 1
ATOM 4614 C C . GLU B 1 249 ? -1.116 22.016 23.734 1 98.5 249 GLU B C 1
ATOM 4616 O O . GLU B 1 249 ? -0.561 23.109 23.812 1 98.5 249 GLU B O 1
ATOM 4621 N N . ILE B 1 250 ? -0.48 20.906 23.453 1 98.62 250 ILE B N 1
ATOM 4622 C CA . ILE B 1 250 ? 0.961 20.906 23.234 1 98.62 250 ILE B CA 1
ATOM 4623 C C . ILE B 1 250 ? 1.308 21.828 22.062 1 98.62 250 ILE B C 1
ATOM 4625 O O . ILE B 1 250 ? 2.162 22.703 22.203 1 98.62 250 ILE B O 1
ATOM 4629 N N . TYR B 1 251 ? 0.63 21.656 20.969 1 98.75 251 TYR B N 1
ATOM 4630 C CA . TYR B 1 251 ? 0.975 22.406 19.766 1 98.75 251 TYR B CA 1
ATOM 4631 C C . TYR B 1 251 ? 0.504 23.859 19.875 1 98.75 251 TYR B C 1
ATOM 4633 O O . TYR B 1 251 ? 1.127 24.766 19.328 1 98.75 251 TYR B O 1
ATOM 4641 N N . ARG B 1 252 ? -0.62 24.109 20.625 1 98.56 252 ARG B N 1
ATOM 4642 C CA . ARG B 1 252 ? -1.019 25.484 20.906 1 98.56 252 ARG B CA 1
ATOM 4643 C C . ARG B 1 252 ? 0.081 26.234 21.656 1 98.56 252 ARG B C 1
ATOM 4645 O O . ARG B 1 252 ? 0.414 27.359 21.312 1 98.56 252 ARG B O 1
ATOM 4652 N N . ARG B 1 253 ? 0.64 25.609 22.609 1 98.5 253 ARG B N 1
ATOM 4653 C CA . ARG B 1 253 ? 1.72 26.219 23.391 1 98.5 253 ARG B CA 1
ATOM 4654 C C . ARG B 1 253 ? 2.932 26.5 22.5 1 98.5 253 ARG B C 1
ATOM 4656 O O . ARG B 1 253 ? 3.596 27.531 22.656 1 98.5 253 ARG B O 1
ATOM 4663 N N . ARG B 1 254 ? 3.215 25.578 21.641 1 98.75 254 ARG B N 1
ATOM 4664 C CA . ARG B 1 254 ? 4.344 25.781 20.734 1 98.75 254 ARG B CA 1
ATOM 4665 C C . ARG B 1 254 ? 4.086 26.938 19.781 1 98.75 254 ARG B C 1
ATOM 4667 O O . ARG B 1 254 ? 5 27.703 19.469 1 98.75 254 ARG B O 1
ATOM 4674 N N . ALA B 1 255 ? 2.855 27.047 19.297 1 98.5 255 ALA B N 1
ATOM 4675 C CA . ALA B 1 255 ? 2.479 28.188 18.469 1 98.5 255 ALA B CA 1
ATOM 4676 C C . ALA B 1 255 ? 2.615 29.5 19.25 1 98.5 255 ALA B C 1
ATOM 4678 O O . ALA B 1 255 ? 3.094 30.5 18.719 1 98.5 255 ALA B O 1
ATOM 4679 N N . GLU B 1 256 ? 2.18 29.484 20.484 1 98.38 256 GLU B N 1
ATOM 4680 C CA . GLU B 1 256 ? 2.299 30.672 21.344 1 98.38 256 GLU B CA 1
ATOM 4681 C C . GLU B 1 256 ? 3.762 31.031 21.578 1 98.38 256 GLU B C 1
ATOM 4683 O O . GLU B 1 256 ? 4.113 32.219 21.609 1 98.38 256 GLU B O 1
ATOM 4688 N N . LEU B 1 257 ? 4.543 30.016 21.75 1 98.56 257 LEU B N 1
ATOM 4689 C CA . LEU B 1 257 ? 5.977 30.25 21.875 1 98.56 257 LEU B CA 1
ATOM 4690 C C . LEU B 1 257 ? 6.516 30.953 20.641 1 98.56 257 LEU B C 1
ATOM 4692 O O . LEU B 1 257 ? 7.316 31.891 20.75 1 98.56 257 LEU B O 1
ATOM 4696 N N . ALA B 1 258 ? 6.109 30.5 19.469 1 98.56 258 ALA B N 1
ATOM 4697 C CA . ALA B 1 258 ? 6.543 31.141 18.234 1 98.56 258 ALA B CA 1
ATOM 4698 C C . ALA B 1 258 ? 6.141 32.625 18.203 1 98.56 258 ALA B C 1
ATOM 4700 O O . ALA B 1 258 ? 6.918 33.469 17.766 1 98.56 258 ALA B O 1
ATOM 4701 N N . GLU B 1 259 ? 4.953 32.938 18.641 1 97.38 259 GLU B N 1
ATOM 4702 C CA . GLU B 1 259 ? 4.473 34.312 18.672 1 97.38 259 GLU B CA 1
ATOM 4703 C C . GLU B 1 259 ? 5.367 35.188 19.547 1 97.38 259 GLU B C 1
ATOM 4705 O O . GLU B 1 259 ? 5.512 36.375 19.297 1 97.38 259 GLU B O 1
ATOM 4710 N N . ARG B 1 260 ? 5.918 34.562 20.469 1 97.5 260 ARG B N 1
ATOM 4711 C CA . ARG B 1 260 ? 6.723 35.312 21.422 1 97.5 260 ARG B CA 1
ATOM 4712 C C . ARG B 1 260 ? 8.164 35.438 20.938 1 97.5 260 ARG B C 1
ATOM 4714 O O . ARG B 1 260 ? 8.805 36.469 21.156 1 97.5 260 ARG B O 1
ATOM 4721 N N . VAL B 1 261 ? 8.609 34.438 20.312 1 97.62 261 VAL B N 1
ATOM 4722 C CA . VAL B 1 261 ? 10.055 34.344 20.109 1 97.62 261 VAL B CA 1
ATOM 4723 C C . VAL B 1 261 ? 10.391 34.625 18.656 1 97.62 261 VAL B C 1
ATOM 4725 O O . VAL B 1 261 ? 11.383 35.312 18.359 1 97.62 261 VAL B O 1
ATOM 4728 N N . LEU B 1 262 ? 9.625 34.094 17.766 1 97.31 262 LEU B N 1
ATOM 4729 C CA . LEU B 1 262 ? 9.906 34.219 16.328 1 97.31 262 LEU B CA 1
ATOM 4730 C C . LEU B 1 262 ? 9.57 35.625 15.844 1 97.31 262 LEU B C 1
ATOM 4732 O O . LEU B 1 262 ? 8.461 36.094 16.047 1 97.31 262 LEU B O 1
ATOM 4736 N N . LYS B 1 263 ? 10.492 36.312 15.188 1 95.38 263 LYS B N 1
ATOM 4737 C CA . LYS B 1 263 ? 10.32 37.688 14.758 1 95.38 263 LYS B CA 1
ATOM 4738 C C . LYS B 1 263 ? 9.828 37.781 13.32 1 95.38 263 LYS B C 1
ATOM 4740 O O . LYS B 1 263 ? 9.742 38.844 12.734 1 95.38 263 LYS B O 1
ATOM 4745 N N . LEU B 1 264 ? 9.453 36.719 12.758 1 95.19 264 LEU B N 1
ATOM 4746 C CA . LEU B 1 264 ? 8.898 36.688 11.414 1 95.19 264 LEU B CA 1
ATOM 4747 C C . LEU B 1 264 ? 7.398 36.938 11.438 1 95.19 264 LEU B C 1
ATOM 4749 O O . LEU B 1 264 ? 6.734 36.688 12.445 1 95.19 264 LEU B O 1
ATOM 4753 N N . ASP B 1 265 ? 6.969 37.469 10.289 1 94.81 265 ASP B N 1
ATOM 4754 C CA . ASP B 1 265 ? 5.555 37.812 10.148 1 94.81 265 ASP B CA 1
ATOM 4755 C C . ASP B 1 265 ? 4.75 36.594 9.703 1 94.81 265 ASP B C 1
ATOM 4757 O O . ASP B 1 265 ? 4.992 36.031 8.625 1 94.81 265 ASP B O 1
ATOM 4761 N N . PHE B 1 266 ? 3.854 36.094 10.492 1 95.88 266 PHE B N 1
ATOM 4762 C CA . PHE B 1 266 ? 2.994 34.969 10.141 1 95.88 266 PHE B CA 1
ATOM 4763 C C . PHE B 1 266 ? 1.599 35.156 10.727 1 95.88 266 PHE B C 1
ATOM 4765 O O . PHE B 1 266 ? 1.419 35.875 11.695 1 95.88 266 PHE B O 1
ATOM 4772 N N . ALA B 1 267 ? 0.58 34.562 10.055 1 96.12 267 ALA B N 1
ATOM 4773 C CA . ALA B 1 267 ? -0.758 34.469 10.633 1 96.12 267 ALA B CA 1
ATOM 4774 C C . ALA B 1 267 ? -0.801 33.406 11.734 1 96.12 267 ALA B C 1
ATOM 4776 O O . ALA B 1 267 ? -0.248 32.312 11.586 1 96.12 267 ALA B O 1
ATOM 4777 N N . ARG B 1 268 ? -1.431 33.781 12.797 1 94.81 268 ARG B N 1
ATOM 4778 C CA . ARG B 1 268 ? -1.541 32.812 13.898 1 94.81 268 ARG B CA 1
ATOM 4779 C C . ARG B 1 268 ? -2.221 31.531 13.453 1 94.81 268 ARG B C 1
ATOM 4781 O O . ARG B 1 268 ? -3.32 31.562 12.898 1 94.81 268 ARG B O 1
ATOM 4788 N N . PRO B 1 269 ? -1.517 30.438 13.633 1 97.44 269 PRO B N 1
ATOM 4789 C CA . PRO B 1 269 ? -2.184 29.172 13.305 1 97.44 269 PRO B CA 1
ATOM 4790 C C . PRO B 1 269 ? -3.348 28.859 14.242 1 97.44 269 PRO B C 1
ATOM 4792 O O . PRO B 1 269 ? -3.326 29.25 15.406 1 97.44 269 PRO B O 1
ATOM 4795 N N . ARG B 1 270 ? -4.359 28.188 13.711 1 98.12 270 ARG B N 1
ATOM 4796 C CA . ARG B 1 270 ? -5.539 27.828 14.492 1 98.12 270 ARG B CA 1
ATOM 4797 C C . ARG B 1 270 ? -5.664 26.312 14.641 1 98.12 270 ARG B C 1
ATOM 4799 O O . ARG B 1 270 ? -6.598 25.828 15.273 1 98.12 270 ARG B O 1
ATOM 4806 N N . GLY B 1 271 ? -4.75 25.625 14.07 1 98.25 271 GLY B N 1
ATOM 4807 C CA . GLY B 1 271 ? -4.633 24.172 14.141 1 98.25 271 GLY B CA 1
ATOM 4808 C C . GLY B 1 271 ? -3.391 23.641 13.445 1 98.25 271 GLY B C 1
ATOM 4809 O O . GLY B 1 271 ? -2.498 24.406 13.086 1 98.25 271 GLY B O 1
ATOM 4810 N N . ALA B 1 272 ? -3.293 22.281 13.375 1 98.31 272 ALA B N 1
ATOM 4811 C CA . ALA B 1 272 ? -2.098 21.609 12.859 1 98.31 272 ALA B CA 1
ATOM 4812 C C . ALA B 1 272 ? -0.861 22.016 13.664 1 98.31 272 ALA B C 1
ATOM 4814 O O . ALA B 1 272 ? -0.947 22.25 14.867 1 98.31 272 ALA B O 1
ATOM 4815 N N . PHE B 1 273 ? 0.311 21.891 13.164 1 98.69 273 PHE B N 1
ATOM 4816 C CA . PHE B 1 273 ? 1.521 22.234 13.898 1 98.69 273 PHE B CA 1
ATOM 4817 C C . PHE B 1 273 ? 2.537 22.906 12.977 1 98.69 273 PHE B C 1
ATOM 4819 O O . PHE B 1 273 ? 3.715 22.531 12.969 1 98.69 273 PHE B O 1
ATOM 4826 N N . TYR B 1 274 ? 1.928 23.875 12.164 1 98.75 274 TYR B N 1
ATOM 4827 C CA . TYR B 1 274 ? 2.762 24.578 11.203 1 98.75 274 TYR B CA 1
ATOM 4828 C C . TYR B 1 274 ? 2.662 26.094 11.398 1 98.75 274 TYR B C 1
ATOM 4830 O O . TYR B 1 274 ? 1.639 26.594 11.867 1 98.75 274 TYR B O 1
ATOM 4838 N N . LEU B 1 275 ? 3.721 26.781 11.047 1 98.5 275 LEU B N 1
ATOM 4839 C CA . LEU B 1 275 ? 3.754 28.219 10.773 1 98.5 275 LEU B CA 1
ATOM 4840 C C . LEU B 1 275 ? 4.109 28.484 9.312 1 98.5 275 LEU B C 1
ATOM 4842 O O . LEU B 1 275 ? 4.828 27.703 8.688 1 98.5 275 LEU B O 1
ATOM 4846 N N . PHE B 1 276 ? 3.574 29.547 8.82 1 98.56 276 PHE B N 1
ATOM 4847 C CA . PHE B 1 276 ? 3.848 29.906 7.434 1 98.56 276 PHE B CA 1
ATOM 4848 C C . PHE B 1 276 ? 4.219 31.391 7.332 1 98.56 276 PHE B C 1
ATOM 4850 O O . PHE B 1 276 ? 3.488 32.188 6.734 1 98.56 276 PHE B O 1
ATOM 4857 N N . PRO B 1 277 ? 5.336 31.734 7.891 1 97.5 277 PRO B N 1
ATOM 4858 C CA . PRO B 1 277 ? 5.742 33.156 7.949 1 97.5 277 PRO B CA 1
ATOM 4859 C C . PRO B 1 277 ? 6.184 33.688 6.594 1 97.5 277 PRO B C 1
ATOM 4861 O O . PRO B 1 277 ? 6.73 32.938 5.777 1 97.5 277 PRO B O 1
ATOM 4864 N N . ARG B 1 278 ? 5.949 34.906 6.41 1 96.25 278 ARG B N 1
ATOM 4865 C CA . ARG B 1 278 ? 6.457 35.656 5.27 1 96.25 278 ARG B CA 1
ATOM 4866 C C . ARG B 1 278 ? 7.953 35.938 5.41 1 96.25 278 ARG B C 1
ATOM 4868 O O . ARG B 1 278 ? 8.43 36.25 6.5 1 96.25 278 ARG B O 1
ATOM 4875 N N . VAL B 1 279 ? 8.594 35.781 4.355 1 94.94 279 VAL B N 1
ATOM 4876 C CA . VAL B 1 279 ? 10.023 36.062 4.367 1 94.94 279 VAL B CA 1
ATOM 4877 C C . VAL B 1 279 ? 10.367 37.031 3.248 1 94.94 279 VAL B C 1
ATOM 4879 O O . VAL B 1 279 ? 9.914 36.875 2.111 1 94.94 279 VAL B O 1
ATOM 4882 N N . LYS B 1 280 ? 11.18 38.062 3.523 1 92.19 280 LYS B N 1
ATOM 4883 C CA . LYS B 1 280 ? 11.438 39.188 2.625 1 92.19 280 LYS B CA 1
ATOM 4884 C C . LYS B 1 280 ? 12.461 38.812 1.558 1 92.19 280 LYS B C 1
ATOM 4886 O O . LYS B 1 280 ? 12.438 39.344 0.452 1 92.19 280 LYS B O 1
ATOM 4891 N N . CYS B 1 281 ? 13.297 37.969 1.83 1 93.44 281 CYS B N 1
ATOM 4892 C CA . CYS B 1 281 ? 14.383 37.656 0.906 1 93.44 281 CYS B CA 1
ATOM 4893 C C . CYS B 1 281 ? 13.977 36.531 -0.049 1 93.44 281 CYS B C 1
ATOM 4895 O O . CYS B 1 281 ? 14.75 36.125 -0.921 1 93.44 281 CYS B O 1
ATOM 4897 N N . GLY B 1 282 ? 12.766 36.062 0.067 1 93.94 282 GLY B N 1
ATOM 4898 C CA . GLY B 1 282 ? 12.32 34.969 -0.754 1 93.94 282 GLY B CA 1
ATOM 4899 C C . GLY B 1 282 ? 12.461 33.625 -0.064 1 93.94 282 GLY B C 1
ATOM 4900 O O . GLY B 1 282 ? 13.352 33.438 0.77 1 93.94 282 GLY B O 1
ATOM 4901 N N . SER B 1 283 ? 11.633 32.719 -0.452 1 95.69 283 SER B N 1
ATOM 4902 C CA . SER B 1 283 ? 11.5 31.453 0.264 1 95.69 283 SER B CA 1
ATOM 4903 C C . SER B 1 283 ? 12.766 30.609 0.118 1 95.69 283 SER B C 1
ATOM 4905 O O . SER B 1 283 ? 13.242 30.016 1.094 1 95.69 283 SER B O 1
ATOM 4907 N N . ILE B 1 284 ? 13.43 30.547 -1.099 1 95.69 284 ILE B N 1
ATOM 4908 C CA . ILE B 1 284 ? 14.602 29.703 -1.337 1 95.69 284 ILE B CA 1
ATOM 4909 C C . ILE B 1 284 ? 15.805 30.297 -0.602 1 95.69 284 ILE B C 1
ATOM 4911 O O . ILE B 1 284 ? 16.578 29.562 0.025 1 95.69 284 ILE B O 1
ATOM 4915 N N . GLU B 1 285 ? 15.992 31.594 -0.71 1 95.38 285 GLU B N 1
ATOM 4916 C CA . GLU B 1 285 ? 17.078 32.25 0.004 1 95.38 285 GLU B CA 1
ATOM 4917 C C . GLU B 1 285 ? 16.953 32.031 1.512 1 95.38 285 GLU B C 1
ATOM 4919 O O . GLU B 1 285 ? 17.938 31.797 2.201 1 95.38 285 GLU B O 1
ATOM 4924 N N . PHE B 1 286 ? 15.781 32.219 2.014 1 97.19 286 PHE B N 1
ATOM 4925 C CA . PHE B 1 286 ? 15.57 32 3.439 1 97.19 286 PHE B CA 1
ATOM 4926 C C . PHE B 1 286 ? 15.883 30.562 3.82 1 97.19 286 PHE B C 1
ATOM 4928 O O . PHE B 1 286 ? 16.531 30.312 4.84 1 97.19 286 PHE B O 1
ATOM 4935 N N . PHE B 1 287 ? 15.398 29.641 3.004 1 96.94 287 PHE B N 1
ATOM 4936 C CA . PHE B 1 287 ? 15.664 28.219 3.209 1 96.94 287 PHE B CA 1
ATOM 4937 C C . PHE B 1 287 ? 17.156 27.953 3.336 1 96.94 287 PHE B C 1
ATOM 4939 O O . PHE B 1 287 ? 17.609 27.344 4.309 1 96.94 287 PHE B O 1
ATOM 4946 N N . ARG B 1 288 ? 17.938 28.406 2.451 1 96.38 288 ARG B N 1
ATOM 4947 C CA . ARG B 1 288 ? 19.391 28.203 2.469 1 96.38 288 ARG B CA 1
ATOM 4948 C C . ARG B 1 288 ? 20.031 28.891 3.668 1 96.38 288 ARG B C 1
ATOM 4950 O O . ARG B 1 288 ? 20.938 28.344 4.293 1 96.38 288 ARG B O 1
ATOM 4957 N N . GLY B 1 289 ? 19.594 30.141 3.936 1 96.69 289 GLY B N 1
ATOM 4958 C CA . GLY B 1 289 ? 20.078 30.844 5.121 1 96.69 289 GLY B CA 1
ATOM 4959 C C . GLY B 1 289 ? 19.766 30.094 6.41 1 96.69 289 GLY B C 1
ATOM 4960 O O . GLY B 1 289 ? 20.609 30.047 7.309 1 96.69 289 GLY B O 1
ATOM 4961 N N . ALA B 1 290 ? 18.531 29.625 6.523 1 98.12 290 ALA B N 1
ATOM 4962 C CA . ALA B 1 290 ? 18.125 28.844 7.699 1 98.12 290 ALA B CA 1
ATOM 4963 C C . ALA B 1 290 ? 19.016 27.609 7.867 1 98.12 290 ALA B C 1
ATOM 4965 O O . ALA B 1 290 ? 19.438 27.297 8.984 1 98.12 290 ALA B O 1
ATOM 4966 N N . LEU B 1 291 ? 19.266 26.875 6.754 1 97.38 291 LEU B N 1
ATOM 4967 C CA . LEU B 1 291 ? 20.125 25.703 6.805 1 97.38 291 LEU B CA 1
ATOM 4968 C C . LEU B 1 291 ? 21.516 26.078 7.344 1 97.38 291 LEU B C 1
ATOM 4970 O O . LEU B 1 291 ? 22.094 25.328 8.125 1 97.38 291 LEU B O 1
ATOM 4974 N N . LYS B 1 292 ? 22.047 27.203 6.992 1 96.62 292 LYS B N 1
ATOM 4975 C CA . LYS B 1 292 ? 23.375 27.656 7.414 1 96.62 292 LYS B CA 1
ATOM 4976 C C . LYS B 1 292 ? 23.438 27.859 8.922 1 96.62 292 LYS B C 1
ATOM 4978 O O . LYS B 1 292 ? 24.484 27.672 9.539 1 96.62 292 LYS B O 1
ATOM 4983 N N . VAL B 1 293 ? 22.297 28.219 9.461 1 97.38 293 VAL B N 1
ATOM 4984 C CA . VAL B 1 293 ? 22.312 28.469 10.898 1 97.38 293 VAL B CA 1
ATOM 4985 C C . VAL B 1 293 ? 21.812 27.234 11.648 1 97.38 293 VAL B C 1
ATOM 4987 O O . VAL B 1 293 ? 21.516 27.297 12.844 1 97.38 293 VAL B O 1
ATOM 4990 N N . GLY B 1 294 ? 21.562 26.156 10.922 1 98 294 GLY B N 1
ATOM 4991 C CA . GLY B 1 294 ? 21.312 24.875 11.562 1 98 294 GLY B CA 1
ATOM 4992 C C . GLY B 1 294 ? 19.844 24.531 11.688 1 98 294 GLY B C 1
ATOM 4993 O O . GLY B 1 294 ? 19.453 23.703 12.508 1 98 294 GLY B O 1
ATOM 4994 N N . VAL B 1 295 ? 19 25.141 10.961 1 98.56 295 VAL B N 1
ATOM 4995 C CA . VAL B 1 295 ? 17.578 24.875 11 1 98.56 295 VAL B CA 1
ATOM 4996 C C . VAL B 1 295 ? 17.062 24.562 9.594 1 98.56 295 VAL B C 1
ATOM 4998 O O . VAL B 1 295 ? 17.359 25.281 8.648 1 98.56 295 VAL B O 1
ATOM 5001 N N . SER B 1 296 ? 16.359 23.422 9.414 1 98.44 296 SER B N 1
ATOM 5002 C CA . SER B 1 296 ? 15.711 23.156 8.133 1 98.44 296 SER B CA 1
ATOM 5003 C C . SER B 1 296 ? 14.242 23.562 8.164 1 98.44 296 SER B C 1
ATOM 5005 O O . SER B 1 296 ? 13.555 23.344 9.164 1 98.44 296 SER B O 1
ATOM 5007 N N . VAL B 1 297 ? 13.789 24.234 7.172 1 98.25 297 VAL B N 1
ATOM 5008 C CA . VAL B 1 297 ? 12.406 24.594 6.879 1 98.25 297 VAL B CA 1
ATOM 5009 C C . VAL B 1 297 ? 12.086 24.297 5.418 1 98.25 297 VAL B C 1
ATOM 5011 O O . VAL B 1 297 ? 12.977 23.953 4.641 1 98.25 297 VAL B O 1
ATOM 5014 N N . LEU B 1 298 ? 10.883 24.344 5.062 1 98.06 298 LEU B N 1
ATOM 5015 C CA . LEU B 1 298 ? 10.539 24.125 3.66 1 98.06 298 LEU B CA 1
ATOM 5016 C C . LEU B 1 298 ? 10.164 25.438 2.977 1 98.06 298 LEU B C 1
ATOM 5018 O O . LEU B 1 298 ? 9.367 26.203 3.51 1 98.06 298 LEU B O 1
ATOM 5022 N N . PRO B 1 299 ? 10.805 25.688 1.836 1 97.56 299 PRO B N 1
ATOM 5023 C CA . PRO B 1 299 ? 10.414 26.875 1.089 1 97.56 299 PRO B CA 1
ATOM 5024 C C . PRO B 1 299 ? 8.961 26.844 0.628 1 97.56 299 PRO B C 1
ATOM 5026 O O . PRO B 1 299 ? 8.445 25.766 0.295 1 97.56 299 PRO B O 1
ATOM 5029 N N . GLY B 1 300 ? 8.336 28.016 0.631 1 96.88 300 GLY B N 1
ATOM 5030 C CA . GLY B 1 300 ? 6.926 28.141 0.293 1 96.88 300 GLY B CA 1
ATOM 5031 C C . GLY B 1 300 ? 6.621 27.734 -1.137 1 96.88 300 GLY B C 1
ATOM 5032 O O . GLY B 1 300 ? 5.469 27.453 -1.475 1 96.88 300 GLY B O 1
ATOM 5033 N N . GLU B 1 301 ? 7.664 27.719 -1.999 1 93.88 301 GLU B N 1
ATOM 5034 C CA . GLU B 1 301 ? 7.504 27.297 -3.385 1 93.88 301 GLU B CA 1
ATOM 5035 C C . GLU B 1 301 ? 6.902 25.891 -3.461 1 93.88 301 GLU B C 1
ATOM 5037 O O . GLU B 1 301 ? 6.129 25.594 -4.375 1 93.88 301 GLU B O 1
ATOM 5042 N N . SER B 1 302 ? 7.203 25.062 -2.486 1 94.75 302 SER B N 1
ATOM 5043 C CA . SER B 1 302 ? 6.699 23.688 -2.434 1 94.75 302 SER B CA 1
ATOM 5044 C C . SER B 1 302 ? 5.195 23.656 -2.162 1 94.75 302 SER B C 1
ATOM 5046 O O . SER B 1 302 ? 4.543 22.641 -2.363 1 94.75 302 SER B O 1
ATOM 5048 N N . PHE B 1 303 ? 4.676 24.766 -1.677 1 97.19 303 PHE B N 1
ATOM 5049 C CA . PHE B 1 303 ? 3.27 24.875 -1.304 1 97.19 303 PHE B CA 1
ATOM 5050 C C . PHE B 1 303 ? 2.545 25.859 -2.209 1 97.19 303 PHE B C 1
ATOM 5052 O O . PHE B 1 303 ? 1.413 26.266 -1.925 1 97.19 303 PHE B O 1
ATOM 5059 N N . GLY B 1 304 ? 3.258 26.344 -3.258 1 95.5 304 GLY B N 1
ATOM 5060 C CA . GLY B 1 304 ? 2.664 27.25 -4.227 1 95.5 304 GLY B CA 1
ATOM 5061 C C . GLY B 1 304 ? 2.795 28.703 -3.838 1 95.5 304 GLY B C 1
ATOM 5062 O O . GLY B 1 304 ? 2.043 29.562 -4.324 1 95.5 304 GLY B O 1
ATOM 5063 N N . ASP B 1 305 ? 3.719 29.078 -2.867 1 95.75 305 ASP B N 1
ATOM 5064 C CA . ASP B 1 305 ? 3.895 30.438 -2.375 1 95.75 305 ASP B CA 1
ATOM 5065 C C . ASP B 1 305 ? 5.375 30.766 -2.178 1 95.75 305 ASP B C 1
ATOM 5067 O O . ASP B 1 305 ? 5.996 30.297 -1.223 1 95.75 305 ASP B O 1
ATOM 5071 N N . GLN B 1 306 ? 5.934 31.609 -2.936 1 94.31 306 GLN B N 1
ATOM 5072 C CA . GLN B 1 306 ? 7.367 31.875 -2.947 1 94.31 306 GLN B CA 1
ATOM 5073 C C . GLN B 1 306 ? 7.742 32.906 -1.881 1 94.31 306 GLN B C 1
ATOM 5075 O O . GLN B 1 306 ? 8.922 33.156 -1.65 1 94.31 306 GLN B O 1
ATOM 5080 N N . GLY B 1 307 ? 6.801 33.469 -1.256 1 95.12 307 GLY B N 1
ATOM 5081 C CA . GLY B 1 307 ? 7.07 34.531 -0.305 1 95.12 307 GLY B CA 1
ATOM 5082 C C . GLY B 1 307 ? 7.062 34.062 1.138 1 95.12 307 GLY B C 1
ATOM 5083 O O . GLY B 1 307 ? 7.277 34.844 2.055 1 95.12 307 GLY B O 1
ATOM 5084 N N . HIS B 1 308 ? 6.82 32.812 1.32 1 97.69 308 HIS B N 1
ATOM 5085 C CA . HIS B 1 308 ? 6.699 32.25 2.672 1 97.69 308 HIS B CA 1
ATOM 5086 C C . HIS B 1 308 ? 7.531 31 2.836 1 97.69 308 HIS B C 1
ATOM 5088 O O . HIS B 1 308 ? 8.07 30.469 1.86 1 97.69 308 HIS B O 1
ATOM 5094 N N . VAL B 1 309 ? 7.715 30.547 4.059 1 97.88 309 VAL B N 1
ATOM 5095 C CA . VAL B 1 309 ? 8.328 29.266 4.387 1 97.88 309 VAL B CA 1
ATOM 5096 C C . VAL B 1 309 ? 7.469 28.516 5.406 1 97.88 309 VAL B C 1
ATOM 5098 O O . VAL B 1 309 ? 6.777 29.141 6.215 1 97.88 309 VAL B O 1
ATOM 5101 N N . ARG B 1 310 ? 7.438 27.281 5.309 1 98.5 310 ARG B N 1
ATOM 5102 C CA . ARG B 1 310 ? 6.719 26.484 6.301 1 98.5 310 ARG B CA 1
ATOM 5103 C C . ARG B 1 310 ? 7.652 26 7.402 1 98.5 310 ARG B C 1
ATOM 5105 O O . ARG B 1 310 ? 8.703 25.422 7.125 1 98.5 310 ARG B O 1
ATOM 5112 N N . ILE B 1 311 ? 7.297 26.25 8.594 1 98.75 311 ILE B N 1
ATOM 5113 C CA . ILE B 1 311 ? 8.016 25.797 9.789 1 98.75 311 ILE B CA 1
ATOM 5114 C C . ILE B 1 311 ? 7.145 24.812 10.562 1 98.75 311 ILE B C 1
ATOM 5116 O O . ILE B 1 311 ? 6.035 25.156 10.992 1 98.75 311 ILE B O 1
ATOM 5120 N N . ALA B 1 312 ? 7.621 23.594 10.734 1 98.75 312 ALA B N 1
ATOM 5121 C CA . ALA B 1 312 ? 6.895 22.578 11.516 1 98.75 312 ALA B CA 1
ATOM 5122 C C . ALA B 1 312 ? 7.258 22.672 12.992 1 98.75 312 ALA B C 1
ATOM 5124 O O . ALA B 1 312 ? 8.438 22.688 13.352 1 98.75 312 ALA B O 1
ATOM 5125 N N . LEU B 1 313 ? 6.258 22.766 13.867 1 98.75 313 LEU B N 1
ATOM 5126 C CA . LEU B 1 313 ? 6.449 22.906 15.305 1 98.75 313 LEU B CA 1
ATOM 5127 C C . LEU B 1 313 ? 6.605 21.531 15.969 1 98.75 313 LEU B C 1
ATOM 5129 O O . LEU B 1 313 ? 5.91 21.234 16.938 1 98.75 313 LEU B O 1
ATOM 5133 N N . VAL B 1 314 ? 7.625 20.766 15.453 1 98.56 314 VAL B N 1
ATOM 5134 C CA . VAL B 1 314 ? 7.684 19.344 15.773 1 98.56 314 VAL B CA 1
ATOM 5135 C C . VAL B 1 314 ? 8.938 19.047 16.594 1 98.56 314 VAL B C 1
ATOM 5137 O O . VAL B 1 314 ? 9.57 18.016 16.422 1 98.56 314 VAL B O 1
ATOM 5140 N N . GLU B 1 315 ? 9.391 19.969 17.469 1 98.5 315 GLU B N 1
ATOM 5141 C CA . GLU B 1 315 ? 10.406 19.797 18.5 1 98.5 315 GLU B CA 1
ATOM 5142 C C . GLU B 1 315 ? 9.906 20.297 19.859 1 98.5 315 GLU B C 1
ATOM 5144 O O . GLU B 1 315 ? 8.945 21.062 19.922 1 98.5 315 GLU B O 1
ATOM 5149 N N . PRO B 1 316 ? 10.516 19.812 20.906 1 98.06 316 PRO B N 1
ATOM 5150 C CA . PRO B 1 316 ? 10.148 20.344 22.219 1 98.06 316 PRO B CA 1
ATOM 5151 C C . PRO B 1 316 ? 10.328 21.859 22.312 1 98.06 316 PRO B C 1
ATOM 5153 O O . PRO B 1 316 ? 11.086 22.438 21.531 1 98.06 316 PRO B O 1
ATOM 5156 N N . GLU B 1 317 ? 9.648 22.469 23.234 1 98.44 317 GLU B N 1
ATOM 5157 C CA . GLU B 1 317 ? 9.562 23.922 23.328 1 98.44 317 GLU B CA 1
ATOM 5158 C C . GLU B 1 317 ? 10.953 24.547 23.453 1 98.44 317 GLU B C 1
ATOM 5160 O O . GLU B 1 317 ? 11.219 25.594 22.844 1 98.44 317 GLU B O 1
ATOM 5165 N N . ASP B 1 318 ? 11.828 23.984 24.219 1 98.25 318 ASP B N 1
ATOM 5166 C CA . ASP B 1 318 ? 13.156 24.547 24.391 1 98.25 318 ASP B CA 1
ATOM 5167 C C . ASP B 1 318 ? 13.945 24.516 23.078 1 98.25 318 ASP B C 1
ATOM 5169 O O . ASP B 1 318 ? 14.625 25.484 22.734 1 98.25 318 ASP B O 1
ATOM 5173 N N . ARG B 1 319 ? 13.828 23.422 22.375 1 98.56 319 ARG B N 1
ATOM 5174 C CA . ARG B 1 319 ? 14.5 23.297 21.078 1 98.56 319 ARG B CA 1
ATOM 5175 C C . ARG B 1 319 ? 13.883 24.25 20.062 1 98.56 319 ARG B C 1
ATOM 5177 O O . ARG B 1 319 ? 14.594 24.844 19.25 1 98.56 319 ARG B O 1
ATOM 5184 N N . LEU B 1 320 ? 12.594 24.391 20.109 1 98.69 320 LEU B N 1
ATOM 5185 C CA . LEU B 1 320 ? 11.914 25.328 19.219 1 98.69 320 LEU B CA 1
ATOM 5186 C C . LEU B 1 320 ? 12.383 26.75 19.484 1 98.69 320 LEU B C 1
ATOM 5188 O O . LEU B 1 320 ? 12.625 27.516 18.547 1 98.69 320 LEU B O 1
ATOM 5192 N N . ALA B 1 321 ? 12.469 27.125 20.734 1 98.56 321 ALA B N 1
ATOM 5193 C CA . ALA B 1 321 ? 12.93 28.469 21.078 1 98.56 321 ALA B CA 1
ATOM 5194 C C . ALA B 1 321 ? 14.305 28.734 20.484 1 98.56 321 ALA B C 1
ATOM 5196 O O . ALA B 1 321 ? 14.547 29.797 19.906 1 98.56 321 ALA B O 1
ATOM 5197 N N . ASP B 1 322 ? 15.148 27.75 20.641 1 98.44 322 ASP B N 1
ATOM 5198 C CA . ASP B 1 322 ? 16.484 27.875 20.078 1 98.44 322 ASP B CA 1
ATOM 5199 C C . ASP B 1 322 ? 16.438 28.016 18.562 1 98.44 322 ASP B C 1
ATOM 5201 O O . ASP B 1 322 ? 17.094 28.891 17.984 1 98.44 322 ASP B O 1
ATOM 5205 N N . ALA B 1 323 ? 15.656 27.203 17.875 1 98.75 323 ALA B N 1
ATOM 5206 C CA . ALA B 1 323 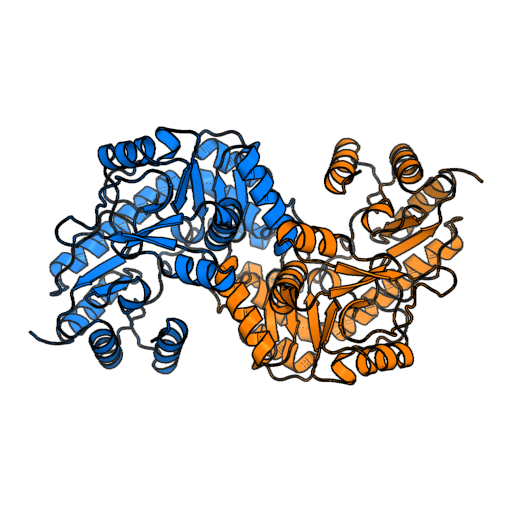? 15.508 27.266 16.422 1 98.75 323 ALA B CA 1
ATOM 5207 C C . ALA B 1 323 ? 14.945 28.625 15.977 1 98.75 323 ALA B C 1
ATOM 5209 O O . ALA B 1 323 ? 15.414 29.203 15 1 98.75 323 ALA B O 1
ATOM 5210 N N . PHE B 1 324 ? 13.922 29.109 16.703 1 98.31 324 PHE B N 1
ATOM 5211 C CA . PHE B 1 324 ? 13.305 30.391 16.391 1 98.31 324 PHE B CA 1
ATOM 5212 C C . PHE B 1 324 ? 14.336 31.516 16.484 1 98.31 324 PHE B C 1
ATOM 5214 O O . PHE B 1 324 ? 14.391 32.375 15.617 1 98.31 324 PHE B O 1
ATOM 5221 N N . ASP B 1 325 ? 15.117 31.469 17.516 1 97.38 325 ASP B N 1
ATOM 5222 C CA . ASP B 1 325 ? 16.156 32.469 17.688 1 97.38 325 ASP B CA 1
ATOM 5223 C C . ASP B 1 325 ? 17.125 32.469 16.5 1 97.38 325 ASP B C 1
ATOM 5225 O O . ASP B 1 325 ? 17.5 33.531 16 1 97.38 325 ASP B O 1
AT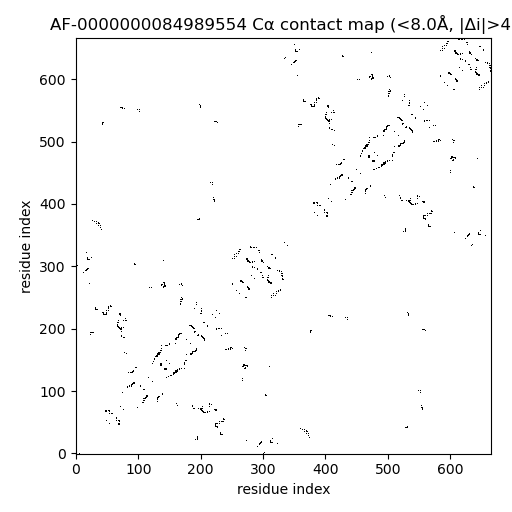OM 5229 N N . LYS B 1 326 ? 17.469 31.359 16.109 1 97.31 326 LYS B N 1
ATOM 5230 C CA . LYS B 1 326 ? 18.375 31.234 14.969 1 97.31 326 LYS B CA 1
ATOM 5231 C C . LYS B 1 326 ? 17.734 31.766 13.695 1 97.31 326 LYS B C 1
ATOM 5233 O O . LYS B 1 326 ? 18.391 32.438 12.891 1 97.31 326 LYS B O 1
ATOM 5238 N N . LEU B 1 327 ? 16.484 31.484 13.508 1 97.81 327 LEU B N 1
ATOM 5239 C CA . LEU B 1 327 ? 15.781 31.891 12.305 1 97.81 327 LEU B CA 1
ATOM 5240 C C . LEU B 1 327 ? 15.625 33.406 12.25 1 97.81 327 LEU B C 1
ATOM 5242 O O . LEU B 1 327 ? 15.57 34 11.164 1 97.81 327 LEU B O 1
ATOM 5246 N N . ASN B 1 328 ? 15.484 34.094 13.398 1 96.06 328 ASN B N 1
ATOM 5247 C CA . ASN B 1 328 ? 15.32 35.531 13.461 1 96.06 328 ASN B CA 1
ATOM 5248 C C . ASN B 1 328 ? 16.5 36.25 12.805 1 96.06 328 ASN B C 1
ATOM 5250 O O . ASN B 1 328 ? 16.344 37.375 12.32 1 96.06 328 ASN B O 1
ATOM 5254 N N . GLY B 1 329 ? 17.531 35.562 12.711 1 91.69 329 GLY B N 1
ATOM 5255 C CA . GLY B 1 329 ? 18.703 36.188 12.133 1 91.69 329 GLY B CA 1
ATOM 5256 C C . GLY B 1 329 ? 18.844 35.938 10.641 1 91.69 329 GLY B C 1
ATOM 5257 O O . GLY B 1 329 ? 19.734 36.469 9.992 1 91.69 329 GLY B O 1
ATOM 5258 N N . VAL B 1 330 ? 17.875 35.156 10.172 1 92.5 330 VAL B N 1
ATOM 5259 C CA . VAL B 1 330 ? 17.953 34.781 8.758 1 92.5 330 VAL B CA 1
ATOM 5260 C C . VAL B 1 330 ? 17.281 35.844 7.906 1 92.5 330 VAL B C 1
ATOM 5262 O O . VAL B 1 330 ? 16.125 36.219 8.156 1 92.5 330 VAL B O 1
ATOM 5265 N N . CYS B 1 331 ? 17.859 36.406 6.941 1 81.5 331 CYS B N 1
ATOM 5266 C CA . CYS B 1 331 ? 17.391 37.438 6.02 1 81.5 331 CYS B CA 1
ATOM 5267 C C . CYS B 1 331 ? 16.969 38.688 6.773 1 81.5 331 CYS B C 1
ATOM 5269 O O . CYS B 1 331 ? 15.781 39 6.84 1 81.5 331 CYS B O 1
ATOM 5271 N N . PRO B 1 332 ? 17.891 39.281 7.699 1 61.91 332 PRO B N 1
ATOM 5272 C CA . PRO B 1 332 ? 17.516 40.438 8.5 1 61.91 332 PRO B CA 1
ATOM 5273 C C . PRO B 1 332 ? 16.922 41.562 7.66 1 61.91 332 PRO B C 1
ATOM 5275 O O . PRO B 1 332 ? 17.172 41.656 6.457 1 61.91 332 PRO B O 1
ATOM 5278 N N . THR B 1 333 ? 15.703 42.156 8.039 1 50.38 333 THR B N 1
ATOM 5279 C CA . THR B 1 333 ? 15.086 43.344 7.422 1 50.38 333 THR B CA 1
ATOM 5280 C C . THR B 1 333 ? 16.078 44.5 7.32 1 50.38 333 THR B C 1
ATOM 5282 O O . THR B 1 333 ? 16.984 44.594 8.148 1 50.38 333 THR B O 1
#

pLDDT: mean 96.89, std 4.1, range [50.38, 98.94]

Organism: Thermoproteus tenax (strain ATCC 35583 / DSM 2078 / JCM 9277 / NBRC 100435 / Kra 1) (NCBI:txid768679)